Protein 2RC8 (pdb70)

CATH classification: 3.40.190.10 (+1 more: 3.40.190.10)

Sequence (569 aa):
KLHHLLRVVTLIEHPFVFTREVDDEGLCPAGQLCLDPMTNDSSMMLDRLFSSSSLHSSNDTVPIKFKKCCCYGYCIDLLEQLAEDMNFDDFDLYIIVGDGKYGAWKNGHWTGLVGDLLSGTANMAVTSFSINTARSQVIDFTSSPFFSTSLGILVRTRGTELSGIHDPKLHHPSSQGFRFGTVRESSSAEEDYVRQQSFPEMMHEYMRRYNVPATPDGVQYLKNDPEKLDAFIMDKALLDYEVSIDADCKLLTVGKPFAIEGYGIGLPPNSPLTSNNISEELISSQQYKSSHGFMMDVLHDDKWYKLLHHLLRVVTLIEHPFVFTREVDDEGLCPAGQQLCLDPMMTNDSSMMLDRLFSSSLHSSNDTVPIKFKKCCYGYCIDLLEEQLAEDMMNFDDFDLYIVGDGKYGAWKNGHWTGLVGDLLSGTANMAVTSFSINTARSQVIDFTSSPFFSTSLGILVRTRGTELSGIHDPKLHHHPSQGFRFGTVRESSSAEDYVRQSFPEEMMHEEYMRRYNVPATPDGVQQYLLKNDDPEKLDAFIMDKALLDYEVSIDADCKLLTVGKPFAIEGYGIGLPPNNSPLTSNISELISSQYKSSHGFMDVLHDKWYK

Solvent-accessible surface area: 25294 Å² total

Nearest PDB structures (foldseek):
  4kcd-assembly2_B  TM=9.761E-01  e=8.877E-58  Rattus norvegicus
  2rcb-assembly2_B  TM=9.852E-01  e=1.306E-52  unclassified
  2a5t-assembly1_B  TM=8.907E-01  e=1.725E-29  Rattus norvegicus
  8e98-assembly1_D  TM=8.966E-01  e=1.461E-24  Homo sapiens
  8e92-assembly1_B  TM=8.982E-01  e=2.868E-24  Homo sapiens

Foldseek 3Di:
DAEFEEEEADAPQFKHKDAADPVRHAPAFAKAFADLDLDLVVVVVQVVLVPDPNNPHPRVGIIGMHHLQRVLVVVCCVVVVYHYHYYYWNLNALWDCDPNAIHTPLRSQQVVSGFKYTGQHWDDDVSVVWWDWADFLFKFFKWKKAWVVADAAAAPPGVCLVVPDVPAAEEEAPRGVQLVVCCVPPVVSSVVRPVRHDNDDVVQVCLRQDPVRNHRMYIGTVVSVVLVCVPPPPSTMDIHHDTHDMTGGTMIGGHPDPCRVVSNVVSVVCVVVCNSVVSVVVRD/DAEFEEEEADAPQFKDKDAQPPVLDADQFAKAFADQDLDLVVVVVQVVLCPDPHNDRPRVGIITMHHLQRVLVVVCCVVVVYHYHYYYWNQNALWDCDPNAIGTPLRSQQVVSGQKYTTQHWDDDVSVVWWDWADFLFKFFKWKKAWVVADAAAAPPGVCLVDCVNVAQEAEAPRGVQLVVCCVPPVVSSVSRPVRHDNDDVVRCCCHQDPPRNHRMYIGTVVRVVLVCLPPPPRTMDIHHDTHDMTGGTMIGGPPDPCRVVSNVVSVVCVVVCVSVVSCVVRSD

Secondary structure (DSSP, 8-state):
-EEEEEEE--BTTTBEEE---TTS--TTSEEEE------HHHHHHHHHHHHSSS----GGGEEEEESHHHHHHHHHHHHHTEEEEEEE-TT-----EETTEE-HHHHHHHHTS-SEE-SS-B--HHHHTTSEEPSPSEEEEEEEEEETTS----STT-HHHHSPPTT--EE-BTTSHHHHHHHHH-HHHHHHHGGG-BSSHHHHHHHHHSSSP--SEEEEEHHHHHHHHHT-SSS-EEE-S--EEEEEE--EE-TT-THHHHHHHHHHHHHHTTHHHHHHHHH-/-EEEEEEE--BTTTBEEEE--TTS--TTSEEEE------HHHHHHHHHHHTSSS----GGGEEEEESHHHHHHHHHHHHTTEEEEEEE-TT-----EETTEE-HHHHHHHTTS-SEE-SS-B--HHHHTTSEEPSPSEEEEEEEEEETTS----STT-GGGT-GGG---EE-BTTSHHHHHHHHH-HHHHHHHGGG-BSSHHHHHHHHHSSSP--SEEEEEHHHHHHHHHT-TTS-EEE-S--EEEEEE--EE-TT-THHHHHHHHHHHHHHTTHHHHHHHHHH-

Structure (mmCIF, N/CA/C/O backbone):
data_2RC8
#
_entry.id   2RC8
#
_cell.length_a   49.790
_cell.length_b   97.701
_cell.length_c   60.050
_cell.angle_alpha   90.00
_cell.angle_beta   93.60
_cell.angle_gamma   90.00
#
_symmetry.space_group_name_H-M   'P 1 21 1'
#
loop_
_entity.id
_entity.type
_entity.pdbx_description
1 polymer 'Glutamate [NMDA] receptor subunit 3A'
2 non-polymer 'CHLORIDE ION'
3 non-polymer D-SERINE
4 non-polymer GLYCEROL
5 water water
#
loop_
_atom_site.group_PDB
_atom_site.id
_atom_site.type_symbol
_atom_site.label_atom_id
_atom_site.label_alt_id
_atom_site.label_comp_id
_atom_site.label_asym_id
_atom_site.label_entity_id
_atom_site.label_seq_id
_atom_site.pdbx_PDB_ins_code
_atom_site.Cartn_x
_atom_site.Cartn_y
_atom_site.Cartn_z
_atom_site.occupancy
_atom_site.B_iso_or_equiv
_atom_site.auth_seq_id
_atom_site.auth_comp_id
_atom_site.auth_asym_id
_atom_site.auth_atom_id
_atom_site.pdbx_PDB_model_num
ATOM 1 N N . LYS A 1 4 ? -10.303 26.781 2.036 1.00 22.19 4 LYS A N 1
ATOM 2 C CA . LYS A 1 4 ? -9.204 27.684 1.570 1.00 19.63 4 LYS A CA 1
ATOM 3 C C . LYS A 1 4 ? -9.332 29.089 2.144 1.00 16.62 4 LYS A C 1
ATOM 4 O O . LYS A 1 4 ? -10.287 29.817 1.875 1.00 15.57 4 LYS A O 1
ATOM 10 N N . LEU A 1 5 ? -8.338 29.449 2.925 1.00 15.97 5 LEU A N 1
ATOM 11 C CA . LEU A 1 5 ? -8.297 30.778 3.491 1.00 14.08 5 LEU A CA 1
ATOM 12 C C . LEU A 1 5 ? -8.019 31.831 2.427 1.00 13.32 5 LEU A C 1
ATOM 13 O O . LEU A 1 5 ? -7.337 31.562 1.421 1.00 12.69 5 LEU A O 1
ATOM 18 N N A HIS A 1 6 ? -8.490 33.052 2.658 0.50 12.14 6 HIS A N 1
ATOM 19 N N B HIS A 1 6 ? -8.526 33.030 2.661 0.50 12.08 6 HIS A N 1
ATOM 20 C CA A HIS A 1 6 ? -8.321 34.140 1.701 0.50 13.13 6 HIS A C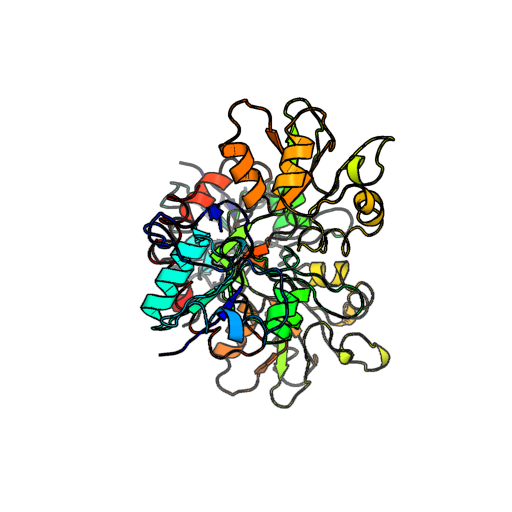A 1
ATOM 21 C CA B HIS A 1 6 ? -8.216 34.132 1.798 0.50 12.89 6 HIS A CA 1
ATOM 22 C C A HIS A 1 6 ? -7.722 35.366 2.386 0.50 12.55 6 HIS A C 1
ATOM 23 C C B HIS A 1 6 ? -7.510 35.169 2.641 0.50 11.34 6 HIS A C 1
ATOM 24 O O A HIS A 1 6 ? -8.464 36.129 3.043 0.50 13.09 6 HIS A O 1
ATOM 25 O O B HIS A 1 6 ? -7.949 35.497 3.755 0.50 11.20 6 HIS A O 1
ATOM 38 N N A LEU A 1 7 ? -6.408 35.551 2.225 0.50 11.73 7 LEU A N 1
ATOM 39 N N B LEU A 1 7 ? -6.430 35.714 2.110 0.50 10.55 7 LEU A N 1
ATOM 40 C CA A LEU A 1 7 ? -5.672 36.634 2.886 0.50 11.57 7 LEU A CA 1
ATOM 41 C CA B LEU A 1 7 ? -5.670 36.664 2.886 0.50 10.88 7 LEU A CA 1
ATOM 42 C C A LEU A 1 7 ? -5.547 37.878 2.003 0.50 10.45 7 LEU A C 1
ATOM 43 C C B LEU A 1 7 ? -5.259 37.875 2.094 0.50 10.53 7 LEU A C 1
ATOM 44 O O A LEU A 1 7 ? -5.487 37.788 0.751 0.50 9.99 7 LEU A O 1
ATOM 45 O O B LEU A 1 7 ? -4.683 37.765 0.990 0.50 10.10 7 LEU A O 1
ATOM 50 N N . ARG A 1 8 ? -5.534 39.038 2.649 1.00 8.60 8 ARG A N 1
ATOM 51 C CA . ARG A 1 8 ? -5.093 40.253 1.967 1.00 9.73 8 ARG A CA 1
ATOM 52 C C . ARG A 1 8 ? -3.710 40.612 2.511 1.00 10.17 8 ARG A C 1
ATOM 53 O O . ARG A 1 8 ? -3.526 40.800 3.712 1.00 10.67 8 ARG A O 1
ATOM 61 N N . VAL A 1 9 ? -2.764 40.675 1.589 1.00 9.75 9 VAL A N 1
ATOM 62 C CA . VAL A 1 9 ? -1.365 40.878 1.932 1.00 10.21 9 VAL A CA 1
ATOM 63 C C . VAL A 1 9 ? -0.912 42.255 1.539 1.00 9.51 9 VAL A C 1
ATOM 64 O O . VAL A 1 9 ? -1.154 42.683 0.367 1.00 10.97 9 VAL A O 1
ATOM 68 N N . VAL A 1 10 ? -0.252 42.953 2.475 1.00 9.19 10 VAL A N 1
ATOM 69 C CA . VAL A 1 10 ? 0.299 44.278 2.166 1.00 9.78 10 VAL A CA 1
ATOM 70 C C . VAL A 1 10 ? 1.803 44.154 1.959 1.00 11.23 10 VAL A C 1
ATOM 71 O O . VAL A 1 10 ? 2.473 43.328 2.611 1.00 11.33 10 VAL A O 1
ATOM 75 N N . THR A 1 11 ? 2.330 44.887 0.991 1.00 9.41 11 THR A N 1
ATOM 76 C CA . THR A 1 11 ? 3.769 44.879 0.714 1.00 11.04 11 THR A CA 1
ATOM 77 C C . THR A 1 11 ? 4.304 46.294 0.518 1.00 10.57 11 THR A C 1
ATOM 78 O O . THR A 1 11 ? 3.567 47.269 0.616 1.00 9.56 11 THR A O 1
ATOM 82 N N . LEU A 1 12 ? 5.615 46.383 0.312 1.00 10.56 12 LEU A N 1
ATOM 83 C CA . LEU A 1 12 ? 6.305 47.653 0.160 1.00 10.06 12 LEU A CA 1
ATOM 84 C C . LEU A 1 12 ? 7.399 47.404 -0.864 1.00 10.14 12 LEU A C 1
ATOM 85 O O . LEU A 1 12 ? 8.074 46.354 -0.752 1.00 11.66 12 LEU A O 1
ATOM 90 N N . ILE A 1 13 ? 7.538 48.280 -1.856 1.00 9.50 13 ILE A N 1
ATOM 91 C CA . ILE A 1 13 ? 8.515 48.036 -2.930 1.00 9.89 13 ILE A CA 1
ATOM 92 C C . ILE A 1 13 ? 9.913 48.327 -2.417 1.00 11.45 13 ILE A C 1
ATOM 93 O O . ILE A 1 13 ? 10.187 49.448 -1.952 1.00 11.73 13 ILE A O 1
ATOM 98 N N . GLU A 1 14 ? 10.765 47.314 -2.436 1.00 9.36 14 GLU A N 1
ATOM 99 C CA . GLU A 1 14 ? 12.133 47.454 -1.882 1.00 9.62 14 GLU A CA 1
ATOM 100 C C . GLU A 1 14 ? 12.987 46.387 -2.553 1.00 9.96 14 GLU A C 1
ATOM 101 O O . GLU A 1 14 ? 12.804 45.195 -2.332 1.00 10.76 14 GLU A O 1
ATOM 107 N N . HIS A 1 15 ? 13.889 46.815 -3.414 1.00 10.40 15 HIS A N 1
ATOM 108 C CA . HIS A 1 15 ? 14.687 45.863 -4.199 1.00 8.34 15 HIS A CA 1
ATOM 109 C C . HIS A 1 15 ? 15.769 45.175 -3.318 1.00 9.37 15 HIS A C 1
ATOM 110 O O . HIS A 1 15 ? 16.406 45.876 -2.483 1.00 11.33 15 HIS A O 1
ATOM 117 N N . PRO A 1 16 ? 16.029 43.861 -3.544 1.00 9.86 16 PRO A N 1
ATOM 118 C CA . PRO A 1 16 ? 15.427 42.985 -4.512 1.00 10.78 16 PRO A CA 1
ATOM 119 C C . PRO A 1 16 ? 14.333 42.097 -3.931 1.00 10.96 16 PRO A C 1
ATOM 120 O O . PRO A 1 16 ? 14.005 41.051 -4.506 1.00 10.13 16 PRO A O 1
ATOM 124 N N . PHE A 1 17 ? 13.744 42.538 -2.822 1.00 10.58 17 PHE A N 1
ATOM 125 C CA . PHE A 1 17 ? 12.696 41.776 -2.151 1.00 10.45 17 PHE A CA 1
ATOM 126 C C . PHE A 1 17 ? 11.353 41.910 -2.839 1.00 9.45 17 PHE A C 1
ATOM 127 O O . PHE A 1 17 ? 10.609 40.910 -2.987 1.00 10.34 17 PHE A O 1
ATOM 135 N N . VAL A 1 18 ? 11.018 43.122 -3.282 1.00 9.21 18 VAL A N 1
ATOM 136 C CA . VAL A 1 18 ? 9.743 43.346 -4.005 1.00 10.29 18 VAL A CA 1
ATOM 137 C C . VAL A 1 18 ? 10.006 44.427 -5.019 1.00 11.11 18 VAL A C 1
ATOM 138 O O . VAL A 1 18 ? 10.536 45.495 -4.667 1.00 10.65 18 VAL A O 1
ATOM 142 N N . PHE A 1 19 ? 9.677 44.140 -6.281 1.00 9.05 19 PHE A N 1
ATOM 143 C CA . PHE A 1 19 ? 9.760 45.100 -7.394 1.00 9.81 19 PHE A CA 1
ATOM 144 C C . PHE A 1 19 ? 8.348 45.212 -7.966 1.00 10.40 19 PHE A C 1
ATOM 145 O O . PHE A 1 19 ? 7.545 44.320 -7.797 1.00 9.86 19 PHE A O 1
ATOM 153 N N . THR A 1 20 ? 8.081 46.288 -8.701 1.00 10.32 20 THR A N 1
ATOM 154 C CA . THR A 1 20 ? 6.845 46.390 -9.494 1.00 11.82 20 THR A CA 1
ATOM 155 C C . THR A 1 20 ? 7.149 46.797 -10.918 1.00 10.76 20 THR A C 1
ATOM 156 O O . THR A 1 20 ? 8.176 47.432 -11.233 1.00 10.50 20 THR A O 1
ATOM 160 N N . ARG A 1 21 ? 6.250 46.394 -11.807 1.00 8.57 21 ARG A N 1
ATOM 161 C CA . ARG A 1 21 ? 6.258 46.817 -13.195 1.00 8.89 21 ARG A CA 1
ATOM 162 C C . ARG A 1 21 ? 4.810 46.936 -13.651 1.00 10.20 21 ARG A C 1
ATOM 163 O O . ARG A 1 21 ? 3.898 46.547 -12.913 1.00 9.23 21 ARG A O 1
ATOM 171 N N . GLU A 1 22 ? 4.606 47.437 -14.834 1.00 11.71 22 GLU A N 1
ATOM 172 C CA . GLU A 1 22 ? 3.243 47.548 -15.355 1.00 10.89 22 GLU A CA 1
ATOM 173 C C . GLU A 1 22 ? 2.724 46.164 -15.718 1.00 12.71 22 GLU A C 1
ATOM 174 O O . GLU A 1 22 ? 3.492 45.262 -16.024 1.00 13.52 22 GLU A O 1
ATOM 180 N N . VAL A 1 23 ? 1.399 46.015 -15.734 1.00 13.64 23 VAL A N 1
ATOM 181 C CA . VAL A 1 23 ? 0.758 44.755 -16.164 1.00 16.90 23 VAL A CA 1
ATOM 182 C C . VAL A 1 23 ? 0.950 44.570 -17.679 1.00 19.46 23 VAL A C 1
ATOM 183 O O . VAL A 1 23 ? 1.195 45.544 -18.382 1.00 17.41 23 VAL A O 1
ATOM 187 N N . ASP A 1 24 ? 0.835 43.342 -18.190 1.00 23.99 24 ASP A N 1
ATOM 188 C CA . ASP A 1 24 ? 1.065 43.087 -19.625 1.00 28.67 24 ASP A CA 1
ATOM 189 C C . ASP A 1 24 ? -0.168 43.382 -20.484 1.00 30.25 24 ASP A C 1
ATOM 190 O O . ASP A 1 24 ? -1.186 43.844 -19.976 1.00 31.20 24 ASP A O 1
ATOM 195 N N . ASP A 1 25 ? -0.071 43.082 -21.780 1.00 33.47 25 ASP A N 1
ATOM 196 C CA . ASP A 1 25 ? -1.156 43.332 -22.751 1.00 35.78 25 ASP A CA 1
ATOM 197 C C . ASP A 1 25 ? -2.532 42.781 -22.387 1.00 37.30 25 ASP A C 1
ATOM 198 O O . ASP A 1 25 ? -3.559 43.385 -22.720 1.00 38.30 25 ASP A O 1
ATOM 203 N N . GLU A 1 26 ? -2.558 41.622 -21.742 1.00 38.02 26 GLU A N 1
ATOM 204 C CA . GLU A 1 26 ? -3.819 41.001 -21.365 1.00 38.87 26 GLU A CA 1
ATOM 205 C C . GLU A 1 26 ? -4.136 41.220 -19.891 1.00 38.67 26 GLU A C 1
ATOM 206 O O . GLU A 1 26 ? -4.976 40.521 -19.321 1.00 39.67 26 GLU A O 1
ATOM 212 N N . GLY A 1 27 ? -3.453 42.187 -19.278 1.00 37.17 27 GLY A N 1
ATOM 213 C CA . GLY A 1 27 ? -3.667 42.511 -17.871 1.00 35.27 27 GLY A CA 1
ATOM 214 C C . GLY A 1 27 ? -3.132 41.458 -16.910 1.00 33.66 27 GLY A C 1
ATOM 215 O O . GLY A 1 27 ? -3.536 41.432 -15.745 1.00 34.64 27 GLY A O 1
ATOM 216 N N . LEU A 1 28 ? -2.221 40.609 -17.398 1.00 31.61 28 LEU A N 1
ATOM 217 C CA . LEU A 1 28 ? -1.626 39.489 -16.632 1.00 28.40 28 LEU A CA 1
ATOM 218 C C . LEU A 1 28 ? -0.136 39.718 -16.246 1.00 24.70 28 LEU A C 1
ATOM 219 O O . LEU A 1 28 ? 0.505 40.664 -16.748 1.00 20.77 28 LEU A O 1
ATOM 224 N N . CYS A 1 29 ? 0.393 38.827 -15.389 1.00 19.88 29 CYS A N 1
ATOM 225 C CA . CYS A 1 29 ? 1.750 38.937 -14.801 1.00 19.14 29 CYS A CA 1
ATOM 226 C C . CYS A 1 29 ? 2.506 37.604 -14.824 1.00 19.92 29 CYS A C 1
ATOM 227 O O . CYS A 1 29 ? 2.748 36.999 -13.779 1.00 20.93 29 CYS A O 1
ATOM 230 N N . PRO A 1 30 ? 2.915 37.161 -16.016 1.00 20.78 30 PRO A N 1
ATOM 231 C CA . PRO A 1 30 ? 3.526 35.853 -16.183 1.00 22.00 30 PRO A CA 1
ATOM 232 C C . PRO A 1 30 ? 4.665 35.547 -15.255 1.00 23.11 30 PRO A C 1
ATOM 233 O O . PRO A 1 30 ? 4.860 34.381 -14.889 1.00 26.35 30 PRO A O 1
ATOM 237 N N . ALA A 1 31 ? 5.431 36.565 -14.882 1.00 22.08 31 ALA A N 1
ATOM 238 C CA . ALA A 1 31 ? 6.600 36.352 -14.059 1.00 22.05 31 ALA A CA 1
ATOM 239 C C . ALA A 1 31 ? 6.454 36.878 -12.631 1.00 22.63 31 ALA A C 1
ATOM 240 O O . ALA A 1 31 ? 7.424 36.938 -11.860 1.00 24.40 31 ALA A O 1
ATOM 242 N N . GLY A 1 32 ? 5.230 37.223 -12.253 1.00 21.03 32 GLY A N 1
ATOM 243 C CA . GLY A 1 32 ? 5.030 37.719 -10.904 1.00 19.68 32 GLY A CA 1
ATOM 244 C C . GLY A 1 32 ? 3.601 37.559 -10.434 1.00 18.43 32 GLY A C 1
ATOM 245 O O . GLY A 1 32 ? 2.941 36.577 -10.761 1.00 18.46 32 GLY A O 1
ATOM 246 N N . GLN A 1 33 ? 3.124 38.560 -9.704 1.00 13.28 33 GLN A N 1
ATOM 247 C CA . GLN A 1 33 ? 1.777 38.534 -9.134 1.00 12.47 33 GLN A CA 1
ATOM 248 C C . GLN A 1 33 ? 1.078 39.850 -9.365 1.00 12.62 33 GLN A C 1
ATOM 249 O O . GLN A 1 33 ? 1.639 40.908 -9.109 1.00 12.36 33 GLN A O 1
ATOM 255 N N . LEU A 1 34 ? -0.164 39.783 -9.832 1.00 12.32 34 LEU A N 1
ATOM 256 C CA . LEU A 1 34 ? -0.977 40.986 -9.995 1.00 12.48 34 LEU A CA 1
ATOM 257 C C . LEU A 1 34 ? -1.181 41.594 -8.634 1.00 11.65 34 LEU A C 1
ATOM 258 O O . LEU A 1 34 ? -1.417 40.885 -7.640 1.00 13.62 34 LEU A O 1
ATOM 263 N N . CYS A 1 35 ? -0.996 42.895 -8.548 1.00 12.41 35 CYS A N 1
ATOM 264 C CA . CYS A 1 35 ? -1.166 43.569 -7.290 1.00 14.73 35 CYS A CA 1
ATOM 265 C C . CYS A 1 35 ? -1.782 44.929 -7.555 1.00 14.72 35 CYS A C 1
ATOM 266 O O . CYS A 1 35 ? -1.854 45.383 -8.706 1.00 17.22 35 CYS A O 1
ATOM 269 N N . LEU A 1 36 ? -2.347 45.527 -6.512 1.00 12.02 36 LEU A N 1
ATOM 270 C CA . LEU A 1 36 ? -2.859 46.891 -6.608 1.00 12.17 36 LEU A CA 1
ATOM 271 C C . LEU A 1 36 ? -1.962 47.900 -5.895 1.00 13.01 36 LEU A C 1
ATOM 272 O O . LEU A 1 36 ? -1.371 47.594 -4.863 1.00 11.98 36 LEU A O 1
ATOM 277 N N . ASP A 1 37 ? -1.948 49.130 -6.418 1.00 12.58 37 ASP A N 1
ATOM 278 C CA . ASP A 1 37 ? -1.169 50.239 -5.840 1.00 13.66 37 ASP A CA 1
ATOM 279 C C . ASP A 1 37 ? -2.177 51.377 -5.747 1.00 14.25 37 ASP A C 1
ATOM 280 O O . ASP A 1 37 ? -2.158 52.309 -6.548 1.00 14.03 37 ASP A O 1
ATOM 285 N N . PRO A 1 38 ? -3.111 51.280 -4.789 1.00 13.30 38 PRO A N 1
ATOM 286 C CA . PRO A 1 38 ? -4.278 52.164 -4.757 1.00 14.91 38 PRO A CA 1
ATOM 287 C C . PRO A 1 38 ? -4.185 53.386 -3.850 1.00 15.97 38 PRO A C 1
ATOM 288 O O . PRO A 1 38 ? -5.102 54.184 -3.846 1.00 15.93 38 PRO A O 1
ATOM 292 N N . MET A 1 39 ? -3.091 53.559 -3.116 1.00 14.60 39 MET A N 1
ATOM 293 C CA . MET A 1 39 ? -2.918 54.734 -2.263 1.00 16.50 39 MET A CA 1
ATOM 294 C C . MET A 1 39 ? -4.080 54.898 -1.294 1.00 14.58 39 MET A C 1
ATOM 295 O O . MET A 1 39 ? -4.780 55.917 -1.272 1.00 13.82 39 MET A O 1
ATOM 300 N N . THR A 1 40 ? -4.302 53.855 -0.506 1.00 12.95 40 THR A N 1
ATOM 301 C CA . THR A 1 40 ? -5.342 53.912 0.502 1.00 12.76 40 THR A CA 1
ATOM 302 C C . THR A 1 40 ? -4.985 53.075 1.717 1.00 12.51 40 THR A C 1
ATOM 303 O O . THR A 1 40 ? -4.275 52.103 1.597 1.00 11.33 40 THR A O 1
ATOM 307 N N . ASN A 1 41 ? -5.427 53.527 2.885 1.00 11.53 41 ASN A N 1
ATOM 308 C CA . ASN A 1 41 ? -5.337 52.700 4.096 1.00 14.49 41 ASN A CA 1
ATOM 309 C C . ASN A 1 41 ? -6.720 52.308 4.574 1.00 13.17 41 ASN A C 1
ATOM 310 O O . ASN A 1 41 ? -6.865 51.807 5.691 1.00 13.47 41 ASN A O 1
ATOM 315 N N . ASP A 1 42 ? -7.711 52.447 3.689 1.00 12.81 42 ASP A N 1
ATOM 316 C CA . ASP A 1 42 ? -9.106 52.159 4.023 1.00 14.66 42 ASP A CA 1
ATOM 317 C C . ASP A 1 42 ? -9.499 50.743 3.593 1.00 14.04 42 ASP A C 1
ATOM 318 O O . ASP A 1 42 ? -9.562 50.408 2.396 1.00 12.90 42 ASP A O 1
ATOM 323 N N . SER A 1 43 ? -9.813 49.915 4.578 1.00 13.23 43 SER A N 1
ATOM 324 C CA . SER A 1 43 ? -10.147 48.544 4.311 1.00 13.18 43 SER A CA 1
ATOM 325 C C . SER A 1 43 ? -11.370 48.376 3.429 1.00 12.19 43 SER A C 1
ATOM 326 O O . SER A 1 43 ? -11.405 47.537 2.536 1.00 12.20 43 SER A O 1
ATOM 329 N N . SER A 1 44 ? -12.376 49.211 3.630 1.00 11.69 44 SER A N 1
ATOM 330 C CA . SER A 1 44 ? -13.517 49.114 2.753 1.00 11.77 44 SER A CA 1
ATOM 331 C C . SER A 1 44 ? -13.194 49.441 1.289 1.00 12.04 44 SER A C 1
ATOM 332 O O . SER A 1 44 ? -13.754 48.835 0.379 1.00 11.44 44 SER A O 1
ATOM 335 N N A MET A 1 45 ? -12.308 50.417 1.061 0.65 10.40 45 MET A N 1
ATOM 336 N N B MET A 1 45 ? -12.310 50.410 1.057 0.35 12.17 45 MET A N 1
ATOM 337 C CA A MET A 1 45 ? -11.922 50.792 -0.290 0.65 10.78 45 MET A CA 1
ATOM 338 C CA B MET A 1 45 ? -11.966 50.739 -0.313 0.35 13.53 45 MET A CA 1
ATOM 339 C C A MET A 1 45 ? -11.196 49.611 -0.929 0.65 9.95 45 MET A C 1
ATOM 340 C C B MET A 1 45 ? -11.229 49.558 -0.926 0.35 11.85 45 MET A C 1
ATOM 341 O O A MET A 1 45 ? -11.410 49.310 -2.105 0.65 10.38 45 MET A O 1
ATOM 342 O O B MET A 1 45 ? -11.475 49.205 -2.079 0.35 12.15 45 MET A O 1
ATOM 351 N N . LEU A 1 46 ? -10.313 48.951 -0.167 1.00 10.58 46 LEU A N 1
ATOM 352 C CA . LEU A 1 46 ? -9.593 47.795 -0.692 1.00 10.67 46 LEU A CA 1
ATOM 353 C C . LEU A 1 46 ? -10.555 46.643 -0.979 1.00 11.22 46 LEU A C 1
ATOM 354 O O . LEU A 1 46 ? -10.397 45.962 -1.986 1.00 11.49 46 LEU A O 1
ATOM 359 N N . ASP A 1 47 ? -11.534 46.425 -0.094 1.00 11.88 47 ASP A N 1
ATOM 360 C CA . ASP A 1 47 ? -12.538 45.370 -0.322 1.00 13.17 47 ASP A CA 1
ATOM 361 C C . ASP A 1 47 ? -13.209 45.633 -1.670 1.00 14.72 47 ASP A C 1
ATOM 362 O O . ASP A 1 47 ? -13.357 44.729 -2.497 1.00 15.67 47 ASP A O 1
ATOM 367 N N . ARG A 1 48 ? -13.622 46.881 -1.884 1.00 13.02 48 ARG A N 1
ATOM 368 C CA . ARG A 1 48 ? -14.341 47.242 -3.090 1.00 13.12 48 ARG A CA 1
ATOM 369 C C . ARG A 1 48 ? -13.455 47.063 -4.329 1.00 14.25 48 ARG A C 1
ATOM 370 O O . ARG A 1 48 ? -13.883 46.509 -5.343 1.00 15.42 48 ARG A O 1
ATOM 378 N N . LEU A 1 49 ? -12.217 47.535 -4.276 1.00 12.51 49 LEU A N 1
ATOM 379 C CA . LEU A 1 49 ? -11.327 47.397 -5.430 1.00 12.65 49 LEU A CA 1
ATOM 380 C C . LEU A 1 49 ? -10.989 45.955 -5.796 1.00 14.44 49 LEU A C 1
ATOM 381 O O . LEU A 1 49 ? -10.949 45.609 -6.989 1.00 14.43 49 LEU A O 1
ATOM 386 N N . PHE A 1 50 ? -10.674 45.131 -4.788 1.00 12.65 50 PHE A N 1
ATOM 387 C CA . PHE A 1 50 ? -10.378 43.723 -5.068 1.00 13.35 50 PHE A CA 1
ATOM 388 C C . PHE A 1 50 ? -11.593 42.984 -5.607 1.00 15.38 50 PHE A C 1
ATOM 389 O O . PHE A 1 50 ? -11.446 42.119 -6.477 1.00 15.60 50 PHE A O 1
ATOM 397 N N A SER A 1 51 ? -12.772 43.362 -5.116 0.50 15.70 51 SER A N 1
ATOM 398 N N B SER A 1 51 ? -12.778 43.279 -5.087 0.50 15.81 51 SER A N 1
ATOM 399 C CA A SER A 1 51 ? -14.040 42.818 -5.606 0.50 15.74 51 SER A CA 1
ATOM 400 C CA B SER A 1 51 ? -13.983 42.658 -5.639 0.50 15.87 51 SER A CA 1
ATOM 401 C C A SER A 1 51 ? -14.228 43.148 -7.076 0.50 16.61 51 SER A C 1
ATOM 402 C C B SER A 1 51 ? -14.049 42.943 -7.131 0.50 16.15 51 SER A C 1
ATOM 403 O O A SER A 1 51 ? -14.721 42.328 -7.846 0.50 16.04 51 SER A O 1
ATOM 404 O O B SER A 1 51 ? -14.098 42.023 -7.958 0.50 15.03 51 SER A O 1
ATOM 409 N N A SER A 1 52 ? -13.841 44.359 -7.459 0.50 17.41 52 SER A N 1
ATOM 410 N N B SER A 1 52 ? -14.022 44.225 -7.478 0.50 16.38 52 SER A N 1
ATOM 411 C CA A SER A 1 52 ? -14.004 44.823 -8.833 0.50 19.13 52 SER A CA 1
ATOM 412 C CA B SER A 1 52 ? -14.092 44.625 -8.877 0.50 17.50 52 SER A CA 1
ATOM 413 C C A SER A 1 52 ? -12.948 44.206 -9.733 0.50 19.85 52 SER A C 1
ATOM 414 C C B SER A 1 52 ? -13.023 43.891 -9.662 0.50 18.72 52 SER A C 1
ATOM 415 O O A SER A 1 52 ? -13.168 44.012 -10.926 0.50 20.62 52 SER A O 1
ATOM 416 O O B SER A 1 52 ? -13.303 43.303 -10.708 0.50 19.42 52 SER A O 1
ATOM 421 N N . LEU A 1 53 ? -11.796 43.901 -9.145 1.00 18.93 53 LEU A N 1
ATOM 422 C CA . LEU A 1 53 ? -10.696 43.275 -9.858 1.00 20.90 53 LEU A CA 1
ATOM 423 C C . LEU A 1 53 ? -11.027 41.828 -10.200 1.00 23.29 53 LEU A C 1
ATOM 424 O O . LEU A 1 53 ? -10.715 41.353 -11.304 1.00 25.85 53 LEU A O 1
ATOM 429 N N . HIS A 1 54 ? -11.692 41.138 -9.281 1.00 24.47 54 HIS A N 1
ATOM 430 C CA . HIS A 1 54 ? -11.983 39.723 -9.481 1.00 27.76 54 HIS A CA 1
ATOM 431 C C . HIS A 1 54 ? -13.196 39.434 -10.345 1.00 29.17 54 HIS A C 1
ATOM 432 O O . HIS A 1 54 ? -13.324 38.328 -10.865 1.00 30.63 54 HIS A O 1
ATOM 439 N N . SER A 1 55 ? -14.083 40.415 -10.480 1.00 30.09 55 SER A N 1
ATOM 440 C CA . SER A 1 55 ? -15.334 40.231 -11.221 1.00 31.19 55 SER A CA 1
ATOM 441 C C . SER A 1 55 ? -15.199 40.260 -12.744 1.00 32.77 55 SER A C 1
ATOM 442 O O . SER A 1 55 ? -14.114 40.434 -13.299 1.00 32.34 55 SER A O 1
ATOM 445 N N . SER A 1 56 ? -16.342 40.104 -13.407 1.00 34.15 56 SER A N 1
ATOM 446 C CA . SER A 1 56 ? -16.423 40.115 -14.868 1.00 36.01 56 SER A CA 1
ATOM 447 C C . SER A 1 56 ? -16.687 41.521 -15.456 1.00 36.70 56 SER A C 1
ATOM 448 O O . SER A 1 56 ? -17.045 41.665 -16.632 1.00 36.53 56 SER A O 1
ATOM 451 N N . ASN A 1 57 ? -16.524 42.546 -14.618 1.00 37.27 57 ASN A N 1
ATOM 452 C CA . ASN A 1 57 ? -16.606 43.948 -15.039 1.00 37.55 57 ASN A CA 1
ATOM 453 C C . ASN A 1 57 ? -15.567 44.743 -14.247 1.00 37.13 57 ASN A C 1
ATOM 454 O O . ASN A 1 57 ? -15.884 45.617 -13.438 1.00 37.09 57 ASN A O 1
ATOM 459 N N . ASP A 1 58 ? -14.310 44.402 -14.480 1.00 36.24 58 ASP A N 1
ATOM 460 C CA . ASP A 1 58 ? -13.207 45.034 -13.786 1.00 35.57 58 ASP A CA 1
ATOM 461 C C . ASP A 1 58 ? -13.140 46.512 -14.159 1.00 34.63 58 ASP A C 1
ATOM 462 O O . ASP A 1 58 ? -12.803 46.867 -15.290 1.00 34.70 58 ASP A O 1
ATOM 467 N N . THR A 1 59 ? -13.492 47.363 -13.200 1.00 32.68 59 THR A N 1
ATOM 468 C CA . THR A 1 59 ? -13.479 48.807 -13.399 1.00 31.87 59 THR A CA 1
ATOM 469 C C . THR A 1 59 ? -12.411 49.488 -12.543 1.00 30.15 59 THR A C 1
ATOM 470 O O . THR A 1 59 ? -12.500 50.675 -12.235 1.00 29.47 59 THR A O 1
ATOM 474 N N . VAL A 1 60 ? -11.389 48.727 -12.164 1.00 28.25 60 VAL A N 1
ATOM 475 C CA . VAL A 1 60 ? -10.306 49.288 -11.389 1.00 27.04 60 VAL A CA 1
ATOM 476 C C . VAL A 1 60 ? -9.483 50.240 -12.245 1.00 26.78 60 VAL A C 1
ATOM 477 O O . VAL A 1 60 ? -9.007 49.865 -13.322 1.00 27.09 60 VAL A O 1
ATOM 481 N N . PRO A 1 61 ? -9.305 51.480 -11.767 1.00 26.17 61 PRO A N 1
ATOM 482 C CA . PRO A 1 61 ? -8.460 52.403 -12.507 1.00 25.50 61 PRO A CA 1
ATOM 483 C C . PRO A 1 61 ? -7.149 51.721 -12.896 1.00 25.66 61 PRO A C 1
ATOM 484 O O . PRO A 1 61 ? -6.448 51.154 -12.045 1.00 23.89 61 PRO A O 1
ATOM 488 N N . ILE A 1 62 ? -6.826 51.785 -14.180 1.00 25.56 62 ILE A N 1
ATOM 489 C CA . ILE A 1 62 ? -5.646 51.143 -14.731 1.00 25.46 62 ILE A CA 1
ATOM 490 C C . ILE A 1 62 ? -4.352 51.520 -14.002 1.00 24.91 62 ILE A C 1
ATOM 491 O O . ILE A 1 62 ? -3.454 50.690 -13.841 1.00 24.75 62 ILE A O 1
ATOM 496 N N . LYS A 1 63 ? -4.276 52.762 -13.534 1.00 23.41 63 LYS A N 1
ATOM 497 C CA . LYS A 1 63 ? -3.096 53.256 -12.859 1.00 21.33 63 LYS A CA 1
ATOM 498 C C . LYS A 1 63 ? -2.828 52.516 -11.552 1.00 19.92 63 LYS A C 1
ATOM 499 O O . LYS A 1 63 ? -1.731 52.604 -11.010 1.00 22.09 63 LYS A O 1
ATOM 505 N N . PHE A 1 64 ? -3.831 51.806 -11.045 1.00 17.33 64 PHE A N 1
ATOM 506 C CA . PHE A 1 64 ? -3.621 51.069 -9.787 1.00 16.07 64 PHE A CA 1
ATOM 507 C C . PHE A 1 64 ? -3.120 49.670 -10.028 1.00 17.07 64 PHE A C 1
ATOM 508 O O . PHE A 1 64 ? -2.683 49.026 -9.092 1.00 15.48 64 PHE A O 1
ATOM 516 N N . LYS A 1 65 ? -3.196 49.164 -11.241 1.00 16.38 65 LYS A N 1
ATOM 517 C CA . LYS A 1 65 ? -2.817 47.766 -11.506 1.00 16.79 65 LYS A CA 1
ATOM 518 C C . LYS A 1 65 ? -1.322 47.639 -11.758 1.00 16.12 65 LYS A C 1
ATOM 519 O O . LYS A 1 65 ? -0.752 48.415 -12.525 1.00 16.12 65 LYS A O 1
ATOM 525 N N . LYS A 1 66 ? -0.678 46.663 -11.125 1.00 14.27 66 LYS A N 1
ATOM 526 C CA . LYS A 1 66 ? 0.760 46.467 -11.293 1.00 13.80 66 LYS A CA 1
ATOM 527 C C . LYS A 1 66 ? 1.081 45.013 -11.209 1.00 12.55 66 LYS A C 1
ATOM 528 O O . LYS A 1 66 ? 0.239 44.198 -10.818 1.00 12.69 66 LYS A O 1
ATOM 534 N N A CYS A 1 67 ? 2.288 44.655 -11.644 0.65 11.17 67 CYS A N 1
ATOM 535 N N B CYS A 1 67 ? 2.306 44.701 -11.602 0.35 14.16 67 CYS A N 1
ATOM 536 C CA A CYS A 1 67 ? 2.790 43.301 -11.396 0.65 11.14 67 CYS A CA 1
ATOM 537 C CA B CYS A 1 67 ? 2.864 43.391 -11.404 0.35 13.94 67 CYS A CA 1
ATOM 538 C C A CYS A 1 67 ? 3.927 43.407 -10.407 0.65 11.75 67 CYS A C 1
ATOM 539 C C B CYS A 1 67 ? 3.822 43.573 -10.240 0.35 13.37 67 CYS A C 1
ATOM 540 O O A CYS A 1 67 ? 4.860 44.171 -10.652 0.65 10.48 67 CYS A O 1
ATOM 541 O O B CYS A 1 67 ? 4.468 44.609 -10.116 0.35 13.08 67 CYS A O 1
ATOM 546 N N . CYS A 1 68 ? 3.847 42.595 -9.353 1.00 11.20 68 CYS A N 1
ATOM 547 C CA . CYS A 1 68 ? 4.821 42.557 -8.267 1.00 12.38 68 CYS A CA 1
ATOM 548 C C . CYS A 1 68 ? 5.674 41.296 -8.453 1.00 11.80 68 CYS A C 1
ATOM 549 O O . CYS A 1 68 ? 5.158 40.227 -8.795 1.00 11.48 68 CYS A O 1
ATOM 552 N N . TYR A 1 69 ? 6.978 41.399 -8.214 1.00 9.74 69 TYR A N 1
ATOM 553 C CA . TYR A 1 69 ? 7.844 40.223 -8.333 1.00 9.22 69 TYR A CA 1
ATOM 554 C C . TYR A 1 69 ? 9.047 40.399 -7.424 1.00 9.98 69 TYR A C 1
ATOM 555 O O . TYR A 1 69 ? 9.238 41.474 -6.879 1.00 10.98 69 TYR A O 1
ATOM 564 N N . GLY A 1 70 ? 9.806 39.331 -7.194 1.00 9.30 70 GLY A N 1
ATOM 565 C CA . GLY A 1 70 ? 11.018 39.450 -6.365 1.00 9.07 70 GLY A CA 1
ATOM 566 C C . GLY A 1 70 ? 11.120 38.374 -5.317 1.00 8.58 70 GLY A C 1
ATOM 567 O O . GLY A 1 70 ? 10.271 37.514 -5.243 1.00 9.88 70 GLY A O 1
ATOM 568 N N . TYR A 1 71 ? 12.166 38.449 -4.513 1.00 9.29 71 TYR A N 1
ATOM 569 C CA . TYR A 1 71 ? 12.433 37.452 -3.483 1.00 8.60 71 TYR A CA 1
ATOM 570 C C . TYR A 1 71 ? 11.211 37.186 -2.607 1.00 9.70 71 TYR A C 1
ATOM 571 O O . TYR A 1 71 ? 10.818 36.032 -2.413 1.00 9.82 71 TYR A O 1
ATOM 580 N N . CYS A 1 72 ? 10.567 38.252 -2.125 1.00 9.95 72 CYS A N 1
ATOM 581 C CA . CYS A 1 72 ? 9.423 38.091 -1.185 1.00 11.32 72 CYS A CA 1
ATOM 582 C C . CYS A 1 72 ? 8.184 37.615 -1.888 1.00 11.35 72 CYS A C 1
ATOM 583 O O . CYS A 1 72 ? 7.349 36.933 -1.279 1.00 11.76 72 CYS A O 1
ATOM 586 N N . ILE A 1 73 ? 8.032 37.942 -3.154 1.00 10.93 73 ILE A N 1
ATOM 587 C CA . ILE A 1 73 ? 6.910 37.406 -3.931 1.00 10.52 73 ILE A CA 1
ATOM 588 C C . ILE A 1 73 ? 7.048 35.926 -4.199 1.00 10.49 73 ILE A C 1
ATOM 589 O O . ILE A 1 73 ? 6.090 35.180 -4.023 1.00 11.82 73 ILE A O 1
ATOM 594 N N . ASP A 1 74 ? 8.266 35.490 -4.527 1.00 10.00 74 ASP A N 1
ATOM 595 C CA . ASP A 1 74 ? 8.488 34.033 -4.681 1.00 10.32 74 ASP A CA 1
ATOM 596 C C . ASP A 1 74 ? 8.223 33.304 -3.342 1.00 10.35 74 ASP A C 1
ATOM 597 O O . ASP A 1 74 ? 7.666 32.222 -3.329 1.00 10.59 74 ASP A O 1
ATOM 602 N N . LEU A 1 75 ? 8.631 33.899 -2.207 1.00 9.87 75 LEU A N 1
ATOM 603 C CA . LEU A 1 75 ? 8.386 33.294 -0.903 1.00 9.38 75 LEU A CA 1
ATOM 604 C C . LEU A 1 75 ? 6.875 33.218 -0.635 1.00 9.31 75 LEU A C 1
ATOM 605 O O . LEU A 1 75 ? 6.358 32.170 -0.235 1.00 10.08 75 LEU A O 1
ATOM 610 N N . LEU A 1 76 ? 6.166 34.323 -0.894 1.00 9.84 76 LEU A N 1
ATOM 611 C CA . LEU A 1 76 ? 4.723 34.344 -0.681 1.00 11.33 76 LEU A CA 1
ATOM 612 C C . LEU A 1 76 ? 4.016 33.293 -1.538 1.00 9.54 76 LEU A C 1
ATOM 613 O O . LEU A 1 76 ? 3.101 32.571 -1.041 1.00 10.24 76 LEU A O 1
ATOM 618 N N . GLU A 1 77 ? 4.393 33.146 -2.816 1.00 10.89 77 GLU A N 1
ATOM 619 C CA . GLU A 1 77 ? 3.717 32.164 -3.655 1.00 11.63 77 GLU A CA 1
ATOM 620 C C . GLU A 1 77 ? 3.946 30.740 -3.130 1.00 9.92 77 GLU A C 1
ATOM 621 O O . GLU A 1 77 ? 3.031 29.908 -3.152 1.00 11.08 77 GLU A O 1
ATOM 627 N N . GLN A 1 78 ? 5.159 30.466 -2.608 1.00 9.27 78 GLN A N 1
ATOM 628 C CA . GLN A 1 78 ? 5.410 29.120 -2.080 1.00 9.52 78 GLN A CA 1
ATOM 629 C C . GLN A 1 78 ? 4.579 28.874 -0.819 1.00 9.26 78 GLN A C 1
ATOM 630 O O . GLN A 1 78 ? 3.995 27.785 -0.629 1.00 10.15 78 GLN A O 1
ATOM 636 N N . LEU A 1 79 ? 4.537 29.887 0.054 1.00 9.21 79 LEU A N 1
ATOM 637 C CA . LEU A 1 79 ? 3.697 29.766 1.257 1.00 9.14 79 LEU A CA 1
ATOM 638 C C . LEU A 1 79 ? 2.237 29.517 0.912 1.00 10.16 79 LEU A C 1
ATOM 639 O O . LEU A 1 79 ? 1.558 28.708 1.569 1.00 10.76 79 LEU A O 1
ATOM 644 N N . ALA A 1 80 ? 1.734 30.238 -0.083 1.00 9.48 80 ALA A N 1
ATOM 645 C CA . ALA A 1 80 ? 0.322 30.106 -0.457 1.00 9.67 80 ALA A CA 1
ATOM 646 C C . ALA A 1 80 ? 0.039 28.700 -0.954 1.00 10.17 80 ALA A C 1
ATOM 647 O O . ALA A 1 80 ? -1.047 28.092 -0.674 1.00 11.50 80 ALA A O 1
ATOM 649 N N . GLU A 1 81 ? 0.991 28.139 -1.703 1.00 9.73 81 GLU A N 1
ATOM 650 C CA . GLU A 1 81 ? 0.826 26.766 -2.168 1.00 12.93 81 GLU A CA 1
ATOM 651 C C . GLU A 1 81 ? 0.848 25.786 -0.999 1.00 11.30 81 GLU A C 1
ATOM 652 O O . GLU A 1 81 ? -0.017 24.916 -0.892 1.00 14.79 81 GLU A O 1
ATOM 658 N N . ASP A 1 82 ? 1.828 25.933 -0.098 1.00 11.32 82 ASP A N 1
ATOM 659 C CA . ASP A 1 82 ? 1.953 24.957 0.981 1.00 11.49 82 ASP A CA 1
ATOM 660 C C . ASP A 1 82 ? 0.891 25.080 2.062 1.00 13.30 82 ASP A C 1
ATOM 661 O O . ASP A 1 82 ? 0.530 24.075 2.694 1.00 16.24 82 ASP A O 1
ATOM 666 N N . MET A 1 83 ? 0.381 26.286 2.278 1.00 13.85 83 MET A N 1
ATOM 667 C CA . MET A 1 83 ? -0.660 26.468 3.286 1.00 15.74 83 MET A CA 1
ATOM 668 C C . MET A 1 83 ? -2.050 26.480 2.676 1.00 15.26 83 MET A C 1
ATOM 669 O O . MET A 1 83 ? -3.036 26.584 3.387 1.00 15.72 83 MET A O 1
ATOM 674 N N . ASN A 1 84 ? -2.107 26.375 1.361 1.00 13.66 84 ASN A N 1
ATOM 675 C CA . ASN A 1 84 ? -3.347 26.347 0.622 1.00 15.23 84 ASN A CA 1
ATOM 676 C C . ASN A 1 84 ? -4.231 27.547 0.910 1.00 13.76 84 ASN A C 1
ATOM 677 O O . ASN A 1 84 ? -5.414 27.406 1.257 1.00 15.35 84 ASN A O 1
ATOM 682 N N . PHE A 1 85 ? -3.660 28.739 0.765 1.00 10.41 85 PHE A N 1
ATOM 683 C CA . PHE A 1 85 ? -4.466 29.956 0.812 1.00 7.77 85 PHE A CA 1
ATOM 684 C C . PHE A 1 85 ? -4.368 30.722 -0.494 1.00 7.40 85 PHE A C 1
ATOM 685 O O . PHE A 1 85 ? -3.395 30.553 -1.266 1.00 8.88 85 PHE A O 1
ATOM 693 N N A ASP A 1 86 ? -5.362 31.545 -0.792 0.50 8.42 86 ASP A N 1
ATOM 694 N N B ASP A 1 86 ? -5.379 31.558 -0.727 0.50 7.36 86 ASP A N 1
ATOM 695 C CA A ASP A 1 86 ? -5.181 32.474 -1.910 0.50 9.04 86 ASP A CA 1
ATOM 696 C CA B ASP A 1 86 ? -5.390 32.520 -1.835 0.50 7.00 86 ASP A CA 1
ATOM 697 C C A ASP A 1 86 ? -5.119 33.866 -1.331 0.50 8.86 86 ASP A C 1
ATOM 698 C C B ASP A 1 86 ? -5.011 33.878 -1.266 0.50 7.18 86 ASP A C 1
ATOM 699 O O A ASP A 1 86 ? -5.491 34.080 -0.170 0.50 8.22 86 ASP A O 1
ATOM 700 O O B ASP A 1 86 ? -5.052 34.098 -0.040 0.50 4.51 86 ASP A O 1
ATOM 709 N N . PHE A 1 87 ? -4.661 34.819 -2.131 1.00 7.89 87 PHE A N 1
ATOM 710 C CA . PHE A 1 87 ? -4.382 36.134 -1.596 1.00 8.29 87 PHE A CA 1
ATOM 711 C C . PHE A 1 87 ? -4.620 37.228 -2.594 1.00 8.93 87 PHE A C 1
ATOM 712 O O . PHE A 1 87 ? -4.569 37.002 -3.807 1.00 9.53 87 PHE A O 1
ATOM 720 N N . ASP A 1 88 ? -4.882 38.412 -2.040 1.00 6.78 88 ASP A N 1
ATOM 721 C CA . ASP A 1 88 ? -4.888 39.671 -2.767 1.00 7.32 88 ASP A CA 1
ATOM 722 C C . ASP A 1 88 ? -3.666 40.422 -2.283 1.00 7.82 88 ASP A C 1
ATOM 723 O O . ASP A 1 88 ? -3.336 40.342 -1.089 1.00 10.95 88 ASP A O 1
ATOM 728 N N . LEU A 1 89 ? -2.987 41.143 -3.165 1.00 5.86 89 LEU A N 1
ATOM 729 C CA . LEU A 1 89 ? -1.746 41.792 -2.788 1.00 5.35 89 LEU A CA 1
ATOM 730 C C . LEU A 1 89 ? -1.851 43.272 -3.098 1.00 5.52 89 LEU A C 1
ATOM 731 O O . LEU A 1 89 ? -2.267 43.634 -4.216 1.00 5.88 89 LEU A O 1
ATOM 736 N N . TYR A 1 90 ? -1.500 44.139 -2.140 1.00 4.97 90 TYR A N 1
ATOM 737 C CA . TYR A 1 90 ? -1.500 45.597 -2.433 1.00 4.99 90 TYR A CA 1
ATOM 738 C C . TYR A 1 90 ? -0.289 46.260 -1.801 1.00 5.52 90 TYR A C 1
ATOM 739 O O . TYR A 1 90 ? 0.316 45.729 -0.851 1.00 5.11 90 TYR A O 1
ATOM 748 N N A ILE A 1 91 ? 0.116 47.391 -2.373 0.50 5.52 91 ILE A N 1
ATOM 749 N N B ILE A 1 91 ? 0.028 47.439 -2.332 0.50 6.04 91 ILE A N 1
ATOM 750 C CA A ILE A 1 91 ? 1.269 48.134 -1.878 0.50 5.33 91 ILE A CA 1
ATOM 751 C CA B ILE A 1 91 ? 1.172 48.242 -1.931 0.50 6.25 91 ILE A CA 1
ATOM 752 C C A ILE A 1 91 ? 0.777 49.174 -0.862 0.50 4.81 91 ILE A C 1
ATOM 753 C C B ILE A 1 91 ? 0.771 49.257 -0.857 0.50 5.66 91 ILE A C 1
ATOM 754 O O A ILE A 1 91 ? -0.227 49.870 -1.106 0.50 5.15 91 ILE A O 1
ATOM 755 O O B ILE A 1 91 ? -0.165 50.043 -1.059 0.50 6.71 91 ILE A O 1
ATOM 764 N N . VAL A 1 92 ? 1.464 49.233 0.275 1.00 4.88 92 VAL A N 1
ATOM 765 C CA . VAL A 1 92 ? 1.124 50.121 1.395 1.00 6.00 92 VAL A CA 1
ATOM 766 C C . VAL A 1 92 ? 0.999 51.571 0.911 1.00 7.99 92 VAL A C 1
ATOM 767 O O . VAL A 1 92 ? 1.862 52.082 0.199 1.00 7.21 92 VAL A O 1
ATOM 771 N N . GLY A 1 93 ? -0.087 52.226 1.307 1.00 7.66 93 GLY A N 1
ATOM 772 C CA . GLY A 1 93 ? -0.381 53.548 0.725 1.00 7.92 93 GLY A CA 1
ATOM 773 C C . GLY A 1 93 ? 0.598 54.664 1.031 1.00 8.81 93 GLY A C 1
ATOM 774 O O . GLY A 1 93 ? 0.831 55.525 0.175 1.00 12.30 93 GLY A O 1
ATOM 775 N N . ASP A 1 94 ? 1.113 54.684 2.257 1.00 7.29 94 ASP A N 1
ATOM 776 C CA . ASP A 1 94 ? 2.043 55.735 2.663 1.00 8.49 94 ASP A CA 1
ATOM 777 C C . ASP A 1 94 ? 3.494 55.399 2.284 1.00 9.23 94 ASP A C 1
ATOM 778 O O . ASP A 1 94 ? 4.392 56.241 2.458 1.00 9.36 94 ASP A O 1
ATOM 783 N N . GLY A 1 95 ? 3.727 54.194 1.740 1.00 6.94 95 GLY A N 1
ATOM 784 C CA . GLY A 1 95 ? 5.090 53.761 1.330 1.00 7.21 95 GLY A CA 1
ATOM 785 C C . GLY A 1 95 ? 6.055 53.534 2.478 1.00 8.03 95 GLY A C 1
ATOM 786 O O . GLY A 1 95 ? 7.264 53.345 2.235 1.00 8.04 95 GLY A O 1
ATOM 787 N N . LYS A 1 96 ? 5.544 53.453 3.698 1.00 6.45 96 LYS A N 1
ATOM 788 C CA . LYS A 1 96 ? 6.421 53.290 4.870 1.00 7.20 96 LYS A CA 1
ATOM 789 C C . LYS A 1 96 ? 6.332 51.955 5.566 1.00 7.05 96 LYS A C 1
ATOM 790 O O . LYS A 1 96 ? 5.287 51.271 5.591 1.00 6.66 96 LYS A O 1
ATOM 796 N N . TYR A 1 97 ? 7.440 51.551 6.186 1.00 5.95 97 TYR A N 1
ATOM 797 C CA . TYR A 1 97 ? 7.432 50.320 6.967 1.00 5.35 97 TYR A CA 1
ATOM 798 C C . TYR A 1 97 ? 6.607 50.460 8.220 1.00 5.74 97 TYR A C 1
ATOM 799 O O . TYR A 1 97 ? 5.774 49.583 8.531 1.00 6.84 97 TYR A O 1
ATOM 808 N N . GLY A 1 98 ? 6.829 51.538 8.964 1.00 6.49 98 GLY A N 1
ATOM 809 C CA . GLY A 1 98 ? 5.947 51.882 10.073 1.00 7.17 98 GLY A CA 1
ATOM 810 C C . GLY A 1 98 ? 6.686 52.362 11.285 1.00 7.02 98 GLY A C 1
ATOM 811 O O . GLY A 1 98 ? 7.709 51.803 11.688 1.00 8.63 98 GLY A O 1
ATOM 812 N N . ALA A 1 99 ? 6.128 53.400 11.880 1.00 6.58 99 ALA A N 1
ATOM 813 C CA . ALA A 1 99 ? 6.673 53.999 13.088 1.00 7.97 99 ALA A CA 1
ATOM 814 C C . ALA A 1 99 ? 5.506 54.507 13.927 1.00 8.21 99 ALA A C 1
ATOM 815 O O . ALA A 1 99 ? 4.390 54.678 13.438 1.00 8.52 99 ALA A O 1
ATOM 817 N N . TRP A 1 100 ? 5.799 54.724 15.198 1.00 9.10 100 TRP A N 1
ATOM 818 C CA . TRP A 1 100 ? 4.843 55.301 16.116 1.00 11.54 100 TRP A CA 1
ATOM 819 C C . TRP A 1 100 ? 4.934 56.828 15.960 1.00 12.80 100 TRP A C 1
ATOM 820 O O . TRP A 1 100 ? 5.937 57.435 16.339 1.00 14.41 100 TRP A O 1
ATOM 831 N N . LYS A 1 101 ? 3.902 57.406 15.363 1.00 14.25 101 LYS A N 1
ATOM 832 C CA . LYS A 1 101 ? 3.870 58.818 15.071 1.00 18.05 101 LYS A CA 1
ATOM 833 C C . LYS A 1 101 ? 2.492 59.348 15.376 1.00 19.01 101 LYS A C 1
ATOM 834 O O . LYS A 1 101 ? 1.503 58.813 14.913 1.00 19.67 101 LYS A O 1
ATOM 840 N N . ASN A 1 102 ? 2.420 60.437 16.146 1.00 21.66 102 ASN A N 1
ATOM 841 C CA . ASN A 1 102 ? 1.120 61.048 16.437 1.00 24.21 102 ASN A CA 1
ATOM 842 C C . ASN A 1 102 ? 0.068 60.080 16.983 1.00 22.51 102 ASN A C 1
ATOM 843 O O . ASN A 1 102 ? -1.062 60.060 16.493 1.00 23.79 102 ASN A O 1
ATOM 848 N N . GLY A 1 103 ? 0.453 59.265 17.967 1.00 21.09 103 GLY A N 1
ATOM 849 C CA . GLY A 1 103 ? -0.458 58.344 18.643 1.00 20.34 103 GLY A CA 1
ATOM 850 C C . GLY A 1 103 ? -0.949 57.112 17.892 1.00 19.66 103 GLY A C 1
ATOM 851 O O . GLY A 1 103 ? -1.878 56.439 18.341 1.00 21.22 103 GLY A O 1
ATOM 852 N N . HIS A 1 104 ? -0.334 56.799 16.746 1.00 17.58 104 HIS A N 1
ATOM 853 C CA . HIS A 1 104 ? -0.722 55.584 16.031 1.00 16.81 104 HIS A CA 1
ATOM 854 C C . HIS A 1 104 ? 0.479 55.044 15.260 1.00 11.81 104 HIS A C 1
ATOM 855 O O . HIS A 1 104 ? 1.483 55.728 15.098 1.00 11.91 104 HIS A O 1
ATOM 862 N N . TRP A 1 105 ? 0.367 53.797 14.809 1.00 10.33 105 TRP A N 1
ATOM 863 C CA . TRP A 1 105 ? 1.394 53.206 13.963 1.00 8.64 105 TRP A CA 1
ATOM 864 C C . TRP A 1 105 ? 1.093 53.489 12.515 1.00 8.88 105 TRP A C 1
ATOM 865 O O . TRP A 1 105 ? -0.056 53.416 12.067 1.00 9.29 105 TRP A O 1
ATOM 876 N N . THR A 1 106 ? 2.129 53.900 11.784 1.00 7.88 106 THR A N 1
ATOM 877 C CA . THR A 1 106 ? 1.959 54.136 10.368 1.00 7.65 106 THR A CA 1
ATOM 878 C C . THR A 1 106 ? 2.336 52.869 9.547 1.00 5.20 106 THR A C 1
ATOM 879 O O . THR A 1 106 ? 2.705 51.811 10.089 1.00 7.02 106 THR A O 1
ATOM 883 N N . GLY A 1 107 ? 2.274 52.988 8.217 1.00 7.06 107 GLY A N 1
ATOM 884 C CA . GLY A 1 107 ? 2.831 51.954 7.362 1.00 6.95 107 GLY A CA 1
ATOM 885 C C . GLY A 1 107 ? 2.255 50.582 7.471 1.00 4.57 107 GLY A C 1
ATOM 886 O O . GLY A 1 107 ? 1.060 50.394 7.723 1.00 6.11 107 GLY A O 1
ATOM 887 N N . LEU A 1 108 ? 3.123 49.586 7.274 1.00 5.59 108 LEU A N 1
ATOM 888 C CA . LEU A 1 108 ? 2.720 48.173 7.310 1.00 6.66 108 LEU A CA 1
ATOM 889 C C . LEU A 1 108 ? 2.169 47.855 8.701 1.00 7.59 108 LEU A C 1
ATOM 890 O O . LEU A 1 108 ? 1.179 47.124 8.816 1.00 7.43 108 LEU A O 1
ATOM 895 N N . VAL A 1 109 ? 2.805 48.367 9.755 1.00 5.47 109 VAL A N 1
ATOM 896 C CA . VAL A 1 109 ? 2.381 48.049 11.117 1.00 5.74 109 VAL A CA 1
ATOM 897 C C . VAL A 1 109 ? 0.960 48.537 11.311 1.00 6.15 109 VAL A C 1
ATOM 898 O O . VAL A 1 109 ? 0.110 47.791 11.833 1.00 6.97 109 VAL A O 1
ATOM 902 N N . GLY A 1 110 ? 0.674 49.777 10.884 1.00 5.88 110 GLY A N 1
ATOM 903 C CA . GLY A 1 110 ? -0.670 50.358 11.024 1.00 5.75 110 GLY A CA 1
ATOM 904 C C . GLY A 1 110 ? -1.701 49.567 10.261 1.00 6.01 110 GLY A C 1
ATOM 905 O O . GLY A 1 110 ? -2.817 49.350 10.769 1.00 7.49 110 GLY A O 1
ATOM 906 N N . ASP A 1 111 ? -1.391 49.083 9.075 1.00 6.30 111 ASP A N 1
ATOM 907 C CA . ASP A 1 111 ? -2.371 48.306 8.332 1.00 6.32 111 ASP A CA 1
ATOM 908 C C . ASP A 1 111 ? -2.670 46.954 8.986 1.00 6.60 111 ASP A C 1
ATOM 909 O O . ASP A 1 111 ? -3.800 46.481 8.928 1.00 8.05 111 ASP A O 1
ATOM 914 N N . LEU A 1 112 ? -1.670 46.343 9.618 1.00 6.56 112 LEU A N 1
ATOM 915 C CA . LEU A 1 112 ? -1.950 45.088 10.331 1.00 6.12 112 LEU A CA 1
ATOM 916 C C . LEU A 1 112 ? -2.813 45.368 11.565 1.00 8.84 112 LEU A C 1
ATOM 917 O O . LEU A 1 112 ? -3.718 44.620 11.875 1.00 10.40 112 LEU A O 1
ATOM 922 N N . LEU A 1 113 ? -2.534 46.453 12.279 1.00 7.37 113 LEU A N 1
ATOM 923 C CA . LEU A 1 113 ? -3.318 46.743 13.513 1.00 6.83 113 LEU A CA 1
ATOM 924 C C . LEU A 1 113 ? -4.723 47.209 13.229 1.00 8.75 113 LEU A C 1
ATOM 925 O O . LEU A 1 113 ? -5.596 47.068 14.112 1.00 9.75 113 LEU A O 1
ATOM 930 N N . SER A 1 114 ? -4.983 47.828 12.083 1.00 7.67 114 SER A N 1
ATOM 931 C CA . SER A 1 114 ? -6.349 48.280 11.773 1.00 7.75 114 SER A CA 1
ATOM 932 C C . SER A 1 114 ? -7.175 47.198 11.104 1.00 9.47 114 SER A C 1
ATOM 933 O O . SER A 1 114 ? -8.367 47.419 10.864 1.00 11.72 114 SER A O 1
ATOM 936 N N . GLY A 1 115 ? -6.541 46.085 10.768 1.00 11.47 115 GLY A N 1
ATOM 937 C CA . GLY A 1 115 ? -7.215 45.026 10.041 1.00 14.09 115 GLY A CA 1
ATOM 938 C C . GLY A 1 115 ? -7.316 45.299 8.561 1.00 14.04 115 GLY A C 1
ATOM 939 O O . GLY A 1 115 ? -8.048 44.636 7.847 1.00 18.96 115 GLY A O 1
ATOM 940 N N . THR A 1 116 ? -6.590 46.285 8.069 1.00 9.12 116 THR A N 1
ATOM 941 C CA . THR A 1 116 ? -6.626 46.593 6.660 1.00 9.55 116 THR A CA 1
ATOM 942 C C . THR A 1 116 ? -5.895 45.526 5.845 1.00 9.44 116 THR A C 1
ATOM 943 O O . THR A 1 116 ? -6.230 45.256 4.688 1.00 10.39 116 THR A O 1
ATOM 947 N N . ALA A 1 117 ? -4.867 44.961 6.453 1.00 7.77 117 ALA A N 1
ATOM 948 C CA . ALA A 1 117 ? -4.164 43.838 5.872 1.00 6.98 117 ALA A CA 1
ATOM 949 C C . ALA A 1 117 ? -4.172 42.662 6.851 1.00 6.93 117 ALA A C 1
ATOM 950 O O . ALA A 1 117 ? -4.098 42.841 8.087 1.00 8.20 117 ALA A O 1
ATOM 952 N N . ASN A 1 118 ? -4.179 41.440 6.310 1.00 5.40 118 ASN A N 1
ATOM 953 C CA . ASN A 1 118 ? -4.049 40.259 7.153 1.00 6.84 118 ASN A CA 1
ATOM 954 C C . ASN A 1 118 ? -2.588 39.847 7.406 1.00 6.32 118 ASN A C 1
ATOM 955 O O . ASN A 1 118 ? -2.304 39.183 8.392 1.00 7.25 118 ASN A O 1
ATOM 960 N N . MET A 1 119 ? -1.674 40.228 6.521 1.00 5.64 119 MET A N 1
ATOM 961 C CA . MET A 1 119 ? -0.293 39.802 6.596 1.00 6.41 119 MET A CA 1
ATOM 962 C C . MET A 1 119 ? 0.532 40.828 5.836 1.00 5.48 119 MET A C 1
ATOM 963 O O . MET A 1 119 ? 0.040 41.438 4.882 1.00 6.65 119 MET A O 1
ATOM 968 N N . ALA A 1 120 ? 1.778 41.019 6.257 1.00 5.37 120 ALA A N 1
ATOM 969 C CA . ALA A 1 120 ? 2.711 41.933 5.571 1.00 5.88 120 ALA A CA 1
ATOM 970 C C . ALA A 1 120 ? 3.939 41.154 5.126 1.00 7.16 120 ALA A C 1
ATOM 971 O O . ALA A 1 120 ? 4.556 40.468 5.965 1.00 6.96 120 ALA A O 1
ATOM 973 N N . VAL A 1 121 ? 4.278 41.260 3.853 1.00 6.93 121 VAL A N 1
ATOM 974 C CA . VAL A 1 121 ? 5.378 40.525 3.271 1.00 7.11 121 VAL A CA 1
ATOM 975 C C . VAL A 1 121 ? 6.271 41.466 2.453 1.00 9.38 121 VAL A C 1
ATOM 976 O O . VAL A 1 121 ? 5.865 41.953 1.396 1.00 10.80 121 VAL A O 1
ATOM 980 N N . THR A 1 122 ? 7.472 41.709 2.961 1.00 7.46 122 THR A N 1
ATOM 981 C CA . THR A 1 122 ? 8.473 42.557 2.331 1.00 7.98 122 THR A CA 1
ATOM 982 C C . THR A 1 122 ? 9.716 42.433 3.221 1.00 7.32 122 THR A C 1
ATOM 983 O O . THR A 1 122 ? 9.814 41.533 4.105 1.00 8.11 122 THR A O 1
ATOM 987 N N . SER A 1 123 ? 10.681 43.300 2.990 1.00 7.35 123 SER A N 1
ATOM 988 C CA . SER A 1 123 ? 11.915 43.310 3.796 1.00 6.56 123 SER A CA 1
ATOM 989 C C . SER A 1 123 ? 11.624 44.028 5.128 1.00 6.47 123 SER A C 1
ATOM 990 O O . SER A 1 123 ? 12.109 45.144 5.362 1.00 6.96 123 SER A O 1
ATOM 993 N N . PHE A 1 124 ? 10.845 43.379 5.995 1.00 7.00 124 PHE A N 1
ATOM 994 C CA . PHE A 1 124 ? 10.255 44.007 7.183 1.00 7.00 124 PHE A CA 1
ATOM 995 C C . PHE A 1 124 ? 11.019 43.597 8.425 1.00 6.79 124 PHE A C 1
ATOM 996 O O . PHE A 1 124 ? 11.027 42.437 8.808 1.00 7.23 124 PHE A O 1
ATOM 1004 N N . SER A 1 125 ? 11.645 44.574 9.063 1.00 5.49 125 SER A N 1
ATOM 1005 C CA . SER A 1 125 ? 12.478 44.259 10.235 1.00 4.94 125 SER A CA 1
ATOM 1006 C C . SER A 1 125 ? 11.716 43.974 11.520 1.00 5.73 125 SER A C 1
ATOM 1007 O O . SER A 1 125 ? 10.782 44.711 11.936 1.00 6.49 125 SER A O 1
ATOM 1010 N N . ILE A 1 126 ? 12.146 42.901 12.173 1.00 7.01 126 ILE A N 1
ATOM 1011 C CA . ILE A 1 126 ? 11.650 42.523 13.472 1.00 7.31 126 ILE A CA 1
ATOM 1012 C C . ILE A 1 126 ? 12.429 43.372 14.478 1.00 9.09 126 ILE A C 1
ATOM 1013 O O . ILE A 1 126 ? 13.663 43.304 14.534 1.00 10.92 126 ILE A O 1
ATOM 1018 N N . ASN A 1 127 ? 11.749 44.236 15.208 1.00 7.76 127 ASN A N 1
ATOM 1019 C CA . ASN A 1 127 ? 12.414 44.987 16.240 1.00 6.51 127 ASN A CA 1
ATOM 1020 C C . ASN A 1 127 ? 11.590 44.904 17.521 1.00 7.21 127 ASN A C 1
ATOM 1021 O O . ASN A 1 127 ? 10.452 44.384 17.516 1.00 7.48 127 ASN A O 1
ATOM 1026 N N . THR A 1 128 ? 12.138 45.421 18.617 1.00 6.29 128 THR A N 1
ATOM 1027 C CA . THR A 1 128 ? 11.451 45.265 19.876 1.00 5.69 128 THR A CA 1
ATOM 1028 C C . THR A 1 128 ? 10.132 46.051 19.928 1.00 7.00 128 THR A C 1
ATOM 1029 O O . THR A 1 128 ? 9.083 45.497 20.330 1.00 6.95 128 THR A O 1
ATOM 1033 N N . ALA A 1 129 ? 10.160 47.292 19.439 1.00 6.36 129 ALA A N 1
ATOM 1034 C CA . ALA A 1 129 ? 8.936 48.077 19.534 1.00 5.92 129 ALA A CA 1
ATOM 1035 C C . ALA A 1 129 ? 7.780 47.460 18.756 1.00 4.76 129 ALA A C 1
ATOM 1036 O O . ALA A 1 129 ? 6.641 47.335 19.240 1.00 6.12 129 ALA A O 1
ATOM 1038 N N . ARG A 1 130 ? 8.050 47.019 17.532 1.00 5.17 130 ARG A N 1
ATOM 1039 C CA . ARG A 1 130 ? 6.980 46.405 16.721 1.00 4.51 130 ARG A CA 1
ATOM 1040 C C . ARG A 1 130 ? 6.526 45.074 17.331 1.00 5.94 130 ARG A C 1
ATOM 1041 O O . ARG A 1 130 ? 5.335 44.731 17.255 1.00 6.42 130 ARG A O 1
ATOM 1049 N N . SER A 1 131 ? 7.474 44.342 17.940 1.00 6.43 131 SER A N 1
ATOM 1050 C CA . SER A 1 131 ? 7.120 43.054 18.521 1.00 6.11 131 SER A CA 1
ATOM 1051 C C . SER A 1 131 ? 6.187 43.187 19.695 1.00 6.36 131 SER A C 1
ATOM 1052 O O . SER A 1 131 ? 5.648 42.186 20.137 1.00 7.23 131 SER A O 1
ATOM 1055 N N . GLN A 1 132 ? 6.012 44.393 20.241 1.00 5.96 132 GLN A N 1
ATOM 1056 C CA . GLN A 1 132 ? 5.072 44.525 21.348 1.00 5.77 132 GLN A CA 1
ATOM 1057 C C . GLN A 1 132 ? 3.648 44.608 20.843 1.00 6.16 132 GLN A C 1
ATOM 1058 O O . GLN A 1 132 ? 2.702 44.454 21.653 1.00 8.21 132 GLN A O 1
ATOM 1064 N N . VAL A 1 133 ? 3.479 44.920 19.537 1.00 6.48 133 VAL A N 1
ATOM 1065 C CA . VAL A 1 133 ? 2.118 45.189 19.034 1.00 6.43 133 VAL A CA 1
ATOM 1066 C C . VAL A 1 133 ? 1.673 44.275 17.873 1.00 6.42 133 VAL A C 1
ATOM 1067 O O . VAL A 1 133 ? 0.477 44.090 17.693 1.00 6.74 133 VAL A O 1
ATOM 1071 N N . ILE A 1 134 ? 2.602 43.706 17.100 1.00 5.65 134 ILE A N 1
ATOM 1072 C CA . ILE A 1 134 ? 2.216 42.742 16.064 1.00 5.23 134 ILE A CA 1
ATOM 1073 C C . ILE A 1 134 ? 3.034 41.466 16.225 1.00 6.19 134 ILE A C 1
ATOM 1074 O O . ILE A 1 134 ? 4.084 41.450 16.915 1.00 8.35 134 ILE A O 1
ATOM 1079 N N . ASP A 1 135 ? 2.576 40.393 15.599 1.00 5.45 135 ASP A N 1
ATOM 1080 C CA . ASP A 1 135 ? 3.338 39.146 15.552 1.00 6.74 135 ASP A CA 1
ATOM 1081 C C . ASP A 1 135 ? 4.309 39.184 14.371 1.00 6.91 135 ASP A C 1
ATOM 1082 O O . ASP A 1 135 ? 4.021 39.765 13.309 1.00 6.59 135 ASP A O 1
ATOM 1087 N N . PHE A 1 136 ? 5.467 38.520 14.547 1.00 7.04 136 PHE A N 1
ATOM 1088 C CA . PHE A 1 136 ? 6.383 38.239 13.457 1.00 5.72 136 PHE A CA 1
ATOM 1089 C C . PHE A 1 136 ? 6.617 36.762 13.459 1.00 5.81 136 PHE A C 1
ATOM 1090 O O . PHE A 1 136 ? 6.741 36.126 14.491 1.00 6.52 136 PHE A O 1
ATOM 1098 N N . THR A 1 137 ? 6.738 36.260 12.228 1.00 5.58 137 THR A N 1
ATOM 1099 C CA . THR A 1 137 ? 7.220 34.899 12.058 1.00 5.87 137 THR A CA 1
ATOM 1100 C C . THR A 1 137 ? 8.704 34.793 12.364 1.00 7.01 137 THR A C 1
ATOM 1101 O O . THR A 1 137 ? 9.385 35.798 12.564 1.00 7.68 137 THR A O 1
ATOM 1105 N N A SER A 1 138 ? 9.188 33.548 12.356 0.50 7.14 138 SER A N 1
ATOM 1106 N N B SER A 1 138 ? 9.209 33.570 12.473 0.50 7.49 138 SER A N 1
ATOM 1107 C CA A SER A 1 138 ? 10.625 33.305 12.356 0.50 7.27 138 SER A CA 1
ATOM 1108 C CA B SER A 1 138 ? 10.653 33.416 12.552 0.50 8.92 138 SER A CA 1
ATOM 1109 C C A SER A 1 138 ? 11.231 34.147 11.220 0.50 7.78 138 SER A C 1
ATOM 1110 C C B SER A 1 138 ? 11.240 34.101 11.290 0.50 8.64 138 SER A C 1
ATOM 1111 O O A SER A 1 138 ? 10.573 34.404 10.193 0.50 7.92 138 SER A O 1
ATOM 1112 O O B SER A 1 138 ? 10.583 34.175 10.225 0.50 9.16 138 SER A O 1
ATOM 1117 N N . PRO A 1 139 ? 12.484 34.575 11.383 1.00 7.97 139 PRO A N 1
ATOM 1118 C CA . PRO A 1 139 ? 13.071 35.363 10.295 1.00 7.62 139 PRO A CA 1
ATOM 1119 C C . PRO A 1 139 ? 13.454 34.553 9.082 1.00 7.15 139 PRO A C 1
ATOM 1120 O O . PRO A 1 139 ? 13.855 33.389 9.183 1.00 8.92 139 PRO A O 1
ATOM 1124 N N . PHE A 1 140 ? 13.274 35.184 7.931 1.00 6.79 140 PHE A N 1
ATOM 1125 C CA . PHE A 1 140 ? 13.711 34.553 6.683 1.00 7.96 140 PHE A CA 1
ATOM 1126 C C . PHE A 1 140 ? 14.991 35.169 6.162 1.00 7.94 140 PHE A C 1
ATOM 1127 O O . PHE A 1 140 ? 15.585 34.659 5.168 1.00 11.26 140 PHE A O 1
ATOM 1135 N N . PHE A 1 141 ? 15.482 36.224 6.816 1.00 7.30 141 PHE A N 1
ATOM 1136 C CA . PHE A 1 141 ? 16.714 36.921 6.351 1.00 7.79 141 PHE A CA 1
ATOM 1137 C C . PHE A 1 141 ? 17.222 37.675 7.563 1.00 7.77 141 PHE A C 1
ATOM 1138 O O . PHE A 1 141 ? 16.464 37.955 8.506 1.00 8.16 141 PHE A O 1
ATOM 1146 N N . SER A 1 142 ? 18.489 38.028 7.561 1.00 7.39 142 SER A N 1
ATOM 1147 C CA . SER A 1 142 ? 19.060 38.829 8.659 1.00 9.21 142 SER A CA 1
ATOM 1148 C C . SER A 1 142 ? 19.996 39.868 8.088 1.00 9.83 142 SER A C 1
ATOM 1149 O O . SER A 1 142 ? 20.667 39.609 7.065 1.00 10.25 142 SER A O 1
ATOM 1152 N N . THR A 1 143 ? 20.001 41.074 8.662 1.00 8.61 143 THR A N 1
ATOM 1153 C CA . THR A 1 143 ? 20.873 42.150 8.182 1.00 8.64 143 THR A CA 1
ATOM 1154 C C . THR A 1 143 ? 21.290 43.111 9.274 1.00 7.36 143 THR A C 1
ATOM 1155 O O . THR A 1 143 ? 20.482 43.424 10.160 1.00 7.10 143 THR A O 1
ATOM 1159 N N . SER A 1 144 ? 22.543 43.591 9.214 1.00 7.16 144 SER A N 1
ATOM 1160 C CA . SER A 1 144 ? 22.957 44.743 9.985 1.00 7.05 144 SER A CA 1
ATOM 1161 C C . SER A 1 144 ? 22.374 46.011 9.382 1.00 7.01 144 SER A C 1
ATOM 1162 O O . SER A 1 144 ? 21.933 46.015 8.220 1.00 7.51 144 SER A O 1
ATOM 1165 N N . LEU A 1 145 ? 22.418 47.087 10.139 1.00 5.50 145 LEU A N 1
ATOM 1166 C CA . LEU A 1 145 ? 22.276 48.381 9.466 1.00 6.84 145 LEU A CA 1
ATOM 1167 C C . LEU A 1 145 ? 23.590 48.680 8.779 1.00 8.02 145 LEU A C 1
ATOM 1168 O O . LEU A 1 145 ? 24.650 48.147 9.153 1.00 7.70 145 LEU A O 1
ATOM 1173 N N . GLY A 1 146 ? 23.554 49.532 7.758 1.00 7.02 146 GLY A N 1
ATOM 1174 C CA . GLY A 1 146 ? 24.744 49.844 6.989 1.00 6.86 146 GLY A CA 1
ATOM 1175 C C . GLY A 1 146 ? 24.823 51.313 6.693 1.00 6.49 146 GLY A C 1
ATOM 1176 O O . GLY A 1 146 ? 23.868 52.035 6.895 1.00 6.24 146 GLY A O 1
ATOM 1177 N N . ILE A 1 147 ? 25.965 51.697 6.140 1.00 6.00 147 ILE A N 1
ATOM 1178 C CA . ILE A 1 147 ? 26.259 53.111 5.817 1.00 5.84 147 ILE A CA 1
ATOM 1179 C C . ILE A 1 147 ? 26.835 53.164 4.427 1.00 6.30 147 ILE A C 1
ATOM 1180 O O . ILE A 1 147 ? 27.920 52.574 4.173 1.00 7.15 147 ILE A O 1
ATOM 1185 N N . LEU A 1 148 ? 26.100 53.759 3.499 1.00 5.25 148 LEU A N 1
ATOM 1186 C CA . LEU A 1 148 ? 26.496 53.899 2.126 1.00 6.32 148 LEU A CA 1
ATOM 1187 C C . LEU A 1 148 ? 27.189 55.255 1.928 1.00 6.38 148 LEU A C 1
ATOM 1188 O O . LEU A 1 148 ? 26.711 56.333 2.351 1.00 6.53 148 LEU A O 1
ATOM 1193 N N . VAL A 1 149 ? 28.361 55.192 1.302 1.00 5.21 149 VAL A N 1
ATOM 1194 C CA . VAL A 1 149 ? 29.142 56.399 0.964 1.00 5.84 149 VAL A CA 1
ATOM 1195 C C . VAL A 1 149 ? 29.696 56.264 -0.440 1.00 5.33 149 VAL A C 1
ATOM 1196 O O . VAL A 1 149 ? 29.625 55.211 -1.067 1.00 7.95 149 VAL A O 1
ATOM 1200 N N . ARG A 1 150 ? 30.259 57.355 -1.001 1.00 4.75 150 ARG A N 1
ATOM 1201 C CA . ARG A 1 150 ? 30.952 57.213 -2.269 1.00 7.47 150 ARG A CA 1
ATOM 1202 C C . ARG A 1 150 ? 32.382 56.735 -2.057 1.00 8.12 150 ARG A C 1
ATOM 1203 O O . ARG A 1 150 ? 33.035 57.073 -1.054 1.00 9.28 150 ARG A O 1
ATOM 1211 N N . THR A 1 151 ? 32.903 56.058 -3.075 1.00 7.93 151 THR A N 1
ATOM 1212 C CA . THR A 1 151 ? 34.331 55.728 -3.075 1.00 10.05 151 THR A CA 1
ATOM 1213 C C . THR A 1 151 ? 35.108 57.053 -3.084 1.00 10.63 151 THR A C 1
ATOM 1214 O O . THR A 1 151 ? 34.724 58.022 -3.763 1.00 9.83 151 THR A O 1
ATOM 1218 N N . ARG A 1 152 ? 36.184 57.112 -2.319 1.00 9.76 152 ARG A N 1
ATOM 1219 C CA . ARG A 1 152 ? 36.983 58.319 -2.194 1.00 9.80 152 ARG A CA 1
ATOM 1220 C C . ARG A 1 152 ? 36.196 59.498 -1.618 1.00 11.57 152 ARG A C 1
ATOM 1221 O O . ARG A 1 152 ? 36.600 60.654 -1.768 1.00 12.96 152 ARG A O 1
ATOM 1229 N N . GLY A 1 153 ? 35.108 59.182 -0.924 1.00 11.61 153 GLY A N 1
ATOM 1230 C CA . GLY A 1 153 ? 34.245 60.184 -0.296 1.00 10.98 153 GLY A CA 1
ATOM 1231 C C . GLY A 1 153 ? 34.366 60.149 1.219 1.00 12.78 153 GLY A C 1
ATOM 1232 O O . GLY A 1 153 ? 35.474 60.147 1.770 1.00 12.02 153 GLY A O 1
ATOM 1233 N N . THR A 1 154 ? 33.216 60.156 1.899 1.00 9.99 154 THR A N 1
ATOM 1234 C CA . THR A 1 154 ? 33.192 60.136 3.357 1.00 10.75 154 THR A CA 1
ATOM 1235 C C . THR A 1 154 ? 33.684 58.791 3.873 1.00 11.44 154 THR A C 1
ATOM 1236 O O . THR A 1 154 ? 33.311 57.755 3.325 1.00 11.82 154 THR A O 1
ATOM 1240 N N . GLU A 1 155 ? 34.581 58.822 4.868 1.00 10.04 155 GLU A N 1
ATOM 1241 C CA . GLU A 1 155 ? 35.058 57.598 5.529 1.00 11.34 155 GLU A CA 1
ATOM 1242 C C . GLU A 1 155 ? 34.497 57.568 6.952 1.00 9.21 155 GLU A C 1
ATOM 1243 O O . GLU A 1 155 ? 34.505 58.604 7.636 1.00 8.50 155 GLU A O 1
ATOM 1249 N N . LEU A 1 156 ? 33.960 56.410 7.373 1.00 7.43 156 LEU A N 1
ATOM 1250 C CA . LEU A 1 156 ? 33.331 56.291 8.698 1.00 8.27 156 LEU A CA 1
ATOM 1251 C C . LEU A 1 156 ? 33.671 54.964 9.306 1.00 9.42 156 LEU A C 1
ATOM 1252 O O . LEU A 1 156 ? 33.679 53.951 8.626 1.00 10.31 156 LEU A O 1
ATOM 1257 N N . SER A 1 157 ? 33.875 54.976 10.614 1.00 7.78 157 SER A N 1
ATOM 1258 C CA . SER A 1 157 ? 34.195 53.740 11.320 1.00 7.73 157 SER A CA 1
ATOM 1259 C C . SER A 1 157 ? 32.975 52.866 11.634 1.00 7.12 157 SER A C 1
ATOM 1260 O O . SER A 1 157 ? 33.105 51.661 11.938 1.00 8.05 157 SER A O 1
ATOM 1263 N N . GLY A 1 158 ? 31.801 53.462 11.542 1.00 6.36 158 GLY A N 1
ATOM 1264 C CA . GLY A 1 158 ? 30.589 52.837 11.996 1.00 7.85 158 GLY A CA 1
ATOM 1265 C C . GLY A 1 158 ? 29.715 53.906 12.643 1.00 7.90 158 GLY A C 1
ATOM 1266 O O . GLY A 1 158 ? 29.950 55.115 12.527 1.00 7.48 158 GLY A O 1
ATOM 1267 N N . ILE A 1 159 ? 28.689 53.456 13.367 1.00 6.37 159 ILE A N 1
ATOM 1268 C CA . ILE A 1 159 ? 27.687 54.392 13.929 1.00 7.40 159 ILE A CA 1
ATOM 1269 C C . ILE A 1 159 ? 28.219 55.238 15.084 1.00 8.11 159 ILE A C 1
ATOM 1270 O O . ILE A 1 159 ? 27.560 56.222 15.474 1.00 7.90 159 ILE A O 1
ATOM 1275 N N . HIS A 1 160 ? 29.397 54.913 15.610 1.00 7.54 160 HIS A N 1
ATOM 1276 C CA . HIS A 1 160 ? 29.981 55.701 16.668 1.00 7.29 160 HIS A CA 1
ATOM 1277 C C . HIS A 1 160 ? 31.019 56.687 16.132 1.00 9.16 160 HIS A C 1
ATOM 1278 O O . HIS A 1 160 ? 31.701 57.341 16.919 1.00 9.04 160 HIS A O 1
ATOM 1285 N N . ASP A 1 161 ? 31.150 56.815 14.815 1.00 9.43 161 ASP A N 1
ATOM 1286 C CA . ASP A 1 161 ? 32.159 57.752 14.309 1.00 9.24 161 ASP A CA 1
ATOM 1287 C C . ASP A 1 161 ? 31.857 59.172 14.782 1.00 10.30 161 ASP A C 1
ATOM 1288 O O . ASP A 1 161 ? 30.733 59.630 14.665 1.00 8.74 161 ASP A O 1
ATOM 1293 N N . PRO A 1 162 ? 32.843 59.876 15.339 1.00 9.54 162 PRO A N 1
ATOM 1294 C CA . PRO A 1 162 ? 32.599 61.256 15.756 1.00 9.71 162 PRO A CA 1
ATOM 1295 C C . PRO A 1 162 ? 32.044 62.150 14.663 1.00 9.80 162 PRO A C 1
ATOM 1296 O O . PRO A 1 162 ? 31.363 63.145 14.985 1.00 12.74 162 PRO A O 1
ATOM 1300 N N . LYS A 1 163 ? 32.335 61.859 13.389 1.00 8.68 163 LYS A N 1
ATOM 1301 C CA . LYS A 1 163 ? 31.824 62.721 12.304 1.00 10.53 163 LYS A CA 1
ATOM 1302 C C . LYS A 1 163 ? 30.309 62.723 12.294 1.00 10.00 163 LYS A C 1
ATOM 1303 O O . LYS A 1 163 ? 29.698 63.655 11.827 1.00 10.83 163 LYS A O 1
ATOM 1309 N N . LEU A 1 164 ? 29.691 61.655 12.773 1.00 8.62 164 LEU A N 1
ATOM 1310 C CA . LEU A 1 164 ? 28.238 61.580 12.830 1.00 9.75 164 LEU A CA 1
ATOM 1311 C C . LEU A 1 164 ? 27.691 62.255 14.088 1.00 11.67 164 LEU A C 1
ATOM 1312 O O . LEU A 1 164 ? 26.582 62.747 14.087 1.00 15.15 164 LEU A O 1
ATOM 1317 N N . HIS A 1 165 ? 28.459 62.251 15.165 1.00 9.78 165 HIS A N 1
ATOM 1318 C CA . HIS A 1 165 ? 27.979 62.772 16.428 1.00 12.80 165 HIS A CA 1
ATOM 1319 C C . HIS A 1 165 ? 28.303 64.256 16.636 1.00 13.56 165 HIS A C 1
ATOM 1320 O O . HIS A 1 165 ? 27.648 64.922 17.437 1.00 16.47 165 HIS A O 1
ATOM 1327 N N . HIS A 1 166 ? 29.306 64.755 15.919 1.00 14.24 166 HIS A N 1
ATOM 1328 C CA . HIS A 1 166 ? 29.685 66.177 15.968 1.00 15.34 166 HIS A CA 1
ATOM 1329 C C . HIS A 1 166 ? 29.948 66.585 14.536 1.00 14.68 166 HIS A C 1
ATOM 1330 O O . HIS A 1 166 ? 31.099 66.768 14.131 1.00 14.93 166 HIS A O 1
ATOM 1337 N N . PRO A 1 167 ? 28.864 66.695 13.750 1.00 13.07 167 PRO A N 1
ATOM 1338 C CA . PRO A 1 167 ? 28.976 66.891 12.315 1.00 13.20 167 PRO A CA 1
ATOM 1339 C C . PRO A 1 167 ? 29.554 68.213 11.908 1.00 13.04 167 PRO A C 1
ATOM 1340 O O . PRO A 1 167 ? 29.250 69.248 12.511 1.00 14.25 167 PRO A O 1
ATOM 1344 N N A SER A 1 168 ? 30.405 68.194 10.893 0.50 12.79 168 SER A N 1
ATOM 1345 N N B SER A 1 168 ? 30.395 68.184 10.885 0.50 12.85 168 SER A N 1
ATOM 1346 C CA A SER A 1 168 ? 30.934 69.440 10.365 0.50 12.86 168 SER A CA 1
ATOM 1347 C CA B SER A 1 168 ? 30.924 69.411 10.319 0.50 12.94 168 SER A CA 1
ATOM 1348 C C A SER A 1 168 ? 29.860 70.145 9.554 0.50 13.35 168 SER A C 1
ATOM 1349 C C B SER A 1 168 ? 29.797 70.162 9.621 0.50 13.44 168 SER A C 1
ATOM 1350 O O A SER A 1 168 ? 28.919 69.515 9.080 0.50 13.27 168 SER A O 1
ATOM 1351 O O B SER A 1 168 ? 28.753 69.585 9.301 0.50 13.45 168 SER A O 1
ATOM 1356 N N . GLN A 1 169 ? 29.991 71.462 9.406 1.00 13.25 169 GLN A N 1
ATOM 1357 C CA . GLN A 1 169 ? 28.998 72.240 8.680 1.00 15.62 169 GLN A CA 1
ATOM 1358 C C . GLN A 1 169 ? 28.870 71.655 7.267 1.00 14.88 169 GLN A C 1
ATOM 1359 O O . GLN A 1 169 ? 29.872 71.425 6.567 1.00 14.91 169 GLN A O 1
ATOM 1365 N N . GLY A 1 170 ? 27.642 71.370 6.860 1.00 15.44 170 GLY A N 1
ATOM 1366 C CA . GLY A 1 170 ? 27.433 70.858 5.511 1.00 14.92 170 GLY A CA 1
ATOM 1367 C C . GLY A 1 170 ? 27.582 69.357 5.379 1.00 15.46 170 GLY A C 1
ATOM 1368 O O . GLY A 1 170 ? 27.569 68.847 4.261 1.00 16.12 170 GLY A O 1
ATOM 1369 N N . PHE A 1 171 ? 27.768 68.661 6.500 1.00 13.76 171 PHE A N 1
ATOM 1370 C CA . PHE A 1 171 ? 27.852 67.190 6.457 1.00 12.23 171 PHE A CA 1
ATOM 1371 C C . PHE A 1 171 ? 26.429 66.612 6.448 1.00 12.18 171 PHE A C 1
ATOM 1372 O O . PHE A 1 171 ? 25.669 66.741 7.418 1.00 13.98 171 PHE A O 1
ATOM 1380 N N . ARG A 1 172 ? 26.073 65.973 5.342 1.00 8.23 172 ARG A N 1
ATOM 1381 C CA . ARG A 1 172 ? 24.667 65.610 5.117 1.00 8.61 172 ARG A CA 1
ATOM 1382 C C . ARG A 1 172 ? 24.517 64.118 5.167 1.00 7.16 172 ARG A C 1
ATOM 1383 O O . ARG A 1 172 ? 25.134 63.424 4.354 1.00 7.28 172 ARG A O 1
ATOM 1391 N N . PHE A 1 173 ? 23.752 63.611 6.142 1.00 5.63 173 PHE A N 1
ATOM 1392 C CA . PHE A 1 173 ? 23.489 62.168 6.213 1.00 4.74 173 PHE A CA 1
ATOM 1393 C C . PHE A 1 173 ? 22.086 61.955 6.737 1.00 5.73 173 PHE A C 1
ATOM 1394 O O . PHE A 1 173 ? 21.578 62.730 7.543 1.00 6.91 173 PHE A O 1
ATOM 1402 N N . GLY A 1 174 ? 21.472 60.876 6.275 1.00 5.72 174 GLY A N 1
ATOM 1403 C CA . GLY A 1 174 ? 20.063 60.626 6.606 1.00 8.20 174 GLY A CA 1
ATOM 1404 C C . GLY A 1 174 ? 19.742 59.168 6.412 1.00 6.68 174 GLY A C 1
ATOM 1405 O O . GLY A 1 174 ? 20.611 58.358 6.006 1.00 5.79 174 GLY A O 1
ATOM 1406 N N . THR A 1 175 ? 18.507 58.839 6.779 1.00 5.95 175 THR A N 1
ATOM 1407 C CA . THR A 1 175 ? 17.977 57.482 6.652 1.00 6.32 175 THR A CA 1
ATOM 1408 C C . THR A 1 175 ? 16.599 57.599 6.010 1.00 6.30 175 THR A C 1
ATOM 1409 O O . THR A 1 175 ? 16.196 58.672 5.532 1.00 6.42 175 THR A O 1
ATOM 1413 N N . VAL A 1 176 ? 15.905 56.458 5.975 1.00 6.36 176 VAL A N 1
ATOM 1414 C CA . VAL A 1 176 ? 14.533 56.408 5.426 1.00 6.00 176 VAL A CA 1
ATOM 1415 C C . VAL A 1 176 ? 13.544 56.709 6.559 1.00 6.61 176 VAL A C 1
ATOM 1416 O O . VAL A 1 176 ? 13.588 56.140 7.658 1.00 7.37 176 VAL A O 1
ATOM 1420 N N . ARG A 1 177 ? 12.647 57.663 6.270 1.00 6.44 177 ARG A N 1
ATOM 1421 C CA . ARG A 1 177 ? 11.639 58.021 7.238 1.00 6.63 177 ARG A CA 1
ATOM 1422 C C . ARG A 1 177 ? 10.766 56.840 7.617 1.00 6.76 177 ARG A C 1
ATOM 1423 O O . ARG A 1 177 ? 10.341 56.066 6.760 1.00 6.68 177 ARG A O 1
ATOM 1431 N N . GLU A 1 178 ? 10.491 56.727 8.915 1.00 7.24 178 GLU A N 1
ATOM 1432 C CA . GLU A 1 178 ? 9.524 55.721 9.446 1.00 7.97 178 GLU A CA 1
ATOM 1433 C C . GLU A 1 178 ? 9.974 54.319 9.193 1.00 7.71 178 GLU A C 1
ATOM 1434 O O . GLU A 1 178 ? 9.181 53.356 9.073 1.00 9.33 178 GLU A O 1
ATOM 1440 N N . SER A 1 179 ? 11.295 54.155 9.144 1.00 8.18 179 SER A N 1
ATOM 1441 C CA . SER A 1 179 ? 11.892 52.834 9.044 1.00 7.50 179 SER A CA 1
ATOM 1442 C C . SER A 1 179 ? 12.443 52.363 10.405 1.00 8.27 179 SER A C 1
ATOM 1443 O O . SER A 1 179 ? 12.576 53.122 11.352 1.00 8.03 179 SER A O 1
ATOM 1446 N N A SER A 1 180 ? 12.750 51.068 10.464 0.70 6.93 180 SER A N 1
ATOM 1447 N N B SER A 1 180 ? 12.800 51.087 10.472 0.30 8.22 180 SER A N 1
ATOM 1448 C CA A SER A 1 180 ? 13.398 50.507 11.642 0.70 5.96 180 SER A CA 1
ATOM 1449 C CA B SER A 1 180 ? 13.399 50.547 11.686 0.30 8.20 180 SER A CA 1
ATOM 1450 C C A SER A 1 180 ? 14.739 51.217 11.864 0.70 7.21 180 SER A C 1
ATOM 1451 C C B SER A 1 180 ? 14.819 51.111 11.860 0.30 7.93 180 SER A C 1
ATOM 1452 O O A SER A 1 180 ? 15.115 51.478 13.016 0.70 6.98 180 SER A O 1
ATOM 1453 O O B SER A 1 180 ? 15.362 51.103 12.956 0.30 7.27 180 SER A O 1
ATOM 1458 N N . ALA A 1 181 ? 15.437 51.568 10.772 1.00 7.17 181 ALA A N 1
ATOM 1459 C CA . ALA A 1 181 ? 16.723 52.259 10.876 1.00 6.55 181 ALA A CA 1
ATOM 1460 C C . ALA A 1 181 ? 16.528 53.586 11.589 1.00 7.91 181 ALA A C 1
ATOM 1461 O O . ALA A 1 181 ? 17.313 53.957 12.480 1.00 8.02 181 ALA A O 1
ATOM 1463 N N A GLU A 1 182 ? 15.490 54.326 11.221 0.50 6.72 182 GLU A N 1
ATOM 1464 N N B GLU A 1 182 ? 15.497 54.340 11.201 0.50 7.60 182 GLU A N 1
ATOM 1465 C CA A GLU A 1 182 ? 15.248 55.606 11.878 0.50 6.20 182 GLU A CA 1
ATOM 1466 C CA B GLU A 1 182 ? 15.232 55.609 11.888 0.50 8.34 182 GLU A CA 1
ATOM 1467 C C A GLU A 1 182 ? 14.893 55.421 13.347 0.50 7.67 182 GLU A C 1
ATOM 1468 C C B GLU A 1 182 ? 14.977 55.358 13.354 0.50 8.46 182 GLU A C 1
ATOM 1469 O O A GLU A 1 182 ? 15.302 56.229 14.184 0.50 7.83 182 GLU A O 1
ATOM 1470 O O B GLU A 1 182 ? 15.544 56.046 14.188 0.50 7.17 182 GLU A O 1
ATOM 1481 N N . ASP A 1 183 ? 14.161 54.358 13.670 1.00 8.03 183 ASP A N 1
ATOM 1482 C CA . ASP A 1 183 ? 13.811 54.104 15.080 1.00 8.65 183 ASP A CA 1
ATOM 1483 C C . ASP A 1 183 ? 15.038 53.733 15.916 1.00 8.08 183 ASP A C 1
ATOM 1484 O O . ASP A 1 183 ? 15.147 54.161 17.088 1.00 10.77 183 ASP A O 1
ATOM 1489 N N . TYR A 1 184 ? 15.976 52.995 15.332 1.00 6.93 184 TYR A N 1
ATOM 1490 C CA . TYR A 1 184 ? 17.185 52.641 16.104 1.00 6.46 184 TYR A CA 1
ATOM 1491 C C . TYR A 1 184 ? 17.944 53.925 16.460 1.00 7.73 184 TYR A C 1
ATOM 1492 O O . TYR A 1 184 ? 18.380 54.110 17.610 1.00 8.16 184 TYR A O 1
ATOM 1501 N N . VAL A 1 185 ? 18.129 54.837 15.478 1.00 7.39 185 VAL A N 1
ATOM 1502 C CA . VAL A 1 185 ? 18.832 56.113 15.747 1.00 7.53 185 VAL A CA 1
ATOM 1503 C C . VAL A 1 185 ? 18.052 56.942 16.776 1.00 7.59 185 VAL A C 1
ATOM 1504 O O . VAL A 1 185 ? 18.629 57.511 17.701 1.00 9.84 185 VAL A O 1
ATOM 1508 N N . ARG A 1 186 ? 16.729 56.963 16.645 1.00 8.99 186 ARG A N 1
ATOM 1509 C CA . ARG A 1 186 ? 15.883 57.775 17.531 1.00 11.78 186 ARG A CA 1
ATOM 1510 C C . ARG A 1 186 ? 16.091 57.330 18.972 1.00 12.73 186 ARG A C 1
ATOM 1511 O O . ARG A 1 186 ? 16.215 58.172 19.875 1.00 13.58 186 ARG A O 1
ATOM 1519 N N A GLN A 1 187 ? 16.119 56.014 19.185 0.50 10.98 187 GLN A N 1
ATOM 1520 N N B GLN A 1 187 ? 16.089 56.018 19.185 0.50 11.58 187 GLN A N 1
ATOM 1521 C CA A GLN A 1 187 ? 16.210 55.459 20.537 0.50 12.05 187 GLN A CA 1
ATOM 1522 C CA B GLN A 1 187 ? 16.229 55.484 20.526 0.50 13.57 187 GLN A CA 1
ATOM 1523 C C A GLN A 1 187 ? 17.615 55.355 21.133 0.50 10.94 187 GLN A C 1
ATOM 1524 C C B GLN A 1 187 ? 17.641 55.663 21.078 0.50 11.95 187 GLN A C 1
ATOM 1525 O O A GLN A 1 187 ? 17.783 55.343 22.366 0.50 10.26 187 GLN A O 1
ATOM 1526 O O B GLN A 1 187 ? 17.846 56.173 22.197 0.50 11.67 187 GLN A O 1
ATOM 1537 N N . SER A 1 188 ? 18.625 55.284 20.272 1.00 10.34 188 SER A N 1
ATOM 1538 C CA . SER A 1 188 ? 20.010 55.218 20.748 1.00 10.85 188 SER A CA 1
ATOM 1539 C C . SER A 1 188 ? 20.775 56.513 20.713 1.00 10.92 188 SER A C 1
ATOM 1540 O O . SER A 1 188 ? 21.621 56.746 21.577 1.00 10.64 188 SER A O 1
ATOM 1543 N N . PHE A 1 189 ? 20.464 57.382 19.747 1.00 9.32 189 PHE A N 1
ATOM 1544 C CA . PHE A 1 189 ? 21.241 58.613 19.552 1.00 9.54 189 PHE A CA 1
ATOM 1545 C C . PHE A 1 189 ? 20.308 59.760 19.259 1.00 9.00 189 PHE A C 1
ATOM 1546 O O . PHE A 1 189 ? 20.265 60.275 18.141 1.00 9.21 189 PHE A O 1
ATOM 1554 N N . PRO A 1 190 ? 19.545 60.198 20.262 1.00 9.39 190 PRO A N 1
ATOM 1555 C CA . PRO A 1 190 ? 18.511 61.185 20.006 1.00 9.74 190 PRO A CA 1
ATOM 1556 C C . PRO A 1 190 ? 18.992 62.471 19.354 1.00 10.36 190 PRO A C 1
ATOM 1557 O O . PRO A 1 190 ? 18.293 63.045 18.507 1.00 10.44 190 PRO A O 1
ATOM 1561 N N . GLU A 1 191 ? 20.181 62.936 19.721 1.00 10.65 191 GLU A N 1
ATOM 1562 C CA . GLU A 1 191 ? 20.711 64.156 19.106 1.00 11.40 191 GLU A CA 1
ATOM 1563 C C . GLU A 1 191 ? 21.054 63.936 17.625 1.00 11.04 191 GLU A C 1
ATOM 1564 O O . GLU A 1 191 ? 20.833 64.828 16.773 1.00 11.09 191 GLU A O 1
ATOM 1570 N N A MET A 1 192 ? 21.559 62.742 17.317 0.50 9.01 192 MET A N 1
ATOM 1571 N N B MET A 1 192 ? 21.541 62.749 17.300 0.50 10.91 192 MET A N 1
ATOM 1572 C CA A MET A 1 192 ? 21.848 62.384 15.932 0.50 7.73 192 MET A CA 1
ATOM 1573 C CA B MET A 1 192 ? 21.844 62.456 15.910 0.50 11.85 192 MET A CA 1
ATOM 1574 C C A MET A 1 192 ? 20.538 62.374 15.156 0.50 8.69 192 MET A C 1
ATOM 1575 C C B MET A 1 192 ? 20.541 62.300 15.107 0.50 10.81 192 MET A C 1
ATOM 1576 O O A MET A 1 192 ? 20.469 62.911 14.034 0.50 9.12 192 MET A O 1
ATOM 1577 O O B MET A 1 192 ? 20.468 62.667 13.926 0.50 10.41 192 MET A O 1
ATOM 1586 N N . HIS A 1 193 ? 19.507 61.752 15.737 1.00 9.42 193 HIS A N 1
ATOM 1587 C CA . HIS A 1 193 ? 18.195 61.662 15.106 1.00 9.51 193 HIS A CA 1
ATOM 1588 C C . HIS A 1 193 ? 17.702 63.067 14.761 1.00 10.82 193 HIS A C 1
ATOM 1589 O O . HIS A 1 193 ? 17.220 63.336 13.644 1.00 11.30 193 HIS A O 1
ATOM 1596 N N . GLU A 1 194 ? 17.823 64.000 15.701 1.00 10.43 194 GLU A N 1
ATOM 1597 C CA . GLU A 1 194 ? 17.381 65.358 15.411 1.00 12.28 194 GLU A CA 1
ATOM 1598 C C . GLU A 1 194 ? 18.140 65.979 14.242 1.00 11.79 194 GLU A C 1
ATOM 1599 O O . GLU A 1 194 ? 17.535 66.630 13.385 1.00 10.71 194 GLU A O 1
ATOM 1605 N N . TYR A 1 195 ? 19.461 65.803 14.199 1.00 10.88 195 TYR A N 1
ATOM 1606 C CA . TYR A 1 195 ? 20.278 66.348 13.135 1.00 10.16 195 TYR A CA 1
ATOM 1607 C C . TYR A 1 195 ? 19.898 65.787 11.757 1.00 11.24 195 TYR A C 1
ATOM 1608 O O . TYR A 1 195 ? 19.903 66.511 10.757 1.00 10.31 195 TYR A O 1
ATOM 1617 N N . MET A 1 196 ? 19.572 64.502 11.725 1.00 9.10 196 MET A N 1
ATOM 1618 C CA . MET A 1 196 ? 19.228 63.822 10.469 1.00 8.83 196 MET A CA 1
ATOM 1619 C C . MET A 1 196 ? 17.856 64.222 9.920 1.00 9.41 196 MET A C 1
ATOM 1620 O O . MET A 1 196 ? 17.589 64.004 8.737 1.00 9.27 196 MET A O 1
ATOM 1625 N N . ARG A 1 197 ? 16.950 64.751 10.752 1.00 9.91 197 ARG A N 1
ATOM 1626 C CA . ARG A 1 197 ? 15.597 64.972 10.249 1.00 13.57 197 ARG A CA 1
ATOM 1627 C C . ARG A 1 197 ? 15.526 65.695 8.900 1.00 10.78 197 ARG A C 1
ATOM 1628 O O . ARG A 1 197 ? 14.766 65.287 8.012 1.00 11.79 197 ARG A O 1
ATOM 1636 N N . ARG A 1 198 ? 16.288 66.769 8.728 1.00 10.68 198 ARG A N 1
ATOM 1637 C CA . ARG A 1 198 ? 16.243 67.496 7.445 1.00 10.85 198 ARG A CA 1
ATOM 1638 C C . ARG A 1 198 ? 16.810 66.767 6.228 1.00 11.33 198 ARG A C 1
ATOM 1639 O O . ARG A 1 198 ? 16.661 67.238 5.087 1.00 11.79 198 ARG A O 1
ATOM 1647 N N . TYR A 1 199 ? 17.507 65.649 6.475 1.00 8.41 199 TYR A N 1
ATOM 1648 C CA . TYR A 1 199 ? 18.147 64.868 5.407 1.00 7.26 199 TYR A CA 1
ATOM 1649 C C . TYR A 1 199 ? 17.481 63.527 5.132 1.00 7.40 199 TYR A C 1
ATOM 1650 O O . TYR A 1 199 ? 17.856 62.832 4.203 1.00 8.92 199 TYR A O 1
ATOM 1659 N N . ASN A 1 200 ? 16.552 63.109 5.979 1.00 7.24 200 ASN A N 1
ATOM 1660 C CA . ASN A 1 200 ? 15.904 61.828 5.750 1.00 7.32 200 ASN A CA 1
ATOM 1661 C C . ASN A 1 200 ? 15.051 61.856 4.487 1.00 8.18 200 ASN A C 1
ATOM 1662 O O . ASN A 1 200 ? 14.645 62.950 4.012 1.00 9.43 200 ASN A O 1
ATOM 1667 N N . VAL A 1 201 ? 14.831 60.661 3.936 1.00 7.35 201 VAL A N 1
ATOM 1668 C CA . VAL A 1 201 ? 14.142 60.525 2.654 1.00 7.82 201 VAL A CA 1
ATOM 1669 C C . VAL A 1 201 ? 12.952 59.609 2.774 1.00 7.34 201 VAL A C 1
ATOM 1670 O O . VAL A 1 201 ? 12.861 58.816 3.703 1.00 8.03 201 VAL A O 1
ATOM 1674 N N . PRO A 1 202 ? 12.021 59.728 1.830 1.00 7.22 202 PRO A N 1
ATOM 1675 C CA . PRO A 1 202 ? 10.838 58.851 1.914 1.00 7.15 202 PRO A CA 1
ATOM 1676 C C . PRO A 1 202 ? 11.077 57.371 1.654 1.00 8.30 202 PRO A C 1
ATOM 1677 O O . PRO A 1 202 ? 10.298 56.543 2.153 1.00 9.19 202 PRO A O 1
ATOM 1681 N N . ALA A 1 203 ? 12.088 57.023 0.884 1.00 9.07 203 ALA A N 1
ATOM 1682 C CA . ALA A 1 203 ? 12.297 55.654 0.464 1.00 8.59 203 ALA A CA 1
ATOM 1683 C C . ALA A 1 203 ? 13.726 55.388 0.083 1.00 9.06 203 ALA A C 1
ATOM 1684 O O . ALA A 1 203 ? 14.446 56.329 -0.327 1.00 9.21 203 ALA A O 1
ATOM 1686 N N . THR A 1 204 ? 14.122 54.118 0.138 1.00 8.54 204 THR A N 1
ATOM 1687 C CA . THR A 1 204 ? 15.516 53.764 -0.117 1.00 9.06 204 THR A CA 1
ATOM 1688 C C . THR A 1 204 ? 16.083 54.317 -1.452 1.00 9.75 204 THR A C 1
ATOM 1689 O O . THR A 1 204 ? 17.172 54.896 -1.466 1.00 10.10 204 THR A O 1
ATOM 1693 N N . PRO A 1 205 ? 15.357 54.183 -2.570 1.00 10.30 205 PRO A N 1
ATOM 1694 C CA . PRO A 1 205 ? 15.936 54.668 -3.833 1.00 10.72 205 PRO A CA 1
ATOM 1695 C C . PRO A 1 205 ? 16.297 56.139 -3.773 1.00 9.02 205 PRO A C 1
ATOM 1696 O O . PRO A 1 205 ? 17.239 56.559 -4.436 1.00 9.66 205 PRO A O 1
ATOM 1700 N N . ASP A 1 206 ? 15.541 56.920 -3.027 1.00 9.86 206 ASP A N 1
ATOM 1701 C CA . ASP A 1 206 ? 15.870 58.340 -2.946 1.00 9.65 206 ASP A CA 1
ATOM 1702 C C . ASP A 1 206 ? 17.207 58.565 -2.270 1.00 9.23 206 ASP A C 1
ATOM 1703 O O . ASP A 1 206 ? 17.993 59.397 -2.724 1.00 8.53 206 ASP A O 1
ATOM 1708 N N . GLY A 1 207 ? 17.472 57.845 -1.177 1.00 7.08 207 GLY A N 1
ATOM 1709 C CA . GLY A 1 207 ? 18.753 58.021 -0.495 1.00 9.11 207 GLY A CA 1
ATOM 1710 C C . GLY A 1 207 ? 19.857 57.531 -1.397 1.00 8.94 207 GLY A C 1
ATOM 1711 O O . GLY A 1 207 ? 20.923 58.162 -1.480 1.00 9.30 207 GLY A O 1
ATOM 1712 N N . VAL A 1 208 ? 19.612 56.434 -2.111 1.00 7.97 208 VAL A N 1
ATOM 1713 C CA . VAL A 1 208 ? 20.675 55.926 -2.967 1.00 8.76 208 VAL A CA 1
ATOM 1714 C C . VAL A 1 208 ? 20.979 56.940 -4.068 1.00 8.41 208 VAL A C 1
ATOM 1715 O O . VAL A 1 208 ? 22.158 57.221 -4.336 1.00 9.71 208 VAL A O 1
ATOM 1719 N N . GLN A 1 209 ? 19.941 57.490 -4.695 1.00 8.10 209 GLN A N 1
ATOM 1720 C CA . GLN A 1 209 ? 20.142 58.493 -5.750 1.00 8.41 209 GLN A CA 1
ATOM 1721 C C . GLN A 1 209 ? 20.840 59.747 -5.224 1.00 7.43 209 GLN A C 1
ATOM 1722 O O . GLN A 1 209 ? 21.723 60.301 -5.902 1.00 7.30 209 GLN A O 1
ATOM 1728 N N . TYR A 1 210 ? 20.450 60.179 -4.019 1.00 7.86 210 TYR A N 1
ATOM 1729 C CA . TYR A 1 210 ? 21.041 61.388 -3.449 1.00 9.04 210 TYR A CA 1
ATOM 1730 C C . TYR A 1 210 ? 22.513 61.236 -3.170 1.00 9.65 210 TYR A C 1
ATOM 1731 O O . TYR A 1 210 ? 23.271 62.213 -3.191 1.00 8.89 210 TYR A O 1
ATOM 1740 N N . LEU A 1 211 ? 22.944 60.015 -2.896 1.00 8.54 211 LEU A N 1
ATOM 1741 C CA . LEU A 1 211 ? 24.330 59.796 -2.592 1.00 9.70 211 LEU A CA 1
ATOM 1742 C C . LEU A 1 211 ? 25.108 59.492 -3.880 1.00 8.80 211 LEU A C 1
ATOM 1743 O O . LEU A 1 211 ? 26.186 60.117 -4.150 1.00 11.21 211 LEU A O 1
ATOM 1748 N N . LYS A 1 212 ? 24.535 58.637 -4.734 1.00 9.48 212 LYS A N 1
ATOM 1749 C CA . LYS A 1 212 ? 25.201 58.116 -5.949 1.00 11.67 212 LYS A CA 1
ATOM 1750 C C . LYS A 1 212 ? 25.314 59.086 -7.126 1.00 12.48 212 LYS A C 1
ATOM 1751 O O . LYS A 1 212 ? 26.341 59.178 -7.802 1.00 12.84 212 LYS A O 1
ATOM 1757 N N . ASN A 1 213 ? 24.227 59.785 -7.400 1.00 10.00 213 ASN A N 1
ATOM 1758 C CA . ASN A 1 213 ? 24.172 60.648 -8.588 1.00 10.88 213 ASN A CA 1
ATOM 1759 C C . ASN A 1 213 ? 24.596 62.058 -8.309 1.00 9.34 213 ASN A C 1
ATOM 1760 O O . ASN A 1 213 ? 24.621 62.508 -7.178 1.00 10.99 213 ASN A O 1
ATOM 1765 N N . ASP A 1 214 ? 24.941 62.780 -9.375 1.00 8.61 214 ASP A N 1
ATOM 1766 C CA . ASP A 1 214 ? 25.269 64.184 -9.278 1.00 8.57 214 ASP A CA 1
ATOM 1767 C C . ASP A 1 214 ? 24.026 64.934 -9.707 1.00 10.25 214 ASP A C 1
ATOM 1768 O O . ASP A 1 214 ? 23.328 64.507 -10.627 1.00 12.41 214 ASP A O 1
ATOM 1773 N N . PRO A 1 215 ? 23.716 66.048 -9.034 1.00 9.36 215 PRO A N 1
ATOM 1774 C CA . PRO A 1 215 ? 24.411 66.685 -7.921 1.00 8.43 215 PRO A CA 1
ATOM 1775 C C . PRO A 1 215 ? 24.255 65.864 -6.638 1.00 8.67 215 PRO A C 1
ATOM 1776 O O . PRO A 1 215 ? 23.150 65.413 -6.300 1.00 9.53 215 PRO A O 1
ATOM 1780 N N . GLU A 1 216 ? 25.349 65.676 -5.910 1.00 8.36 216 GLU A N 1
ATOM 1781 C CA . GLU A 1 216 ? 25.323 64.876 -4.688 1.00 9.18 216 GLU A CA 1
ATOM 1782 C C . GLU A 1 216 ? 24.589 65.612 -3.586 1.00 9.92 216 GLU A C 1
ATOM 1783 O O . GLU A 1 216 ? 24.937 66.746 -3.274 1.00 8.94 216 GLU A O 1
ATOM 1789 N N . LYS A 1 217 ? 23.545 65.000 -3.038 1.00 6.10 217 LYS A N 1
ATOM 1790 C CA . LYS A 1 217 ? 22.723 65.626 -2.000 1.00 7.34 217 LYS A CA 1
ATOM 1791 C C . LYS A 1 217 ? 22.942 65.045 -0.603 1.00 7.42 217 LYS A C 1
ATOM 1792 O O . LYS A 1 217 ? 22.507 65.636 0.368 1.00 8.21 217 LYS A O 1
ATOM 1798 N N . LEU A 1 218 ? 23.581 63.871 -0.496 1.00 5.85 218 LEU A N 1
ATOM 1799 C CA . LEU A 1 218 ? 23.924 63.252 0.802 1.00 5.66 218 LEU A CA 1
ATOM 1800 C C . LEU A 1 218 ? 25.368 62.835 0.748 1.00 6.21 218 LEU A C 1
ATOM 1801 O O . LEU A 1 218 ? 25.828 62.393 -0.312 1.00 7.53 218 LEU A O 1
ATOM 1806 N N . ASP A 1 219 ? 26.073 62.934 1.878 1.00 6.02 219 ASP A N 1
ATOM 1807 C CA . ASP A 1 219 ? 27.460 62.456 2.017 1.00 6.36 219 ASP A CA 1
ATOM 1808 C C . ASP A 1 219 ? 27.473 61.014 2.523 1.00 6.14 219 ASP A C 1
ATOM 1809 O O . ASP A 1 219 ? 28.430 60.261 2.292 1.00 6.03 219 ASP A O 1
ATOM 1814 N N . ALA A 1 220 ? 26.414 60.617 3.231 1.00 5.35 220 ALA A N 1
ATOM 1815 C CA . ALA A 1 220 ? 26.261 59.228 3.675 1.00 5.73 220 ALA A CA 1
ATOM 1816 C C . ALA A 1 220 ? 24.794 58.918 3.843 1.00 5.46 220 ALA A C 1
ATOM 1817 O O . ALA A 1 220 ? 24.004 59.788 4.135 1.00 6.07 220 ALA A O 1
ATOM 1819 N N . PHE A 1 221 ? 24.444 57.640 3.703 1.00 5.30 221 PHE A N 1
ATOM 1820 C CA . PHE A 1 221 ? 23.030 57.219 3.784 1.00 4.03 221 PHE A CA 1
ATOM 1821 C C . PHE A 1 221 ? 22.994 55.958 4.618 1.00 5.20 221 PHE A C 1
ATOM 1822 O O . PHE A 1 221 ? 23.697 54.971 4.323 1.00 6.16 221 PHE A O 1
ATOM 1830 N N . ILE A 1 222 ? 22.220 55.998 5.683 1.00 5.54 222 ILE A N 1
ATOM 1831 C CA . ILE A 1 222 ? 22.123 54.883 6.630 1.00 8.35 222 ILE A CA 1
ATOM 1832 C C . ILE A 1 222 ? 20.855 54.094 6.354 1.00 7.37 222 ILE A C 1
ATOM 1833 O O . ILE A 1 222 ? 19.755 54.676 6.353 1.00 7.40 222 ILE A O 1
ATOM 1838 N N . MET A 1 223 ? 20.970 52.781 6.149 1.00 7.23 223 MET A N 1
ATOM 1839 C CA . MET A 1 223 ? 19.789 51.953 5.871 1.00 7.27 223 MET A CA 1
ATOM 1840 C C . MET A 1 223 ? 20.205 50.503 6.004 1.00 7.68 223 MET A C 1
ATOM 1841 O O . MET A 1 223 ? 21.411 50.202 6.094 1.00 6.82 223 MET A O 1
ATOM 1846 N N . ASP A 1 224 ? 19.253 49.589 5.988 1.00 6.72 224 ASP A N 1
ATOM 1847 C CA . ASP A 1 224 ? 19.566 48.160 6.102 1.00 6.66 224 ASP A CA 1
ATOM 1848 C C . ASP A 1 224 ? 20.725 47.787 5.162 1.00 6.47 224 ASP A C 1
ATOM 1849 O O . ASP A 1 224 ? 20.675 48.038 3.955 1.00 6.25 224 ASP A O 1
ATOM 1854 N N . LYS A 1 225 ? 21.717 47.075 5.689 1.00 6.38 225 LYS A N 1
ATOM 1855 C CA . LYS A 1 225 ? 22.858 46.732 4.860 1.00 6.12 225 LYS A CA 1
ATOM 1856 C C . LYS A 1 225 ? 22.504 45.835 3.714 1.00 7.27 225 LYS A C 1
ATOM 1857 O O . LYS A 1 225 ? 23.114 45.976 2.643 1.00 7.86 225 LYS A O 1
ATOM 1863 N N . ALA A 1 226 ? 21.531 44.942 3.876 1.00 8.27 226 ALA A N 1
ATOM 1864 C CA . ALA A 1 226 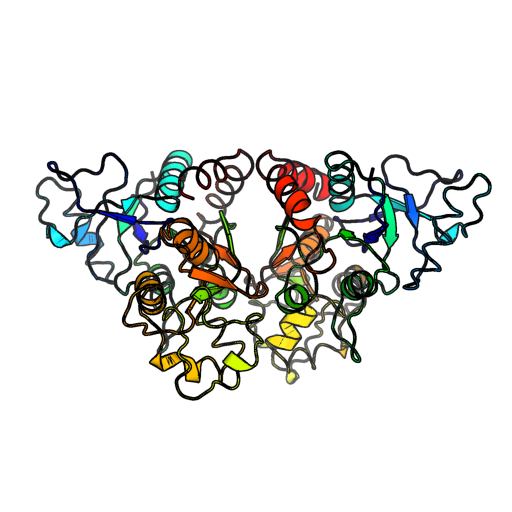? 21.165 44.035 2.790 1.00 9.21 226 ALA A CA 1
ATOM 1865 C C . ALA A 1 226 ? 20.680 44.799 1.588 1.00 10.23 226 ALA A C 1
ATOM 1866 O O . ALA A 1 226 ? 21.007 44.430 0.466 1.00 11.50 226 ALA A O 1
ATOM 1868 N N . LEU A 1 227 ? 20.030 45.949 1.831 1.00 8.33 227 LEU A N 1
ATOM 1869 C CA . LEU A 1 227 ? 19.492 46.735 0.740 1.00 8.56 227 LEU A CA 1
ATOM 1870 C C . LEU A 1 227 ? 20.630 47.543 0.101 1.00 7.72 227 LEU A C 1
ATOM 1871 O O . LEU A 1 227 ? 20.749 47.651 -1.121 1.00 8.12 227 LEU A O 1
ATOM 1876 N N . LEU A 1 228 ? 21.510 48.068 0.944 1.00 7.10 228 LEU A N 1
ATOM 1877 C CA . LEU A 1 228 ? 22.619 48.864 0.419 1.00 8.46 228 LEU A CA 1
ATOM 1878 C C . LEU A 1 228 ? 23.584 47.976 -0.335 1.00 9.44 228 LEU A C 1
ATOM 1879 O O . LEU A 1 228 ? 24.103 48.377 -1.398 1.00 9.57 228 LEU A O 1
ATOM 1884 N N . ASP A 1 229 ? 23.790 46.751 0.131 1.00 9.80 229 ASP A N 1
ATOM 1885 C CA . ASP A 1 229 ? 24.721 45.845 -0.567 1.00 9.73 229 ASP A CA 1
ATOM 1886 C C . ASP A 1 229 ? 24.191 45.479 -1.947 1.00 8.33 229 ASP A C 1
ATOM 1887 O O . ASP A 1 229 ? 24.974 45.331 -2.904 1.00 8.37 229 ASP A O 1
ATOM 1892 N N . TYR A 1 230 ? 22.863 45.353 -2.088 1.00 8.17 230 TYR A N 1
ATOM 1893 C CA . TYR A 1 230 ? 22.318 45.038 -3.392 1.00 7.55 230 TYR A CA 1
ATOM 1894 C C . TYR A 1 230 ? 22.644 46.201 -4.348 1.00 7.35 230 TYR A C 1
ATOM 1895 O O . TYR A 1 230 ? 23.080 45.997 -5.492 1.00 8.04 230 TYR A O 1
ATOM 1904 N N . GLU A 1 231 ? 22.430 47.433 -3.882 1.00 7.20 231 GLU A N 1
ATOM 1905 C CA . GLU A 1 231 ? 22.755 48.600 -4.723 1.00 7.67 231 GLU A CA 1
ATOM 1906 C C . GLU A 1 231 ? 24.237 48.690 -5.077 1.00 7.49 231 GLU A C 1
ATOM 1907 O O . GLU A 1 231 ? 24.598 49.070 -6.228 1.00 9.51 231 GLU A O 1
ATOM 1913 N N . VAL A 1 232 ? 25.100 48.372 -4.115 1.00 7.19 232 VAL A N 1
ATOM 1914 C CA . VAL A 1 232 ? 26.534 48.356 -4.422 1.00 9.28 232 VAL A CA 1
ATOM 1915 C C . VAL A 1 232 ? 26.836 47.318 -5.504 1.00 9.58 232 VAL A C 1
ATOM 1916 O O . VAL A 1 232 ? 27.632 47.594 -6.414 1.00 11.15 232 VAL A O 1
ATOM 1920 N N . SER A 1 233 ? 26.185 46.160 -5.452 1.00 11.00 233 SER A N 1
ATOM 1921 C CA . SER A 1 233 ? 26.458 45.044 -6.381 1.00 12.57 233 SER A CA 1
ATOM 1922 C C . SER A 1 233 ? 26.024 45.344 -7.799 1.00 13.57 233 SER A C 1
ATOM 1923 O O . SER A 1 233 ? 26.559 44.744 -8.743 1.00 15.26 233 SER A O 1
ATOM 1926 N N . ILE A 1 234 ? 25.084 46.261 -7.983 1.00 13.20 234 ILE A N 1
ATOM 1927 C CA . ILE A 1 234 ? 24.668 46.631 -9.322 1.00 15.13 234 ILE A CA 1
ATOM 1928 C C . ILE A 1 234 ? 25.276 47.988 -9.741 1.00 17.44 234 ILE A C 1
ATOM 1929 O O . ILE A 1 234 ? 24.876 48.559 -10.745 1.00 19.96 234 ILE A O 1
ATOM 1934 N N . ASP A 1 235 ? 26.200 48.524 -8.948 1.00 18.95 235 ASP A N 1
ATOM 1935 C CA . ASP A 1 235 ? 26.843 49.795 -9.275 1.00 23.33 235 ASP A CA 1
ATOM 1936 C C . ASP A 1 235 ? 27.805 49.470 -10.401 1.00 26.16 235 ASP A C 1
ATOM 1937 O O . ASP A 1 235 ? 28.685 48.633 -10.249 1.00 26.85 235 ASP A O 1
ATOM 1942 N N . ALA A 1 236 ? 27.601 50.106 -11.551 1.00 29.18 236 ALA A N 1
ATOM 1943 C CA . ALA A 1 236 ? 28.402 49.808 -12.736 1.00 31.99 236 ALA A CA 1
ATOM 1944 C C . ALA A 1 236 ? 29.744 50.548 -12.778 1.00 33.31 236 ALA A C 1
ATOM 1945 O O . ALA A 1 236 ? 30.620 50.223 -13.584 1.00 34.07 236 ALA A O 1
ATOM 1947 N N . ASP A 1 237 ? 29.918 51.516 -11.888 1.00 34.38 237 ASP A N 1
ATOM 1948 C CA . ASP A 1 237 ? 31.080 52.393 -11.956 1.00 34.99 237 ASP A CA 1
ATOM 1949 C C . ASP A 1 237 ? 32.026 52.470 -10.739 1.00 34.19 237 ASP A C 1
ATOM 1950 O O . ASP A 1 237 ? 32.736 53.468 -10.619 1.00 34.38 237 ASP A O 1
ATOM 1955 N N . CYS A 1 238 ? 32.077 51.454 -9.863 1.00 32.98 238 CYS A N 1
ATOM 1956 C CA . CYS A 1 238 ? 32.904 51.569 -8.636 1.00 30.78 238 CYS A CA 1
ATOM 1957 C C . CYS A 1 238 ? 32.692 52.946 -7.996 1.00 27.68 238 CYS A C 1
ATOM 1958 O O . CYS A 1 238 ? 33.646 53.694 -7.763 1.00 28.22 238 CYS A O 1
ATOM 1961 N N . LYS A 1 239 ? 31.441 53.290 -7.735 1.00 22.89 239 LYS A N 1
ATOM 1962 C CA . LYS A 1 239 ? 31.112 54.602 -7.210 1.00 19.73 239 LYS A CA 1
ATOM 1963 C C . LYS A 1 239 ? 30.705 54.554 -5.753 1.00 15.77 239 LYS A C 1
ATOM 1964 O O . LYS A 1 239 ? 30.712 55.571 -5.077 1.00 14.76 239 LYS A O 1
ATOM 1970 N N . LEU A 1 240 ? 30.283 53.383 -5.287 1.00 12.04 240 LEU A N 1
ATOM 1971 C CA . LEU A 1 240 ? 29.653 53.267 -3.965 1.00 10.67 240 LEU A CA 1
ATOM 1972 C C . LEU A 1 240 ? 30.313 52.201 -3.124 1.00 9.19 240 LEU A C 1
ATOM 1973 O O . LEU A 1 240 ? 30.807 51.215 -3.623 1.00 9.81 240 LEU A O 1
ATOM 1978 N N . LEU A 1 241 ? 30.237 52.381 -1.824 1.00 7.81 241 LEU A N 1
ATOM 1979 C CA . LEU A 1 241 ? 30.606 51.299 -0.949 1.00 7.99 241 LEU A CA 1
ATOM 1980 C C . LEU A 1 241 ? 29.900 51.401 0.383 1.00 5.96 241 LEU A C 1
ATOM 1981 O O . LEU A 1 241 ? 29.299 52.459 0.711 1.00 5.57 241 LEU A O 1
ATOM 1986 N N . THR A 1 242 ? 29.885 50.313 1.144 1.00 5.42 242 THR A N 1
ATOM 1987 C CA . THR A 1 242 ? 29.347 50.341 2.493 1.00 6.51 242 THR A CA 1
ATOM 1988 C C . THR A 1 242 ? 30.545 50.353 3.415 1.00 8.58 242 THR A C 1
ATOM 1989 O O . THR A 1 242 ? 31.604 49.754 3.090 1.00 11.37 242 THR A O 1
ATOM 1993 N N . VAL A 1 243 ? 30.440 51.070 4.526 1.00 5.80 243 VAL A N 1
ATOM 1994 C CA . VAL A 1 243 ? 31.575 51.231 5.411 1.00 5.98 243 VAL A CA 1
ATOM 1995 C C . VAL A 1 243 ? 31.213 51.021 6.863 1.00 5.97 243 VAL A C 1
ATOM 1996 O O . VAL A 1 243 ? 30.041 51.069 7.239 1.00 6.76 243 VAL A O 1
ATOM 2000 N N . GLY A 1 244 ? 32.238 50.769 7.665 1.00 6.17 244 GLY A N 1
ATOM 2001 C CA . GLY A 1 244 ? 32.072 50.671 9.103 1.00 5.13 244 GLY A CA 1
ATOM 2002 C C . GLY A 1 244 ? 31.693 49.333 9.692 1.00 6.39 244 GLY A C 1
ATOM 2003 O O . GLY A 1 244 ? 31.316 48.399 8.978 1.00 5.83 244 GLY A O 1
ATOM 2004 N N . LYS A 1 245 ? 31.736 49.283 11.017 1.00 5.07 245 LYS A N 1
ATOM 2005 C CA . LYS A 1 245 ? 31.428 48.026 11.729 1.00 4.73 245 LYS A CA 1
ATOM 2006 C C . LYS A 1 245 ? 29.889 47.781 11.708 1.00 4.56 245 LYS A C 1
ATOM 2007 O O . LYS A 1 245 ? 29.076 48.716 11.575 1.00 5.36 245 LYS A O 1
ATOM 2013 N N . PRO A 1 246 ? 29.454 46.524 11.886 1.00 3.26 246 PRO A N 1
ATOM 2014 C CA . PRO A 1 246 ? 28.020 46.211 11.924 1.00 3.69 246 PRO A CA 1
ATOM 2015 C C . PRO A 1 246 ? 27.381 46.856 13.147 1.00 4.66 246 PRO A C 1
ATOM 2016 O O . PRO A 1 246 ? 28.044 47.126 14.142 1.00 5.62 246 PRO A O 1
ATOM 2020 N N . PHE A 1 247 ? 26.100 47.154 13.028 1.00 4.10 247 PHE A N 1
ATOM 2021 C CA . PHE A 1 247 ? 25.322 47.616 14.161 1.00 4.82 247 PHE A CA 1
ATOM 2022 C C . PHE A 1 247 ? 23.858 47.300 13.921 1.00 4.49 247 PHE A C 1
ATOM 2023 O O . PHE A 1 247 ? 23.385 47.228 12.790 1.00 4.96 247 PHE A O 1
ATOM 2031 N N . ALA A 1 248 ? 23.103 47.179 15.017 1.00 5.83 248 ALA A N 1
ATOM 2032 C CA . ALA A 1 248 ? 21.648 47.026 14.986 1.00 5.66 248 ALA A CA 1
ATOM 2033 C C . ALA A 1 248 ? 21.174 45.915 14.056 1.00 4.74 248 ALA A C 1
ATOM 2034 O O . ALA A 1 248 ? 20.331 46.124 13.209 1.00 7.00 248 ALA A O 1
ATOM 2036 N N . ILE A 1 249 ? 21.710 44.710 14.237 1.00 4.61 249 ILE A N 1
ATOM 2037 C CA . ILE A 1 249 ? 21.331 43.576 13.402 1.00 4.65 249 ILE A CA 1
ATOM 2038 C C . ILE A 1 249 ? 19.908 43.133 13.749 1.00 5.03 249 ILE A C 1
ATOM 2039 O O . ILE A 1 249 ? 19.571 43.013 14.949 1.00 6.46 249 ILE A O 1
ATOM 2044 N N . GLU A 1 250 ? 19.100 42.919 12.703 1.00 4.80 250 GLU A N 1
ATOM 2045 C CA . GLU A 1 250 ? 17.697 42.531 12.850 1.00 4.84 250 GLU A CA 1
ATOM 2046 C C . GLU A 1 250 ? 17.386 41.512 11.808 1.00 5.14 250 GLU A C 1
ATOM 2047 O O . GLU A 1 250 ? 17.940 41.527 10.704 1.00 5.91 250 GLU A O 1
ATOM 2053 N N . GLY A 1 251 ? 16.437 40.644 12.121 1.00 3.92 251 GLY A N 1
ATOM 2054 C CA . GLY A 1 251 ? 15.870 39.746 11.107 1.00 3.73 251 GLY A CA 1
ATOM 2055 C C . GLY A 1 251 ? 14.747 40.399 10.324 1.00 3.44 251 GLY A C 1
ATOM 2056 O O . GLY A 1 251 ? 14.127 41.395 10.764 1.00 5.04 251 GLY A O 1
ATOM 2057 N N . TYR A 1 252 ? 14.501 39.870 9.124 1.00 3.35 252 TYR A N 1
ATOM 2058 C CA . TYR A 1 252 ? 13.282 40.199 8.391 1.00 4.44 252 TYR A CA 1
ATOM 2059 C C . TYR A 1 252 ? 12.281 39.068 8.619 1.00 4.23 252 TYR A C 1
ATOM 2060 O O . TYR A 1 252 ? 12.637 37.874 8.542 1.00 5.25 252 TYR A O 1
ATOM 2069 N N . GLY A 1 253 ? 11.021 39.420 8.894 1.00 5.28 253 GLY A N 1
ATOM 2070 C CA . GLY A 1 253 ? 9.981 38.380 9.118 1.00 4.74 253 GLY A CA 1
ATOM 2071 C C . GLY A 1 253 ? 8.697 38.838 8.483 1.00 4.73 253 GLY A C 1
ATOM 2072 O O . GLY A 1 253 ? 8.567 39.997 8.037 1.00 6.33 253 GLY A O 1
ATOM 2073 N N . ILE A 1 254 ? 7.759 37.907 8.382 1.00 3.86 254 ILE A N 1
ATOM 2074 C CA . ILE A 1 254 ? 6.425 38.223 7.906 1.00 3.12 254 ILE A CA 1
ATOM 2075 C C . ILE A 1 254 ? 5.651 38.734 9.101 1.00 3.78 254 ILE A C 1
ATOM 2076 O O . ILE A 1 254 ? 5.732 38.210 10.231 1.00 4.14 254 ILE A O 1
ATOM 2081 N N . GLY A 1 255 ? 4.877 39.806 8.894 1.00 3.55 255 GLY A N 1
ATOM 2082 C CA . GLY A 1 255 ? 4.109 40.465 9.965 1.00 4.40 255 GLY A CA 1
ATOM 2083 C C . GLY A 1 255 ? 2.667 40.038 9.932 1.00 3.82 255 GLY A C 1
ATOM 2084 O O . GLY A 1 255 ? 2.065 39.847 8.869 1.00 4.18 255 GLY A O 1
ATOM 2085 N N . LEU A 1 256 ? 2.105 39.788 11.109 1.00 3.16 256 LEU A N 1
ATOM 2086 C CA . LEU A 1 256 ? 0.697 39.372 11.251 1.00 3.15 256 LEU A CA 1
ATOM 2087 C C . LEU A 1 256 ? 0.109 40.081 12.454 1.00 3.92 256 LEU A C 1
ATOM 2088 O O . LEU A 1 256 ? 0.831 40.623 13.270 1.00 4.42 256 LEU A O 1
ATOM 2093 N N . PRO A 1 257 ? -1.210 40.107 12.618 1.00 4.99 257 PRO A N 1
ATOM 2094 C CA . PRO A 1 257 ? -1.788 40.721 13.802 1.00 5.81 257 PRO A CA 1
ATOM 2095 C C . PRO A 1 257 ? -1.320 39.956 15.045 1.00 4.63 257 PRO A C 1
ATOM 2096 O O . PRO A 1 257 ? -0.930 38.785 14.968 1.00 5.64 257 PRO A O 1
ATOM 2100 N N . PRO A 1 258 ? -1.350 40.600 16.208 1.00 5.93 258 PRO A N 1
ATOM 2101 C CA . PRO A 1 258 ? -0.859 39.945 17.413 1.00 6.38 258 PRO A CA 1
ATOM 2102 C C . PRO A 1 258 ? -1.676 38.681 17.708 1.00 5.95 258 PRO A C 1
ATOM 2103 O O . PRO A 1 258 ? -2.902 38.689 17.526 1.00 7.25 258 PRO A O 1
ATOM 2107 N N . ASN A 1 259 ? -0.995 37.614 18.143 1.00 6.52 259 ASN A N 1
ATOM 2108 C CA . ASN A 1 259 ? -1.648 36.373 18.498 1.00 6.30 259 ASN A CA 1
ATOM 2109 C C . ASN A 1 259 ? -2.368 35.697 17.345 1.00 6.94 259 ASN A C 1
ATOM 2110 O O . ASN A 1 259 ? -3.254 34.855 17.550 1.00 8.48 259 ASN A O 1
ATOM 2115 N N . SER A 1 260 ? -1.908 35.931 16.126 1.00 5.84 260 SER A N 1
ATOM 2116 C CA . SER A 1 260 ? -2.506 35.237 14.961 1.00 5.58 260 SER A CA 1
ATOM 2117 C C . SER A 1 260 ? -2.240 33.747 15.009 1.00 6.69 260 SER A C 1
ATOM 2118 O O . SER A 1 260 ? -1.107 33.324 15.215 1.00 7.98 260 SER A O 1
ATOM 2121 N N . PRO A 1 261 ? -3.257 32.907 14.772 1.00 5.47 261 PRO A N 1
ATOM 2122 C CA . PRO A 1 261 ? -3.002 31.475 14.638 1.00 6.67 261 PRO A CA 1
ATOM 2123 C C . PRO A 1 261 ? -2.181 31.098 13.430 1.00 7.58 261 PRO A C 1
ATOM 2124 O O . PRO A 1 261 ? -1.618 29.977 13.390 1.00 10.78 261 PRO A O 1
ATOM 2128 N N . LEU A 1 262 ? -2.012 31.988 12.458 1.00 5.83 262 LEU A N 1
ATOM 2129 C CA . LEU A 1 262 ? -1.206 31.649 11.287 1.00 6.93 262 LEU A CA 1
ATOM 2130 C C . LEU A 1 262 ? 0.297 31.751 11.531 1.00 5.21 262 LEU A C 1
ATOM 2131 O O . LEU A 1 262 ? 1.089 31.148 10.781 1.00 7.60 262 LEU A O 1
ATOM 2136 N N . THR A 1 263 ? 0.719 32.500 12.548 1.00 4.99 263 THR A N 1
ATOM 2137 C CA . THR A 1 263 ? 2.132 32.784 12.747 1.00 4.79 263 THR A CA 1
ATOM 2138 C C . THR A 1 263 ? 2.952 31.509 12.866 1.00 4.71 263 THR A C 1
ATOM 2139 O O . THR A 1 263 ? 3.964 31.367 12.180 1.00 5.40 263 THR A O 1
ATOM 2143 N N . SER A 1 264 ? 2.494 30.556 13.666 1.00 5.18 264 SER A N 1
ATOM 2144 C CA . SER A 1 264 ? 3.318 29.374 13.891 1.00 5.17 264 SER A CA 1
ATOM 2145 C C . SER A 1 264 ? 3.388 28.512 12.638 1.00 5.31 264 SER A C 1
ATOM 2146 O O . SER A 1 264 ? 4.434 27.906 12.359 1.00 4.92 264 SER A O 1
ATOM 2149 N N A ASN A 1 265 ? 2.319 28.464 11.837 0.50 4.44 265 ASN A N 1
ATOM 2150 N N B ASN A 1 265 ? 2.306 28.487 11.868 0.50 4.90 265 ASN A N 1
ATOM 2151 C CA A ASN A 1 265 ? 2.388 27.636 10.607 0.50 4.95 265 ASN A CA 1
ATOM 2152 C CA B ASN A 1 265 ? 2.318 27.703 10.638 0.50 6.14 265 ASN A CA 1
ATOM 2153 C C A ASN A 1 265 ? 3.282 28.235 9.535 0.50 5.38 265 ASN A C 1
ATOM 2154 C C B ASN A 1 265 ? 3.336 28.245 9.669 0.50 6.04 265 ASN A C 1
ATOM 2155 O O A ASN A 1 265 ? 3.945 27.516 8.762 0.50 3.89 265 ASN A O 1
ATOM 2156 O O B ASN A 1 265 ? 4.184 27.491 9.151 0.50 6.27 265 ASN A O 1
ATOM 2165 N N . ILE A 1 266 ? 3.260 29.551 9.432 1.00 5.31 266 ILE A N 1
ATOM 2166 C CA . ILE A 1 266 ? 4.186 30.198 8.492 1.00 3.89 266 ILE A CA 1
ATOM 2167 C C . ILE A 1 266 ? 5.598 30.055 8.994 1.00 4.85 266 ILE A C 1
ATOM 2168 O O . ILE A 1 266 ? 6.491 29.777 8.220 1.00 6.48 266 ILE A O 1
ATOM 2173 N N . SER A 1 267 ? 5.852 30.202 10.288 1.00 4.56 267 SER A N 1
ATOM 2174 C CA . SER A 1 267 ? 7.187 30.044 10.819 1.00 4.81 267 SER A CA 1
ATOM 2175 C C . SER A 1 267 ? 7.712 28.652 10.567 1.00 5.54 267 SER A C 1
ATOM 2176 O O . SER A 1 267 ? 8.876 28.495 10.253 1.00 6.16 267 SER A O 1
ATOM 2179 N N A GLU A 1 268 ? 6.859 27.640 10.712 0.50 3.88 268 GLU A N 1
ATOM 2180 N N B GLU A 1 268 ? 6.850 27.644 10.705 0.50 5.75 268 GLU A N 1
ATOM 2181 C CA A GLU A 1 268 ? 7.307 26.264 10.470 0.50 3.38 268 GLU A CA 1
ATOM 2182 C CA B GLU A 1 268 ? 7.268 26.254 10.465 0.50 7.59 268 GLU A CA 1
ATOM 2183 C C A GLU A 1 268 ? 7.739 26.099 9.022 0.50 3.76 268 GLU A C 1
ATOM 2184 C C B GLU A 1 268 ? 7.697 26.047 9.018 0.50 5.91 268 GLU A C 1
ATOM 2185 O O A GLU A 1 268 ? 8.763 25.501 8.753 0.50 4.56 268 GLU A O 1
ATOM 2186 O O B GLU A 1 268 ? 8.680 25.364 8.744 0.50 6.85 268 GLU A O 1
ATOM 2197 N N . LEU A 1 269 ? 6.969 26.673 8.097 1.00 4.39 269 LEU A N 1
ATOM 2198 C CA . LEU A 1 269 ? 7.340 26.557 6.681 1.00 5.74 269 LEU A CA 1
ATOM 2199 C C . LEU A 1 269 ? 8.619 27.343 6.415 1.00 5.64 269 LEU A C 1
ATOM 2200 O O . LEU A 1 269 ? 9.460 26.846 5.700 1.00 5.07 269 LEU A O 1
ATOM 2205 N N . ILE A 1 270 ? 8.773 28.545 6.959 1.00 5.45 270 ILE A N 1
ATOM 2206 C CA . ILE A 1 270 ? 10.024 29.295 6.755 1.00 5.98 270 ILE A CA 1
ATOM 2207 C C . ILE A 1 270 ? 11.208 28.457 7.261 1.00 7.34 270 ILE A C 1
ATOM 2208 O O . ILE A 1 270 ? 12.266 28.382 6.606 1.00 7.82 270 ILE A O 1
ATOM 2213 N N A SER A 1 271 ? 11.057 27.725 8.354 0.50 6.81 271 SER A N 1
ATOM 2214 N N B SER A 1 271 ? 11.047 27.885 8.443 0.50 7.49 271 SER A N 1
ATOM 2215 C CA A SER A 1 271 ? 12.164 26.905 8.851 0.50 8.20 271 SER A CA 1
ATOM 2216 C CA B SER A 1 271 ? 12.091 27.089 9.029 0.50 8.49 271 SER A CA 1
ATOM 2217 C C A SER A 1 271 ? 12.442 25.690 7.951 0.50 7.32 271 SER A C 1
ATOM 2218 C C B SER A 1 271 ? 12.440 25.987 8.064 0.50 6.66 271 SER A C 1
ATOM 2219 O O A SER A 1 271 ? 13.596 25.258 7.747 0.50 7.39 271 SER A O 1
ATOM 2220 O O B SER A 1 271 ? 13.613 25.791 7.739 0.50 7.86 271 SER A O 1
ATOM 2225 N N A GLN A 1 272 ? 11.388 25.133 7.368 0.50 6.70 272 GLN A N 1
ATOM 2226 N N B GLN A 1 272 ? 11.401 25.303 7.569 0.50 7.15 272 GLN A N 1
ATOM 2227 C CA A GLN A 1 272 ? 11.589 24.049 6.435 0.50 7.35 272 GLN A CA 1
ATOM 2228 C CA B GLN A 1 272 ? 11.535 24.227 6.586 0.50 8.00 272 GLN A CA 1
ATOM 2229 C C A GLN A 1 272 ? 12.241 24.578 5.149 0.50 6.67 272 GLN A C 1
ATOM 2230 C C B GLN A 1 272 ? 12.306 24.685 5.335 0.50 6.71 272 GLN A C 1
ATOM 2231 O O A GLN A 1 272 ? 13.103 23.908 4.525 0.50 5.92 272 GLN A O 1
ATOM 2232 O O B GLN A 1 272 ? 13.280 24.048 4.904 0.50 8.15 272 GLN A O 1
ATOM 2243 N N . TYR A 1 273 ? 11.847 25.772 4.731 1.00 6.30 273 TYR A N 1
ATOM 2244 C CA . TYR A 1 273 ? 12.448 26.320 3.525 1.00 6.67 273 TYR A CA 1
ATOM 2245 C C . TYR A 1 273 ? 13.909 26.621 3.749 1.00 7.02 273 TYR A C 1
ATOM 2246 O O . TYR A 1 273 ? 14.740 26.320 2.865 1.00 8.20 273 TYR A O 1
ATOM 2255 N N . LYS A 1 274 ? 14.264 27.150 4.910 1.00 6.76 274 LYS A N 1
ATOM 2256 C CA . LYS A 1 274 ? 15.679 27.431 5.198 1.00 9.38 274 LYS A CA 1
ATOM 2257 C C . LYS A 1 274 ? 16.445 26.126 5.204 1.00 10.86 274 LYS A C 1
ATOM 2258 O O . LYS A 1 274 ? 17.474 25.981 4.489 1.00 12.14 274 LYS A O 1
ATOM 2264 N N A SER A 1 275 ? 15.962 25.150 5.959 0.50 9.24 275 SER A N 1
ATOM 2265 N N B SER A 1 275 ? 15.946 25.143 5.940 0.50 10.14 275 SER A N 1
ATOM 2266 C CA A SER A 1 275 ? 16.710 23.910 6.147 0.50 9.26 275 SER A CA 1
ATOM 2267 C CA B SER A 1 275 ? 16.681 23.895 6.135 0.50 10.97 275 SER A CA 1
ATOM 2268 C C A SER A 1 275 ? 16.779 22.993 4.930 0.50 9.48 275 SER A C 1
ATOM 2269 C C B SER A 1 275 ? 16.730 22.954 4.946 0.50 10.54 275 SER A C 1
ATOM 2270 O O A SER A 1 275 ? 17.518 22.006 4.946 0.50 11.81 275 SER A O 1
ATOM 2271 O O B SER A 1 275 ? 17.399 21.916 4.995 0.50 12.55 275 SER A O 1
ATOM 2276 N N . HIS A 1 276 ? 16.011 23.304 3.880 1.00 10.28 276 HIS A N 1
ATOM 2277 C CA . HIS A 1 276 ? 15.979 22.520 2.635 1.00 10.37 276 HIS A CA 1
ATOM 2278 C C . HIS A 1 276 ? 16.490 23.322 1.418 1.00 10.79 276 HIS A C 1
ATOM 2279 O O . HIS A 1 276 ? 16.289 22.934 0.247 1.00 14.42 276 HIS A O 1
ATOM 2286 N N . GLY A 1 277 ? 17.127 24.457 1.704 1.00 7.38 277 GLY A N 1
ATOM 2287 C CA . GLY A 1 277 ? 17.820 25.189 0.670 1.00 8.75 277 GLY A CA 1
ATOM 2288 C C . GLY A 1 277 ? 17.032 26.178 -0.125 1.00 8.77 277 GLY A C 1
ATOM 2289 O O . GLY A 1 277 ? 17.590 26.841 -1.007 1.00 8.71 277 GLY A O 1
ATOM 2290 N N . PHE A 1 278 ? 15.750 26.335 0.185 1.00 8.36 278 PHE A N 1
ATOM 2291 C CA . PHE A 1 278 ? 14.948 27.240 -0.626 1.00 9.21 278 PHE A CA 1
ATOM 2292 C C . PHE A 1 278 ? 15.378 28.689 -0.468 1.00 9.01 278 PHE A C 1
ATOM 2293 O O . PHE A 1 278 ? 15.394 29.478 -1.423 1.00 8.31 278 PHE A O 1
ATOM 2301 N N A MET A 1 279 ? 15.747 29.092 0.746 0.50 9.76 279 MET A N 1
ATOM 2302 N N B MET A 1 279 ? 15.738 29.044 0.744 0.50 9.89 279 MET A N 1
ATOM 2303 C CA A MET A 1 279 ? 16.227 30.471 0.921 0.50 10.42 279 MET A CA 1
ATOM 2304 C CA B MET A 1 279 ? 16.128 30.400 0.958 0.50 10.76 279 MET A CA 1
ATOM 2305 C C A MET A 1 279 ? 17.488 30.700 0.137 0.50 10.28 279 MET A C 1
ATOM 2306 C C B MET A 1 279 ? 17.465 30.692 0.234 0.50 10.33 279 MET A C 1
ATOM 2307 O O A MET A 1 279 ? 17.722 31.794 -0.383 0.50 12.40 279 MET A O 1
ATOM 2308 O O B MET A 1 279 ? 17.685 31.820 -0.210 0.50 12.86 279 MET A O 1
ATOM 2317 N N . ASP A 1 280 ? 18.322 29.667 0.058 1.00 9.57 280 ASP A N 1
ATOM 2318 C CA . ASP A 1 280 ? 19.554 29.796 -0.722 1.00 10.50 280 ASP A CA 1
ATOM 2319 C C . ASP A 1 280 ? 19.245 29.971 -2.201 1.00 8.88 280 ASP A C 1
ATOM 2320 O O . ASP A 1 280 ? 19.907 30.753 -2.883 1.00 11.33 280 ASP A O 1
ATOM 2325 N N . VAL A 1 281 ? 18.253 29.242 -2.692 1.00 7.95 281 VAL A N 1
ATOM 2326 C CA . VAL A 1 281 ? 17.808 29.407 -4.089 1.00 7.31 281 VAL A CA 1
ATOM 2327 C C . VAL A 1 281 ? 17.331 30.827 -4.308 1.00 6.64 281 VAL A C 1
ATOM 2328 O O . VAL A 1 281 ? 17.723 31.457 -5.287 1.00 7.11 281 VAL A O 1
ATOM 2332 N N . LEU A 1 282 ? 16.534 31.349 -3.383 1.00 6.93 282 LEU A N 1
ATOM 2333 C CA . LEU A 1 282 ? 16.027 32.726 -3.570 1.00 7.06 282 LEU A CA 1
ATOM 2334 C C . LEU A 1 282 ? 17.149 33.738 -3.502 1.00 8.53 282 LEU A C 1
ATOM 2335 O O . LEU A 1 282 ? 17.125 34.721 -4.233 1.00 7.89 282 LEU A O 1
ATOM 2340 N N . HIS A 1 283 ? 18.116 33.525 -2.604 1.00 9.51 283 HIS A N 1
ATOM 2341 C CA . HIS A 1 283 ? 19.238 34.451 -2.534 1.00 11.35 283 HIS A CA 1
ATOM 2342 C C . HIS A 1 283 ? 20.002 34.429 -3.839 1.00 11.10 283 HIS A C 1
ATOM 2343 O O . HIS A 1 283 ? 20.376 35.483 -4.366 1.00 11.22 283 HIS A O 1
ATOM 2350 N N A ASP A 1 284 ? 20.232 33.230 -4.375 0.50 10.32 284 ASP A N 1
ATOM 2351 N N B ASP A 1 284 ? 20.259 33.241 -4.373 0.50 10.85 284 ASP A N 1
ATOM 2352 C CA A ASP A 1 284 ? 20.964 33.076 -5.646 0.50 10.36 284 ASP A CA 1
ATOM 2353 C CA B ASP A 1 284 ? 20.978 33.161 -5.649 0.50 11.16 284 ASP A CA 1
ATOM 2354 C C A ASP A 1 284 ? 20.230 33.675 -6.830 0.50 9.52 284 ASP A C 1
ATOM 2355 C C B ASP A 1 284 ? 20.218 33.834 -6.767 0.50 10.26 284 ASP A C 1
ATOM 2356 O O A ASP A 1 284 ? 20.845 34.149 -7.799 0.50 10.06 284 ASP A O 1
ATOM 2357 O O B ASP A 1 284 ? 20.798 34.530 -7.612 0.50 10.78 284 ASP A O 1
ATOM 2366 N N . LYS A 1 285 ? 18.908 33.645 -6.771 1.00 7.70 285 LYS A N 1
ATOM 2367 C CA . LYS A 1 285 ? 18.093 34.160 -7.848 1.00 6.79 285 LYS A CA 1
ATOM 2368 C C . LYS A 1 285 ? 18.085 35.692 -7.870 1.00 7.01 285 LYS A C 1
ATOM 2369 O O . LYS A 1 285 ? 18.185 36.299 -8.929 1.00 9.15 285 LYS A O 1
ATOM 2375 N N . TRP A 1 286 ? 17.988 36.294 -6.690 1.00 8.10 286 TRP A N 1
ATOM 2376 C CA . TRP A 1 286 ? 17.734 37.748 -6.606 1.00 9.94 286 TRP A CA 1
ATOM 2377 C C . TRP A 1 286 ? 18.935 38.615 -6.260 1.00 14.24 286 TRP A C 1
ATOM 2378 O O . TRP A 1 286 ? 18.919 39.808 -6.558 1.00 16.42 286 TRP A O 1
ATOM 2389 N N . TYR A 1 287 ? 19.967 38.033 -5.638 1.00 14.87 287 TYR A N 1
ATOM 2390 C CA . TYR A 1 287 ? 21.247 38.735 -5.392 1.00 17.29 287 TYR A CA 1
ATOM 2391 C C . TYR A 1 287 ? 22.325 38.291 -6.381 1.00 21.62 287 TYR A C 1
ATOM 2392 O O . TYR A 1 287 ? 22.680 37.099 -6.449 1.00 22.77 287 TYR A O 1
ATOM 2401 N N . LYS B 1 4 ? 47.533 22.466 8.527 1.00 22.02 4 LYS B N 1
ATOM 2402 C CA . LYS B 1 4 ? 46.632 22.302 9.734 1.00 19.22 4 LYS B CA 1
ATOM 2403 C C . LYS B 1 4 ? 46.749 23.346 10.863 1.00 14.79 4 LYS B C 1
ATOM 2404 O O . LYS B 1 4 ? 47.713 23.414 11.641 1.00 13.58 4 LYS B O 1
ATOM 2410 N N A LEU B 1 5 ? 45.712 24.155 10.941 0.50 13.45 5 LEU B N 1
ATOM 2411 N N B LEU B 1 5 ? 45.714 24.157 10.959 0.50 12.64 5 LEU B N 1
ATOM 2412 C CA A LEU B 1 5 ? 45.662 25.221 11.915 0.50 12.05 5 LEU B CA 1
ATOM 2413 C CA B LEU B 1 5 ? 45.693 25.217 11.951 0.50 10.20 5 LEU B CA 1
ATOM 2414 C C A LEU B 1 5 ? 45.427 24.599 13.283 0.50 10.98 5 LEU B C 1
ATOM 2415 C C B LEU B 1 5 ? 45.413 24.706 13.348 0.50 9.42 5 LEU B C 1
ATOM 2416 O O A LEU B 1 5 ? 44.854 23.499 13.383 0.50 9.43 5 LEU B O 1
ATOM 2417 O O B LEU B 1 5 ? 44.676 23.728 13.540 0.50 7.65 5 LEU B O 1
ATOM 2426 N N A HIS B 1 6 ? 45.838 25.314 14.326 0.50 9.39 6 HIS B N 1
ATOM 2427 N N B HIS B 1 6 ? 45.971 25.390 14.332 0.50 8.11 6 HIS B N 1
ATOM 2428 C CA A HIS B 1 6 ? 45.691 24.868 15.719 0.50 10.94 6 HIS B CA 1
ATOM 2429 C CA B HIS B 1 6 ? 45.657 25.094 15.719 0.50 9.19 6 HIS B CA 1
ATOM 2430 C C A HIS B 1 6 ? 45.110 26.016 16.536 0.50 10.05 6 HIS B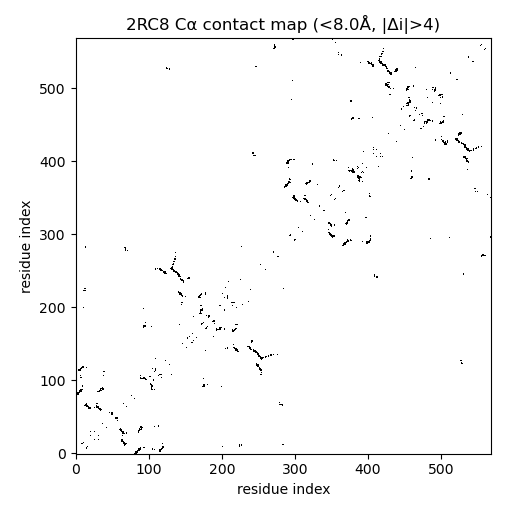 C 1
ATOM 2431 C C B HIS B 1 6 ? 44.921 26.273 16.316 0.50 7.89 6 HIS B C 1
ATOM 2432 O O A HIS B 1 6 ? 45.839 26.980 16.863 0.50 12.49 6 HIS B O 1
ATOM 2433 O O B HIS B 1 6 ? 45.361 27.450 16.170 0.50 7.30 6 HIS B O 1
ATOM 2446 N N A LEU B 1 7 ? 43.810 25.932 16.841 0.50 8.84 7 LEU B N 1
ATOM 2447 N N B LEU B 1 7 ? 43.802 25.981 16.969 0.50 6.32 7 LEU B N 1
ATOM 2448 C CA A LEU B 1 7 ? 43.123 26.995 17.570 0.50 9.19 7 LEU B CA 1
ATOM 2449 C CA B LEU B 1 7 ? 43.051 27.045 17.589 0.50 7.21 7 LEU B CA 1
ATOM 2450 C C A LEU B 1 7 ? 42.980 26.667 19.065 0.50 8.60 7 LEU B C 1
ATOM 2451 C C B LEU B 1 7 ? 42.682 26.755 19.027 0.50 7.79 7 LEU B C 1
ATOM 2452 O O A LEU B 1 7 ? 42.931 25.493 19.454 0.50 8.06 7 LEU B O 1
ATOM 2453 O O B LEU B 1 7 ? 42.136 25.692 19.341 0.50 5.89 7 LEU B O 1
ATOM 2458 N N . ARG B 1 8 ? 42.975 27.713 19.895 1.00 6.61 8 ARG B N 1
ATOM 2459 C CA . ARG B 1 8 ? 42.521 27.587 21.288 1.00 8.11 8 ARG B CA 1
ATOM 2460 C C . ARG B 1 8 ? 41.142 28.227 21.367 1.00 9.07 8 ARG B C 1
ATOM 2461 O O . ARG B 1 8 ? 40.942 29.408 21.051 1.00 9.12 8 ARG B O 1
ATOM 2469 N N . VAL B 1 9 ? 40.182 27.404 21.750 1.00 6.40 9 VAL B N 1
ATOM 2470 C CA . VAL B 1 9 ? 38.799 27.801 21.806 1.00 7.16 9 VAL B CA 1
ATOM 2471 C C . VAL B 1 9 ? 38.328 27.968 23.236 1.00 6.79 9 VAL B C 1
ATOM 2472 O O . VAL B 1 9 ? 38.575 27.077 24.077 1.00 7.39 9 VAL B O 1
ATOM 2476 N N . VAL B 1 10 ? 37.654 29.099 23.520 1.00 6.79 10 VAL B N 1
ATOM 2477 C CA . VAL B 1 10 ? 37.087 29.351 24.847 1.00 7.94 10 VAL B CA 1
ATOM 2478 C C . VAL B 1 10 ? 35.590 29.110 24.799 1.00 7.88 10 VAL B C 1
ATOM 2479 O O . VAL B 1 10 ? 34.924 29.407 23.770 1.00 8.65 10 VAL B O 1
ATOM 2483 N N . THR B 1 11 ? 35.066 28.489 25.860 1.00 6.46 11 THR B N 1
ATOM 2484 C CA . THR B 1 11 ? 33.638 28.236 25.963 1.00 8.20 11 THR B CA 1
ATOM 2485 C C . THR B 1 11 ? 33.122 28.636 27.327 1.00 7.84 11 THR B C 1
ATOM 2486 O O . THR B 1 11 ? 33.856 29.091 28.185 1.00 8.70 11 THR B O 1
ATOM 2490 N N . LEU B 1 12 ? 31.823 28.443 27.497 1.00 7.75 12 LEU B N 1
ATOM 2491 C CA . LEU B 1 12 ? 31.129 28.822 28.726 1.00 7.92 12 LEU B CA 1
ATOM 2492 C C . LEU B 1 12 ? 30.011 27.767 28.890 1.00 7.72 12 LEU B C 1
ATOM 2493 O O . LEU B 1 12 ? 29.303 27.473 27.928 1.00 8.15 12 LEU B O 1
ATOM 2498 N N . ILE B 1 13 ? 29.870 27.218 30.088 1.00 6.96 13 ILE B N 1
ATOM 2499 C CA . ILE B 1 13 ? 28.907 26.165 30.291 1.00 7.85 13 ILE B CA 1
ATOM 2500 C C . ILE B 1 13 ? 27.499 26.737 30.415 1.00 8.85 13 ILE B C 1
ATOM 2501 O O . ILE B 1 13 ? 27.207 27.599 31.276 1.00 10.71 13 ILE B O 1
ATOM 2506 N N . GLU B 1 14 ? 26.628 26.329 29.486 1.00 7.36 14 GLU B N 1
ATOM 2507 C CA . GLU B 1 14 ? 25.270 26.897 29.425 1.00 7.18 14 GLU B CA 1
ATOM 2508 C C . GLU B 1 14 ? 24.406 25.876 28.717 1.00 8.25 14 GLU B C 1
ATOM 2509 O O . GLU B 1 14 ? 24.609 25.601 27.546 1.00 7.82 14 GLU B O 1
ATOM 2515 N N . HIS B 1 15 ? 23.485 25.274 29.437 1.00 8.07 15 HIS B N 1
ATOM 2516 C CA . HIS B 1 15 ? 22.688 24.180 28.881 1.00 7.25 15 HIS B CA 1
ATOM 2517 C C . HIS B 1 15 ? 21.612 24.699 27.928 1.00 8.08 15 HIS B C 1
ATOM 2518 O O . HIS B 1 15 ? 20.974 25.716 28.236 1.00 8.62 15 HIS B O 1
ATOM 2525 N N . PRO B 1 16 ? 21.359 23.990 26.807 1.00 7.40 16 PRO B N 1
ATOM 2526 C CA . PRO B 1 16 ? 21.931 22.717 26.342 1.00 6.69 16 PRO B CA 1
ATOM 2527 C C . PRO B 1 16 ? 23.016 22.887 25.316 1.00 6.33 16 PRO B C 1
ATOM 2528 O O . PRO B 1 16 ? 23.315 21.953 24.554 1.00 8.16 16 PRO B O 1
ATOM 2532 N N . PHE B 1 17 ? 23.614 24.097 25.288 1.00 6.86 17 PHE B N 1
ATOM 2533 C CA . PHE B 1 17 ? 24.681 24.411 24.327 1.00 7.11 17 PHE B CA 1
ATOM 2534 C C . PHE B 1 17 ? 26.020 23.820 24.701 1.00 8.61 17 PHE B C 1
ATOM 2535 O O . PHE B 1 17 ? 26.723 23.268 23.817 1.00 7.75 17 PHE B O 1
ATOM 2543 N N . VAL B 1 18 ? 26.376 23.911 25.977 1.00 7.61 18 VAL B N 1
ATOM 2544 C CA . VAL B 1 18 ? 27.591 23.279 26.493 1.00 7.96 18 VAL B CA 1
ATOM 2545 C C . VAL B 1 18 ? 27.339 22.801 27.903 1.00 7.91 18 VAL B C 1
ATOM 2546 O O . VAL B 1 18 ? 26.825 23.536 28.757 1.00 7.64 18 VAL B O 1
ATOM 2550 N N . PHE B 1 19 ? 27.603 21.507 28.088 1.00 7.65 19 PHE B N 1
ATOM 2551 C CA . PHE B 1 19 ? 27.549 20.824 29.396 1.00 7.91 19 PHE B CA 1
ATOM 2552 C C . PHE B 1 19 ? 28.964 20.334 29.728 1.00 8.87 19 PHE B C 1
ATOM 2553 O O . PHE B 1 19 ? 29.790 20.217 28.844 1.00 8.89 19 PHE B O 1
ATOM 2561 N N . THR B 1 20 ? 29.240 20.049 31.006 1.00 10.11 20 THR B N 1
ATOM 2562 C CA . THR B 1 20 ? 30.453 19.292 31.388 1.00 10.13 20 THR B CA 1
ATOM 2563 C C . THR B 1 20 ? 30.087 18.079 32.209 1.00 10.59 20 THR B C 1
ATOM 2564 O O . THR B 1 20 ? 29.064 18.029 32.898 1.00 10.74 20 THR B O 1
ATOM 2568 N N . ARG B 1 21 ? 30.928 17.074 32.069 1.00 9.97 21 ARG B N 1
ATOM 2569 C CA . ARG B 1 21 ? 30.886 15.920 32.997 1.00 11.53 21 ARG B CA 1
ATOM 2570 C C . ARG B 1 21 ? 32.324 15.658 33.397 1.00 11.56 21 ARG B C 1
ATOM 2571 O O . ARG B 1 21 ? 33.254 16.171 32.774 1.00 9.87 21 ARG B O 1
ATOM 2579 N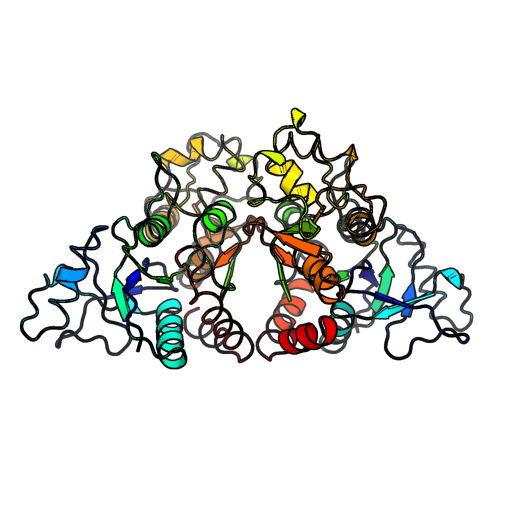 N . GLU B 1 22 ? 32.527 14.842 34.426 1.00 13.04 22 GLU B N 1
ATOM 2580 C CA . GLU B 1 22 ? 33.876 14.569 34.885 1.00 13.60 22 GLU B CA 1
ATOM 2581 C C . GLU B 1 22 ? 34.581 13.679 33.889 1.00 13.40 22 GLU B C 1
ATOM 2582 O O . GLU B 1 22 ? 33.951 12.967 33.092 1.00 12.32 22 GLU B O 1
ATOM 2588 N N . VAL B 1 23 ? 35.905 13.761 33.884 1.00 15.89 23 VAL B N 1
ATOM 2589 C CA . VAL B 1 23 ? 36.659 12.813 33.095 1.00 17.48 23 VAL B CA 1
ATOM 2590 C C . VAL B 1 23 ? 36.545 11.463 33.807 1.00 19.31 23 VAL B C 1
ATOM 2591 O O . VAL B 1 23 ? 36.352 11.427 35.017 1.00 20.52 23 VAL B O 1
ATOM 2595 N N . ASP B 1 24 ? 36.646 10.371 33.061 1.00 18.56 24 ASP B N 1
ATOM 2596 C CA . ASP B 1 24 ? 36.615 9.047 33.683 1.00 20.98 24 ASP B CA 1
ATOM 2597 C C . ASP B 1 24 ? 37.878 8.783 34.547 1.00 22.44 24 ASP B C 1
ATOM 2598 O O . ASP B 1 24 ? 38.790 9.616 34.625 1.00 20.69 24 ASP B O 1
ATOM 2603 N N . ASP B 1 25 ? 37.932 7.627 35.202 1.00 24.78 25 ASP B N 1
ATOM 2604 C CA . ASP B 1 25 ? 39.063 7.335 36.084 1.00 27.63 25 ASP B CA 1
ATOM 2605 C C . ASP B 1 25 ? 40.377 7.018 35.356 1.00 29.62 25 ASP B C 1
ATOM 2606 O O . ASP B 1 25 ? 41.349 6.584 35.976 1.00 29.99 25 ASP B O 1
ATOM 2611 N N . GLU B 1 26 ? 40.402 7.272 34.047 1.00 31.88 26 GLU B N 1
ATOM 2612 C CA . GLU B 1 26 ? 41.597 7.081 33.223 1.00 33.85 26 GLU B CA 1
ATOM 2613 C C . GLU B 1 26 ? 42.006 8.406 32.578 1.00 34.31 26 GLU B C 1
ATOM 2614 O O . GLU B 1 26 ? 43.102 8.539 32.024 1.00 35.02 26 GLU B O 1
ATOM 2620 N N . GLY B 1 27 ? 41.113 9.386 32.656 1.00 33.58 27 GLY B N 1
ATOM 2621 C CA . GLY B 1 27 ? 41.346 10.708 32.073 1.00 33.21 27 GLY B CA 1
ATOM 2622 C C . GLY B 1 27 ? 40.780 10.851 30.667 1.00 32.76 27 GLY B C 1
ATOM 2623 O O . GLY B 1 27 ? 41.185 11.742 29.917 1.00 33.18 27 GLY B O 1
ATOM 2624 N N . LEU B 1 28 ? 39.820 9.998 30.314 1.00 31.94 28 LEU B N 1
ATOM 2625 C CA . LEU B 1 28 ? 39.248 10.004 28.962 1.00 30.66 28 LEU B CA 1
ATOM 2626 C C . LEU B 1 28 ? 37.810 10.560 28.864 1.00 29.34 28 LEU B C 1
ATOM 2627 O O . LEU B 1 28 ? 37.095 10.602 29.870 1.00 28.51 28 LEU B O 1
ATOM 2632 N N . CYS B 1 29 ? 37.416 10.956 27.645 1.00 26.98 29 CYS B N 1
ATOM 2633 C CA . CYS B 1 29 ? 36.081 11.520 27.341 1.00 25.80 29 CYS B CA 1
ATOM 2634 C C . CYS B 1 29 ? 35.264 10.816 26.252 1.00 26.92 29 CYS B C 1
ATOM 2635 O O . CYS B 1 29 ? 35.090 11.354 25.154 1.00 26.70 29 CYS B O 1
ATOM 2638 N N . PRO B 1 30 ? 34.714 9.625 26.546 1.00 27.33 30 PRO B N 1
ATOM 2639 C CA . PRO B 1 30 ? 33.870 9.118 25.469 1.00 27.38 30 PRO B CA 1
ATOM 2640 C C . PRO B 1 30 ? 32.624 10.018 25.296 1.00 27.45 30 PRO B C 1
ATOM 2641 O O . PRO B 1 30 ? 32.066 10.519 26.282 1.00 28.09 30 PRO B O 1
ATOM 2645 N N . ALA B 1 31 ? 32.222 10.252 24.051 1.00 26.55 31 ALA B N 1
ATOM 2646 C CA . ALA B 1 31 ? 31.055 11.083 23.760 1.00 24.00 31 ALA B CA 1
ATOM 2647 C C . ALA B 1 31 ? 31.200 12.540 24.214 1.00 22.86 31 ALA B C 1
ATOM 2648 O O . ALA B 1 31 ? 30.212 13.223 24.471 1.00 24.17 31 ALA B O 1
ATOM 2650 N N . GLY B 1 32 ? 32.429 13.012 24.339 1.00 19.57 32 GLY B N 1
ATOM 2651 C CA . GLY B 1 32 ? 32.641 14.424 24.664 1.00 16.76 32 GLY B CA 1
ATOM 2652 C C . GLY B 1 32 ? 34.031 14.858 24.263 1.00 15.64 32 GLY B C 1
ATOM 2653 O O . GLY B 1 32 ? 34.849 14.072 23.771 1.00 16.69 32 GLY B O 1
ATOM 2654 N N A GLN B 1 33 ? 34.314 16.133 24.475 0.50 12.58 33 GLN B N 1
ATOM 2655 N N B GLN B 1 33 ? 34.323 16.111 24.523 0.50 12.76 33 GLN B N 1
ATOM 2656 C CA A GLN B 1 33 ? 35.620 16.699 24.139 0.50 10.84 33 GLN B CA 1
ATOM 2657 C CA B GLN B 1 33 ? 35.606 16.656 24.156 0.50 11.37 33 GLN B CA 1
ATOM 2658 C C A GLN B 1 33 ? 36.359 17.055 25.406 0.50 10.68 33 GLN B C 1
ATOM 2659 C C B GLN B 1 33 ? 36.348 17.037 25.413 0.50 11.04 33 GLN B C 1
ATOM 2660 O O A GLN B 1 33 ? 35.835 17.760 26.254 0.50 10.03 33 GLN B O 1
ATOM 2661 O O B GLN B 1 33 ? 35.810 17.733 26.265 0.50 10.49 33 GLN B O 1
ATOM 2672 N N . LEU B 1 34 ? 37.585 16.580 25.541 1.00 11.70 34 LEU B N 1
ATOM 2673 C CA . LEU B 1 34 ? 38.359 16.910 26.710 1.00 11.13 34 LEU B CA 1
ATOM 2674 C C . LEU B 1 34 ? 38.572 18.417 26.695 1.00 12.15 34 LEU B C 1
ATOM 2675 O O . LEU B 1 34 ? 38.840 19.037 25.645 1.00 11.95 34 LEU B O 1
ATOM 2680 N N . CYS B 1 35 ? 38.399 19.009 27.860 1.00 11.36 35 CYS B N 1
ATOM 2681 C CA . CYS B 1 35 ? 38.541 20.446 27.992 1.00 12.88 35 CYS B CA 1
ATOM 2682 C C . CYS B 1 35 ? 39.168 20.739 29.337 1.00 12.61 35 CYS B C 1
ATOM 2683 O O . CYS B 1 35 ? 39.255 19.832 30.224 1.00 15.19 35 CYS B O 1
ATOM 2686 N N . LEU B 1 36 ? 39.719 21.946 29.474 1.00 9.59 36 LEU B N 1
ATOM 2687 C CA . LEU B 1 36 ? 40.236 22.354 30.760 1.00 10.64 36 LEU B CA 1
ATOM 2688 C C . LEU B 1 36 ? 39.356 23.409 31.399 1.00 8.73 36 LEU B C 1
ATOM 2689 O O . LEU B 1 36 ? 38.799 24.283 30.720 1.00 8.69 36 LEU B O 1
ATOM 2694 N N . ASP B 1 37 ? 39.288 23.371 32.729 1.00 10.05 37 ASP B N 1
ATOM 2695 C CA . ASP B 1 37 ? 38.536 24.370 33.526 1.00 11.15 37 ASP B CA 1
ATOM 2696 C C . ASP B 1 37 ? 39.551 24.940 34.519 1.00 10.90 37 ASP B C 1
ATOM 2697 O O . ASP B 1 37 ? 39.502 24.663 35.711 1.00 10.94 37 ASP B O 1
ATOM 2702 N N . PRO B 1 38 ? 40.526 25.706 34.011 1.00 10.49 38 PRO B N 1
ATOM 2703 C CA . PRO B 1 38 ? 41.663 26.108 34.841 1.00 11.12 38 PRO B CA 1
ATOM 2704 C C . PRO B 1 38 ? 41.581 27.433 35.598 1.00 10.87 38 PRO B C 1
ATOM 2705 O O . PRO B 1 38 ? 42.529 27.789 36.292 1.00 11.35 38 PRO B O 1
ATOM 2709 N N A MET B 1 39 ? 40.469 28.154 35.460 0.50 10.02 39 MET B N 1
ATOM 2710 N N B MET B 1 39 ? 40.498 28.181 35.457 0.50 9.61 39 MET B N 1
ATOM 2711 C CA A MET B 1 39 ? 40.244 29.444 36.130 0.50 11.79 39 MET B CA 1
ATOM 2712 C CA B MET B 1 39 ? 40.375 29.407 36.220 0.50 10.45 39 MET B CA 1
ATOM 2713 C C A MET B 1 39 ? 41.419 30.403 35.940 0.50 10.22 39 MET B C 1
ATOM 2714 C C B MET B 1 39 ? 41.570 30.306 35.940 0.50 9.61 39 MET B C 1
ATOM 2715 O O A MET B 1 39 ? 42.027 30.858 36.900 0.50 10.31 39 MET B O 1
ATOM 2716 O O B MET B 1 39 ? 42.360 30.599 36.841 0.50 10.21 39 MET B O 1
ATOM 2725 N N . THR B 1 40 ? 41.716 30.714 34.679 1.00 8.76 40 THR B N 1
ATOM 2726 C CA . THR B 1 40 ? 42.755 31.659 34.357 1.00 9.13 40 THR B CA 1
ATOM 2727 C C . THR B 1 40 ? 42.383 32.420 33.100 1.00 9.23 40 THR B C 1
ATOM 2728 O O . THR B 1 40 ? 41.678 31.899 32.221 1.00 9.29 40 THR B O 1
ATOM 2732 N N . ASN B 1 41 ? 42.814 33.670 33.048 1.00 10.18 41 ASN B N 1
ATOM 2733 C CA . ASN B 1 41 ? 42.745 34.422 31.801 1.00 11.33 41 ASN B CA 1
ATOM 2734 C C . ASN B 1 41 ? 44.143 34.719 31.271 1.00 11.98 41 ASN B C 1
ATOM 2735 O O . ASN B 1 41 ? 44.298 35.594 30.417 1.00 12.36 41 ASN B O 1
ATOM 2740 N N . ASP B 1 42 ? 45.151 34.009 31.782 1.00 9.85 42 ASP B N 1
ATOM 2741 C CA . ASP B 1 42 ? 46.534 34.193 31.358 1.00 9.96 42 ASP B CA 1
ATOM 2742 C C . ASP B 1 42 ? 46.892 33.257 30.213 1.00 10.41 42 ASP B C 1
ATOM 2743 O O . ASP B 1 42 ? 46.933 32.048 30.384 1.00 8.61 42 ASP B O 1
ATOM 2748 N N . SER B 1 43 ? 47.215 33.837 29.072 1.00 9.20 43 SER B N 1
ATOM 2749 C CA . SER B 1 43 ? 47.526 33.040 27.906 1.00 9.66 43 SER B CA 1
ATOM 2750 C C . SER B 1 43 ? 48.737 32.148 28.127 1.00 9.23 43 SER B C 1
ATOM 2751 O O . SER B 1 43 ? 48.758 31.009 27.674 1.00 10.31 43 SER B O 1
ATOM 2754 N N . SER B 1 44 ? 49.749 32.652 28.823 1.00 8.98 44 SER B N 1
ATOM 2755 C CA . SER B 1 44 ? 50.901 31.814 29.072 1.00 9.10 44 SER B CA 1
ATOM 2756 C C . SER B 1 44 ? 50.601 30.576 29.919 1.00 7.62 44 SER B C 1
ATOM 2757 O O . SER B 1 44 ? 51.157 29.518 29.694 1.00 7.85 44 SER B O 1
ATOM 2760 N N A MET B 1 45 ? 49.720 30.724 30.915 0.50 5.94 45 MET B N 1
ATOM 2761 N N B MET B 1 45 ? 49.721 30.712 30.902 0.50 8.38 45 MET B N 1
ATOM 2762 C CA A MET B 1 45 ? 49.295 29.602 31.755 0.50 6.44 45 MET B CA 1
ATOM 2763 C CA B MET B 1 45 ? 49.383 29.564 31.713 0.50 11.09 45 MET B CA 1
ATOM 2764 C 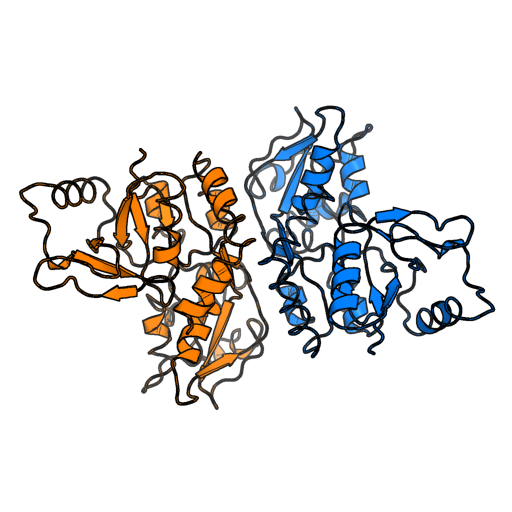C A MET B 1 45 ? 48.624 28.543 30.905 0.50 6.20 45 MET B C 1
ATOM 2765 C C B MET B 1 45 ? 48.617 28.528 30.902 0.50 8.84 45 MET B C 1
ATOM 2766 O O A MET B 1 45 ? 48.895 27.350 31.052 0.50 7.74 45 MET B O 1
ATOM 2767 O O B MET B 1 45 ? 48.828 27.326 31.073 0.50 9.95 45 MET B O 1
ATOM 2776 N N . LEU B 1 46 ? 47.716 28.984 30.031 1.00 7.53 46 LEU B N 1
ATOM 2777 C CA . LEU B 1 46 ? 46.988 28.047 29.165 1.00 7.03 46 LEU B CA 1
ATOM 2778 C C . LEU B 1 46 ? 47.965 27.392 28.220 1.00 8.77 46 LEU B C 1
ATOM 2779 O O . LEU B 1 46 ? 47.856 26.214 27.948 1.00 8.92 46 LEU B O 1
ATOM 2784 N N . ASP B 1 47 ? 48.921 28.166 27.697 1.00 9.14 47 ASP B N 1
ATOM 2785 C CA . ASP B 1 47 ? 49.934 27.553 26.821 1.00 10.69 47 ASP B CA 1
ATOM 2786 C C . ASP B 1 47 ? 50.605 26.405 27.563 1.00 9.37 47 ASP B C 1
ATOM 2787 O O . ASP B 1 47 ? 50.813 25.320 27.011 1.00 11.81 47 ASP B O 1
ATOM 2792 N N . ARG B 1 48 ? 51.013 26.662 28.803 1.00 9.64 48 ARG B N 1
ATOM 2793 C CA . ARG B 1 48 ? 51.739 25.671 29.576 1.00 9.79 48 ARG B CA 1
ATOM 2794 C C . ARG B 1 48 ? 50.881 24.452 29.898 1.00 10.01 48 ARG B C 1
ATOM 2795 O O . ARG B 1 48 ? 51.321 23.315 29.788 1.00 10.16 48 ARG B O 1
ATOM 2803 N N . LEU B 1 49 ? 49.645 24.672 30.331 1.00 9.78 49 LEU B N 1
ATOM 2804 C CA . LEU B 1 49 ? 48.777 23.554 30.668 1.00 11.21 49 LEU B CA 1
ATOM 2805 C C . LEU B 1 49 ? 48.452 22.695 29.454 1.00 10.89 49 LEU B C 1
ATOM 2806 O O . LEU B 1 49 ? 48.476 21.466 29.548 1.00 11.66 49 LEU B O 1
ATOM 2811 N N . PHE B 1 50 ? 48.178 23.315 28.307 1.00 9.66 50 PHE B N 1
ATOM 2812 C CA . PHE B 1 50 ? 47.872 22.504 27.137 1.00 9.28 50 PHE B CA 1
ATOM 2813 C C . PHE B 1 50 ? 49.113 21.743 26.648 1.00 10.63 50 PHE B C 1
ATOM 2814 O O . PHE B 1 50 ? 48.993 20.597 26.223 1.00 12.85 50 PHE B O 1
ATOM 2822 N N A SER B 1 51 ? 50.275 22.396 26.732 0.50 9.84 51 SER B N 1
ATOM 2823 N N B SER B 1 51 ? 50.284 22.371 26.734 0.50 11.65 51 SER B N 1
ATOM 2824 C CA A SER B 1 51 ? 51.548 21.765 26.367 0.50 9.41 51 SER B CA 1
ATOM 2825 C CA B SER B 1 51 ? 51.528 21.711 26.310 0.50 12.58 51 SER B CA 1
ATOM 2826 C C A SER B 1 51 ? 51.613 20.470 27.142 0.50 10.35 51 SER B C 1
ATOM 2827 C C B SER B 1 51 ? 51.868 20.532 27.208 0.50 12.80 51 SER B C 1
ATOM 2828 O O A SER B 1 51 ? 51.791 19.382 26.564 0.50 10.04 51 SER B O 1
ATOM 2829 O O B SER B 1 51 ? 52.527 19.586 26.784 0.50 13.34 51 SER B O 1
ATOM 2834 N N . SER B 1 52 ? 51.432 20.582 28.458 1.00 12.13 52 SER B N 1
ATOM 2835 C CA . SER B 1 52 ? 51.617 19.440 29.350 1.00 13.05 52 SER B CA 1
ATOM 2836 C C . SER B 1 52 ? 50.564 18.368 29.072 1.00 14.78 52 SER B C 1
ATOM 2837 O O . SER B 1 52 ? 50.869 17.173 29.058 1.00 15.34 52 SER B O 1
ATOM 2840 N N . LEU B 1 53 ? 49.341 18.807 28.805 1.00 15.50 53 LEU B N 1
ATOM 2841 C CA . LEU B 1 53 ? 48.251 17.899 28.524 1.00 17.33 53 LEU B CA 1
ATOM 2842 C C . LEU B 1 53 ? 48.595 17.009 27.326 1.00 19.17 53 LEU B C 1
ATOM 2843 O O . LEU B 1 53 ? 48.278 15.815 27.320 1.00 20.43 53 LEU B O 1
ATOM 2848 N N . HIS B 1 54 ? 49.243 17.591 26.324 1.00 20.83 54 HIS B N 1
ATOM 2849 C CA . HIS B 1 54 ? 49.625 16.865 25.111 1.00 22.94 54 HIS B CA 1
ATOM 2850 C C . HIS B 1 54 ? 51.026 16.290 25.138 1.00 23.67 54 HIS B C 1
ATOM 2851 O O . HIS B 1 54 ? 51.615 16.097 24.069 1.00 24.97 54 HIS B O 1
ATOM 2858 N N . SER B 1 55 ? 51.598 16.079 26.319 1.00 23.94 55 SER B N 1
ATOM 2859 C CA . SER B 1 55 ? 52.962 15.553 26.375 1.00 23.85 55 SER B CA 1
ATOM 2860 C C . SER B 1 55 ? 52.952 14.104 26.828 1.00 24.90 55 SER B C 1
ATOM 2861 O O . SER B 1 55 ? 51.910 13.555 27.170 1.00 25.94 55 SER B O 1
ATOM 2864 N N . SER B 1 56 ? 54.119 13.481 26.828 1.00 26.44 56 SER B N 1
ATOM 2865 C CA . SER B 1 56 ? 54.227 12.107 27.274 1.00 27.36 56 SER B CA 1
ATOM 2866 C C . SER B 1 56 ? 54.350 12.080 28.792 1.00 27.83 56 SER B C 1
ATOM 2867 O O . SER B 1 56 ? 54.623 11.037 29.390 1.00 28.55 56 SER B O 1
ATOM 2870 N N . ASN B 1 57 ? 54.168 13.240 29.411 1.00 27.61 57 ASN B N 1
ATOM 2871 C CA . ASN B 1 57 ? 54.272 13.371 30.856 1.00 27.33 57 ASN B CA 1
ATOM 2872 C C . ASN B 1 57 ? 53.262 14.411 31.319 1.00 26.36 57 ASN B C 1
ATOM 2873 O O . ASN B 1 57 ? 53.631 15.485 31.798 1.00 26.50 57 ASN B O 1
ATOM 2878 N N . ASP B 1 58 ? 51.983 14.085 31.143 1.00 25.04 58 ASP B N 1
ATOM 2879 C CA . ASP B 1 58 ? 50.872 14.974 31.492 1.00 23.37 58 ASP B CA 1
ATOM 2880 C C . ASP B 1 58 ? 50.801 15.207 33.003 1.00 22.10 58 ASP B C 1
ATOM 2881 O O . ASP B 1 58 ? 50.584 14.266 33.756 1.00 22.23 58 ASP B O 1
ATOM 2886 N N . THR B 1 59 ? 50.978 16.451 33.448 1.00 19.90 59 THR B N 1
ATOM 2887 C CA . THR B 1 59 ? 50.931 16.753 34.885 1.00 18.37 59 THR B CA 1
ATOM 2888 C C . THR B 1 59 ? 49.921 17.830 35.231 1.00 18.45 59 THR B C 1
ATOM 2889 O O . THR B 1 59 ? 49.992 18.460 36.284 1.00 17.96 59 THR B O 1
ATOM 2893 N N . VAL B 1 60 ? 48.959 18.030 34.348 1.00 17.30 60 VAL B N 1
ATOM 2894 C CA . VAL B 1 60 ? 47.930 19.032 34.592 1.00 17.12 60 VAL B CA 1
ATOM 2895 C C . VAL B 1 60 ? 47.112 18.608 35.809 1.00 17.23 60 VAL B C 1
ATOM 2896 O O . VAL B 1 60 ? 46.704 17.448 35.899 1.00 16.61 60 VAL B O 1
ATOM 2900 N N . PRO B 1 61 ? 46.872 19.536 36.756 1.00 17.09 61 PRO B N 1
ATOM 2901 C CA . PRO B 1 61 ? 46.030 19.183 37.898 1.00 17.03 61 PRO B CA 1
ATOM 2902 C C . PRO B 1 61 ? 44.729 18.551 37.433 1.00 16.64 61 PRO B C 1
ATOM 2903 O O . PRO B 1 61 ? 43.989 19.120 36.617 1.00 16.33 61 PRO B O 1
ATOM 2907 N N . ILE B 1 62 ? 44.433 17.376 37.962 1.00 16.84 62 ILE B N 1
ATOM 2908 C CA . ILE B 1 62 ? 43.300 16.599 37.477 1.00 16.85 62 ILE B CA 1
ATOM 2909 C C . ILE B 1 62 ? 41.950 17.249 37.653 1.00 16.99 62 ILE B C 1
ATOM 2910 O O . ILE B 1 62 ? 41.033 16.975 36.875 1.00 15.93 62 ILE B O 1
ATOM 2915 N N . LYS B 1 63 ? 41.826 18.112 38.658 1.00 16.41 63 LYS B N 1
ATOM 2916 C CA . LYS B 1 63 ? 40.583 18.815 38.901 1.00 17.55 63 LYS B CA 1
ATOM 2917 C C . LYS B 1 63 ? 40.256 19.771 37.750 1.00 15.67 63 LYS B C 1
ATOM 2918 O O . LYS B 1 63 ? 39.143 20.285 37.677 1.00 15.27 63 LYS B O 1
ATOM 2924 N N . PHE B 1 64 ? 41.231 20.021 36.882 1.00 13.13 64 PHE B N 1
ATOM 2925 C CA . PHE B 1 64 ? 40.968 20.915 35.731 1.00 11.65 64 PHE B CA 1
ATOM 2926 C C . PHE B 1 64 ? 40.382 20.175 34.550 1.00 13.00 64 PHE B C 1
ATOM 2927 O O . PHE B 1 64 ? 39.830 20.802 33.628 1.00 12.99 64 PHE B O 1
ATOM 2935 N N . LYS B 1 65 ? 40.537 18.870 34.500 1.00 14.31 65 LYS B N 1
ATOM 2936 C CA . LYS B 1 65 ? 40.093 18.137 33.327 1.00 15.17 65 LYS B CA 1
ATOM 2937 C C . LYS B 1 65 ? 38.611 17.817 33.389 1.00 15.04 65 LYS B C 1
ATOM 2938 O O . LYS B 1 65 ? 38.118 17.239 34.370 1.00 14.44 65 LYS B O 1
ATOM 2944 N N . LYS B 1 66 ? 37.906 18.196 32.333 1.00 13.38 66 LYS B N 1
ATOM 2945 C CA . LYS B 1 66 ? 36.470 17.971 32.195 1.00 13.73 66 LYS B CA 1
ATOM 2946 C C . LYS B 1 66 ? 36.186 17.444 30.794 1.00 10.92 66 LYS B C 1
ATOM 2947 O O . LYS B 1 66 ? 37.064 17.464 29.942 1.00 10.60 66 LYS B O 1
ATOM 2953 N N . CYS B 1 67 ? 34.998 16.889 30.577 1.00 10.35 67 CYS B N 1
ATOM 2954 C CA . CYS B 1 67 ? 34.535 16.512 29.240 1.00 10.97 67 CYS B CA 1
ATOM 2955 C C . CYS B 1 67 ? 33.410 17.453 28.896 1.00 9.20 67 CYS B C 1
ATOM 2956 O O . CYS B 1 67 ? 32.432 17.566 29.661 1.00 12.87 67 CYS B O 1
ATOM 2959 N N . CYS B 1 68 ? 33.514 18.127 27.767 1.00 8.78 68 CYS B N 1
ATOM 2960 C CA . CYS B 1 68 ? 32.484 19.072 27.376 1.00 9.80 68 CYS B CA 1
ATOM 2961 C C . CYS B 1 68 ? 31.633 18.411 26.305 1.00 9.02 68 CYS B C 1
ATOM 2962 O O . CYS B 1 68 ? 32.162 17.689 25.449 1.00 10.39 68 CYS B O 1
ATOM 2965 N N . TYR B 1 69 ? 30.332 18.687 26.297 1.00 7.56 69 TYR B N 1
ATOM 2966 C CA . TYR B 1 69 ? 29.473 18.103 25.267 1.00 8.09 69 TYR B CA 1
ATOM 2967 C C . TYR B 1 69 ? 28.280 19.033 25.088 1.00 7.35 69 TYR B C 1
ATOM 2968 O O . TYR B 1 69 ? 28.029 19.905 25.932 1.00 9.57 69 TYR B O 1
ATOM 2977 N N . GLY B 1 70 ? 27.545 18.868 23.993 1.00 7.17 70 GLY B N 1
ATOM 2978 C CA . GLY B 1 70 ? 26.359 19.691 23.763 1.00 8.45 70 GLY B CA 1
ATOM 2979 C C . GLY B 1 70 ? 26.262 20.240 22.351 1.00 6.61 70 GLY B C 1
ATOM 2980 O O . GLY B 1 70 ? 27.091 19.943 21.514 1.00 7.53 70 GLY B O 1
ATOM 2981 N N . TYR B 1 71 ? 25.221 21.001 22.096 1.00 7.36 71 TYR B N 1
ATOM 2982 C CA . TYR B 1 71 ? 24.953 21.556 20.780 1.00 7.50 71 TYR B CA 1
ATOM 2983 C C . TYR B 1 71 ? 26.168 22.249 20.220 1.00 6.99 71 TYR B C 1
ATOM 2984 O O . TYR B 1 71 ? 26.563 21.967 19.093 1.00 8.14 71 TYR B O 1
ATOM 2993 N N . CYS B 1 72 ? 26.812 23.125 21.011 1.00 7.60 72 CYS B N 1
ATOM 2994 C CA . CYS B 1 72 ? 27.948 23.880 20.464 1.00 8.23 72 CYS B CA 1
ATOM 2995 C C . CYS B 1 72 ? 29.200 23.037 20.301 1.00 9.18 72 CYS B C 1
ATOM 2996 O O . CYS B 1 72 ? 30.074 23.354 19.473 1.00 9.67 72 CYS B O 1
ATOM 2999 N N . ILE B 1 73 ? 29.294 21.946 21.053 1.00 8.00 73 ILE B N 1
ATOM 3000 C CA . ILE B 1 73 ? 30.446 21.050 20.898 1.00 8.75 73 ILE B CA 1
ATOM 3001 C C . ILE B 1 73 ? 30.301 20.228 19.614 1.00 9.56 73 ILE B C 1
ATOM 3002 O O . ILE B 1 73 ? 31.283 20.053 18.884 1.00 9.03 73 ILE B O 1
ATOM 3007 N N . ASP B 1 74 ? 29.095 19.767 19.313 1.00 7.96 74 ASP B N 1
ATOM 3008 C CA . ASP B 1 74 ? 28.822 19.075 18.064 1.00 8.29 74 ASP B CA 1
ATOM 3009 C C . ASP B 1 74 ? 29.133 20.032 16.898 1.00 7.69 74 ASP B C 1
ATOM 3010 O O . ASP B 1 74 ? 29.715 19.630 15.882 1.00 8.90 74 ASP B O 1
ATOM 3015 N N . LEU B 1 75 ? 28.761 21.297 17.020 1.00 7.72 75 LEU B N 1
ATOM 3016 C CA . LEU B 1 75 ? 29.013 22.238 15.941 1.00 8.17 75 LEU B CA 1
ATOM 3017 C C . LEU B 1 75 ? 30.517 22.472 15.787 1.00 8.01 75 LEU B C 1
ATOM 3018 O O . LEU B 1 75 ? 31.051 22.459 14.664 1.00 7.90 75 LEU B O 1
ATOM 3023 N N . LEU B 1 76 ? 31.204 22.687 16.911 1.00 8.19 76 LEU B N 1
ATOM 3024 C CA . LEU B 1 76 ? 32.669 22.879 16.869 1.00 8.07 76 LEU B CA 1
ATOM 3025 C C . LEU B 1 76 ? 33.401 21.682 16.247 1.00 7.63 76 LEU B C 1
ATOM 3026 O O . LEU B 1 76 ? 34.317 21.883 15.452 1.00 7.74 76 LEU B O 1
ATOM 3031 N N A GLU B 1 77 ? 33.037 20.464 16.628 0.50 7.58 77 GLU B N 1
ATOM 3032 N N B GLU B 1 77 ? 33.025 20.459 16.609 0.50 7.47 77 GLU B N 1
ATOM 3033 C CA A GLU B 1 77 ? 33.686 19.297 16.048 0.50 8.74 77 GLU B CA 1
ATOM 3034 C CA B GLU B 1 77 ? 33.702 19.287 16.052 0.50 7.97 77 GLU B CA 1
ATOM 3035 C C A GLU B 1 77 ? 33.530 19.305 14.534 0.50 8.27 77 GLU B C 1
ATOM 3036 C C B GLU B 1 77 ? 33.493 19.173 14.547 0.50 8.31 77 GLU B C 1
ATOM 3037 O O A GLU B 1 77 ? 34.487 19.049 13.793 0.50 7.38 77 GLU B O 1
ATOM 3038 O O B GLU B 1 77 ? 34.376 18.659 13.836 0.50 6.97 77 GLU B O 1
ATOM 3049 N N . GLN B 1 78 ? 32.326 19.598 14.066 1.00 7.25 78 GLN B N 1
ATOM 3050 C CA . GLN B 1 78 ? 32.087 19.546 12.639 1.00 6.90 78 GLN B CA 1
ATOM 3051 C C . GLN B 1 78 ? 32.864 20.642 11.932 1.00 7.85 78 GLN B C 1
ATOM 3052 O O . GLN B 1 78 ? 33.434 20.385 10.871 1.00 8.11 78 GLN B O 1
ATOM 3058 N N . LEU B 1 79 ? 32.941 21.829 12.514 1.00 8.00 79 LEU B N 1
ATOM 3059 C CA . LEU B 1 79 ? 33.718 22.913 11.893 1.00 7.70 79 LEU B CA 1
ATOM 3060 C C . LEU B 1 79 ? 35.184 22.532 11.833 1.00 8.12 79 LEU B C 1
ATOM 3061 O O . LEU B 1 79 ? 35.888 22.796 10.866 1.00 8.75 79 LEU B O 1
ATOM 3066 N N . ALA B 1 80 ? 35.674 21.864 12.872 1.00 6.92 80 ALA B N 1
ATOM 3067 C CA . ALA B 1 80 ? 37.063 21.498 12.922 1.00 7.03 80 ALA B CA 1
ATOM 3068 C C . ALA B 1 80 ? 37.404 20.515 11.816 1.00 8.02 80 ALA B C 1
ATOM 3069 O O . ALA B 1 80 ? 38.490 20.562 11.198 1.00 9.05 80 ALA B O 1
ATOM 3071 N N . GLU B 1 81 ? 36.465 19.614 11.555 1.00 7.55 81 GLU B N 1
ATOM 3072 C CA . GLU B 1 81 ? 36.669 18.624 10.480 1.00 11.26 81 GLU B CA 1
ATOM 3073 C C . GLU B 1 81 ? 36.642 19.322 9.121 1.00 9.55 81 GLU B C 1
ATOM 3074 O O . GLU B 1 81 ? 37.522 19.121 8.281 1.00 13.20 81 GLU B O 1
ATOM 3080 N N . ASP B 1 82 ? 35.652 20.194 8.907 1.00 9.28 82 ASP B N 1
ATOM 3081 C CA . ASP B 1 82 ? 35.505 20.858 7.607 1.00 10.61 82 ASP B CA 1
ATOM 3082 C C . ASP B 1 82 ? 36.546 21.923 7.300 1.00 12.51 82 ASP B C 1
ATOM 3083 O O . ASP B 1 82 ? 36.894 22.117 6.132 1.00 14.18 82 ASP B O 1
ATOM 3088 N N A MET B 1 83 ? 37.076 22.568 8.330 0.50 11.39 83 MET B N 1
ATOM 3089 N N B MET B 1 83 ? 37.023 22.614 8.339 0.50 12.37 83 MET B N 1
ATOM 3090 C CA A MET B 1 83 ? 38.117 23.585 8.144 0.50 11.69 83 MET B CA 1
ATOM 3091 C CA B MET B 1 83 ? 38.070 23.657 8.231 0.50 13.21 83 MET B CA 1
ATOM 3092 C C A MET B 1 83 ? 39.493 23.081 8.492 0.50 12.43 83 MET B C 1
ATOM 3093 C C B MET B 1 83 ? 39.484 23.037 8.316 0.50 13.43 83 MET B C 1
ATOM 3094 O O A MET B 1 83 ? 40.458 23.861 8.524 0.50 12.23 83 MET B O 1
ATOM 3095 O O B MET B 1 83 ? 40.478 23.677 7.951 0.50 12.84 83 MET B O 1
ATOM 3104 N N . ASN B 1 84 ? 39.562 21.786 8.761 1.00 12.59 84 ASN B N 1
ATOM 3105 C CA . ASN B 1 84 ? 40.830 21.137 8.994 1.00 12.59 84 ASN B CA 1
ATOM 3106 C C . ASN B 1 84 ? 41.674 21.860 10.066 1.00 12.16 84 ASN B C 1
ATOM 3107 O O . ASN B 1 84 ? 42.862 22.171 9.827 1.00 14.29 84 ASN B O 1
ATOM 3112 N N . PHE B 1 85 ? 41.101 22.064 11.236 1.00 8.56 85 PHE B N 1
ATOM 3113 C CA . PHE B 1 85 ? 41.914 22.579 12.339 1.00 8.16 85 PHE B CA 1
ATOM 3114 C C . PHE B 1 85 ? 41.812 21.633 13.523 1.00 9.02 85 PHE B C 1
ATOM 3115 O O . PHE B 1 85 ? 40.845 20.830 13.624 1.00 10.03 85 PHE B O 1
ATOM 3123 N N A ASP B 1 86 ? 42.856 21.671 14.351 0.50 8.15 86 ASP B N 1
ATOM 3124 N N B ASP B 1 86 ? 42.815 21.628 14.374 0.50 8.30 86 ASP B N 1
ATOM 3125 C CA A ASP B 1 86 ? 42.895 21.020 15.665 0.50 9.43 86 ASP B CA 1
ATOM 3126 C CA B ASP B 1 86 ? 42.600 20.949 15.635 0.50 9.75 86 ASP B CA 1
ATOM 3127 C C A ASP B 1 86 ? 42.491 22.102 16.671 0.50 9.01 86 ASP B C 1
ATOM 3128 C C B ASP B 1 86 ? 42.555 22.040 16.682 0.50 9.27 86 ASP B C 1
ATOM 3129 O O A ASP B 1 86 ? 42.577 23.311 16.385 0.50 8.26 86 ASP B O 1
ATOM 3130 O O B ASP B 1 86 ? 42.959 23.193 16.425 0.50 9.62 86 ASP B O 1
ATOM 3139 N N . PHE B 1 87 ? 42.036 21.702 17.850 1.00 9.88 87 PHE B N 1
ATOM 3140 C CA . PHE B 1 87 ? 41.785 22.726 18.860 1.00 8.64 87 PHE B CA 1
ATOM 3141 C C . PHE B 1 87 ? 42.037 22.266 20.286 1.00 9.95 87 PHE B C 1
ATOM 3142 O O . PHE B 1 87 ? 41.982 21.047 20.573 1.00 10.14 87 PHE B O 1
ATOM 3150 N N . ASP B 1 88 ? 42.308 23.241 21.144 1.00 9.27 88 ASP B N 1
ATOM 3151 C CA . ASP B 1 88 ? 42.356 23.052 22.600 1.00 8.68 88 ASP B CA 1
ATOM 3152 C C . ASP B 1 88 ? 41.129 23.781 23.083 1.00 10.11 88 ASP B C 1
ATOM 3153 O O . ASP B 1 88 ? 40.802 24.853 22.564 1.00 12.84 88 ASP B O 1
ATOM 3158 N N . LEU B 1 89 ? 40.433 23.234 24.057 1.00 7.26 89 LEU B N 1
ATOM 3159 C CA . LEU B 1 89 ? 39.187 23.847 24.513 1.00 7.50 89 LEU B CA 1
ATOM 3160 C C . LEU B 1 89 ? 39.287 24.138 26.012 1.00 5.85 89 LEU B C 1
ATOM 3161 O O . LEU B 1 89 ? 39.704 23.243 26.776 1.00 7.04 89 LEU B O 1
ATOM 3166 N N . TYR B 1 90 ? 38.926 25.364 26.448 1.00 7.17 90 TYR B N 1
ATOM 3167 C CA . TYR B 1 90 ? 38.942 25.646 27.898 1.00 6.95 90 TYR B CA 1
ATOM 3168 C C . TYR B 1 90 ? 37.719 26.481 28.222 1.00 5.96 90 TYR B C 1
ATOM 3169 O O . TYR B 1 90 ? 37.117 27.102 27.346 1.00 6.99 90 TYR B O 1
ATOM 3178 N N . ILE B 1 91 ? 37.377 26.484 29.496 1.00 6.74 91 ILE B N 1
ATOM 3179 C CA . ILE B 1 91 ? 36.212 27.176 30.022 1.00 6.98 91 ILE B CA 1
ATOM 3180 C C . ILE B 1 91 ? 36.658 28.528 30.568 1.00 6.61 91 ILE B C 1
ATOM 3181 O O . ILE B 1 91 ? 37.609 28.631 31.348 1.00 7.51 91 ILE B O 1
ATOM 3186 N N . VAL B 1 92 ? 35.963 29.587 30.127 1.00 6.23 92 VAL B N 1
ATOM 3187 C CA . VAL B 1 92 ? 36.300 30.944 30.504 1.00 8.05 92 VAL B CA 1
ATOM 3188 C C . VAL B 1 92 ? 36.412 31.076 32.033 1.00 7.86 92 VAL B C 1
ATOM 3189 O O . VAL B 1 92 ? 35.546 30.636 32.790 1.00 7.93 92 VAL B O 1
ATOM 3193 N N . GLY B 1 93 ? 37.498 31.694 32.486 1.00 8.20 93 GLY B N 1
ATOM 3194 C CA . GLY B 1 93 ? 37.802 31.728 33.920 1.00 8.67 93 GLY B CA 1
ATOM 3195 C C . GLY B 1 93 ? 36.781 32.413 34.810 1.00 9.71 93 GLY B C 1
ATOM 3196 O O . GLY B 1 93 ? 36.474 31.935 35.921 1.00 10.31 93 GLY B O 1
ATOM 3197 N N . ASP B 1 94 ? 36.246 33.537 34.334 1.00 7.46 94 ASP B N 1
ATOM 3198 C CA . ASP B 1 94 ? 35.308 34.321 35.134 1.00 8.73 94 ASP B CA 1
ATOM 3199 C C . ASP B 1 94 ? 33.851 33.866 34.969 1.00 7.91 94 ASP B C 1
ATOM 3200 O O . ASP B 1 94 ? 32.984 34.395 35.669 1.00 8.78 94 ASP B O 1
ATOM 3205 N N . GLY B 1 95 ? 33.600 32.884 34.110 1.00 7.30 95 GLY B N 1
ATOM 3206 C CA . GLY B 1 95 ? 32.249 32.373 33.909 1.00 7.45 95 GLY B CA 1
ATOM 3207 C C . GLY B 1 95 ? 31.311 33.317 33.169 1.00 7.09 95 GLY B C 1
ATOM 3208 O O . GLY B 1 95 ? 30.115 33.009 33.096 1.00 8.74 95 GLY B O 1
ATOM 3209 N N . LYS B 1 96 ? 31.826 34.402 32.599 1.00 6.75 96 LYS B N 1
ATOM 3210 C CA . LYS B 1 96 ? 30.965 35.437 31.988 1.00 6.72 96 LYS B CA 1
ATOM 3211 C C . LYS B 1 96 ? 31.064 35.526 30.507 1.00 7.38 96 LYS B C 1
ATOM 3212 O O . LYS B 1 96 ? 32.119 35.275 29.894 1.00 7.11 96 LYS B O 1
ATOM 3218 N N . TYR B 1 97 ? 29.966 35.937 29.878 1.00 6.15 97 TYR B N 1
ATOM 3219 C CA . TYR B 1 97 ? 29.980 36.162 28.435 1.00 6.24 97 TYR B CA 1
ATOM 3220 C C . TYR B 1 97 ? 30.821 37.353 28.082 1.00 7.24 97 TYR B C 1
ATOM 3221 O O . TYR B 1 97 ? 31.626 37.320 27.153 1.00 8.67 97 TYR B O 1
ATOM 3230 N N . GLY B 1 98 ? 30.576 38.459 28.776 1.00 8.13 98 GLY B N 1
ATOM 3231 C CA . GLY B 1 98 ? 31.465 39.610 28.656 1.00 10.22 98 GLY B CA 1
ATOM 3232 C C . GLY B 1 98 ? 30.746 40.938 28.624 1.00 8.23 98 GLY B C 1
ATOM 3233 O O . GLY B 1 98 ? 29.711 41.084 27.962 1.00 9.16 98 GLY B O 1
ATOM 3234 N N . ALA B 1 99 ? 31.303 41.880 29.369 1.00 8.55 99 ALA B N 1
ATOM 3235 C CA . ALA B 1 99 ? 30.766 43.247 29.459 1.00 9.00 99 ALA B CA 1
ATOM 3236 C C . ALA B 1 99 ? 31.937 44.209 29.571 1.00 8.19 99 ALA B C 1
ATOM 3237 O O . ALA B 1 99 ? 33.062 43.816 29.876 1.00 8.85 99 ALA B O 1
ATOM 3239 N N . TRP B 1 100 ? 31.666 45.487 29.345 1.00 9.62 100 TRP B N 1
ATOM 3240 C CA . TRP B 1 100 ? 32.679 46.512 29.549 1.00 9.93 100 TRP B CA 1
ATOM 3241 C C . TRP B 1 100 ? 32.557 46.933 31.002 1.00 12.48 100 TRP B C 1
ATOM 3242 O O . TRP B 1 100 ? 31.519 47.501 31.427 1.00 13.18 100 TRP B O 1
ATOM 3253 N N . LYS B 1 101 ? 33.593 46.634 31.764 1.00 13.20 101 LYS B N 1
ATOM 3254 C CA . LYS B 1 101 ? 33.605 46.884 33.198 1.00 15.48 101 LYS B CA 1
ATOM 3255 C C . LYS B 1 101 ? 34.989 47.297 33.587 1.00 17.20 101 LYS B C 1
ATOM 3256 O O . LYS B 1 101 ? 35.974 46.629 33.239 1.00 17.04 101 LYS B O 1
ATOM 3262 N N . ASN B 1 102 ? 35.056 48.415 34.304 1.00 18.72 102 ASN B N 1
ATOM 3263 C CA . ASN B 1 102 ? 36.314 48.927 34.806 1.00 20.05 102 ASN B CA 1
ATOM 3264 C C . ASN B 1 102 ? 37.380 49.112 33.740 1.00 18.81 102 ASN B C 1
ATOM 3265 O O . ASN B 1 102 ? 38.526 48.733 33.943 1.00 19.97 102 ASN B O 1
ATOM 3270 N N . GLY B 1 103 ? 36.991 49.674 32.594 1.00 18.05 103 GLY B N 1
ATOM 3271 C CA . GLY B 1 103 ? 37.936 49.998 31.520 1.00 18.03 103 GLY B CA 1
ATOM 3272 C C . GLY B 1 103 ? 38.416 48.876 30.611 1.00 17.65 103 GLY B C 1
ATOM 3273 O O . GLY B 1 103 ? 39.377 49.044 29.856 1.00 18.27 103 GLY B O 1
ATOM 3274 N N . HIS B 1 104 ? 37.761 47.716 30.666 1.00 16.80 104 HIS B N 1
ATOM 3275 C CA . HIS B 1 104 ? 38.140 46.613 29.773 1.00 15.84 104 HIS B CA 1
ATOM 3276 C C . HIS B 1 104 ? 36.966 45.663 29.575 1.00 12.92 104 HIS B C 1
ATOM 3277 O O . HIS B 1 104 ? 35.992 45.725 30.299 1.00 12.03 104 HIS B O 1
ATOM 3284 N N . TRP B 1 105 ? 37.094 44.773 28.594 1.00 10.10 105 TRP B N 1
ATOM 3285 C CA . TRP B 1 105 ? 36.074 43.765 28.376 1.00 9.52 105 TRP B CA 1
ATOM 3286 C C . TRP B 1 105 ? 36.369 42.539 29.200 1.00 8.65 105 TRP B C 1
ATOM 3287 O O . TRP B 1 105 ? 37.521 42.077 29.301 1.00 10.21 105 TRP B O 1
ATOM 3298 N N . THR B 1 106 ? 35.318 42.009 29.823 1.00 8.57 106 THR B N 1
ATOM 3299 C CA . THR B 1 106 ? 35.451 40.783 30.613 1.00 7.28 106 THR B CA 1
ATOM 3300 C C . THR B 1 106 ? 35.060 39.542 29.789 1.00 7.22 106 THR B C 1
ATOM 3301 O O . THR B 1 106 ? 34.711 39.630 28.615 1.00 7.97 106 THR B O 1
ATOM 3305 N N . GLY B 1 107 ? 35.113 38.370 30.429 1.00 7.78 107 GLY B N 1
ATOM 3306 C CA . GLY B 1 107 ? 34.566 37.169 29.826 1.00 7.45 107 GLY B CA 1
ATOM 3307 C C . GLY B 1 107 ? 35.145 36.737 28.504 1.00 6.23 107 GLY B C 1
ATOM 3308 O O . GLY B 1 107 ? 36.340 36.894 28.238 1.00 7.32 107 GLY B O 1
ATOM 3309 N N . LEU B 1 108 ? 34.305 36.123 27.680 1.00 6.16 108 LEU B N 1
ATOM 3310 C CA . LEU B 1 108 ? 34.733 35.622 26.373 1.00 7.92 108 LEU B CA 1
ATOM 3311 C C . LEU B 1 108 ? 35.265 36.757 25.547 1.00 7.25 108 LEU B C 1
ATOM 3312 O O . LEU B 1 108 ? 36.239 36.601 24.813 1.00 8.08 108 LEU B O 1
ATOM 3317 N N . VAL B 1 109 ? 34.573 37.900 25.573 1.00 6.95 109 VAL B N 1
ATOM 3318 C CA . VAL B 1 109 ? 35.030 39.037 24.770 1.00 7.12 109 VAL B CA 1
ATOM 3319 C C . VAL B 1 109 ? 36.459 39.441 25.134 1.00 7.91 109 VAL B C 1
ATOM 3320 O O . VAL B 1 109 ? 37.308 39.629 24.266 1.00 8.74 109 VAL B O 1
ATOM 3324 N N . GLY B 1 110 ? 36.743 39.507 26.427 1.00 7.32 110 GLY B N 1
ATOM 3325 C CA . GLY B 1 110 ? 38.082 39.904 26.906 1.00 7.53 110 GLY B CA 1
ATOM 3326 C C . GLY B 1 110 ? 39.122 38.901 26.463 1.00 8.57 110 GLY B C 1
ATOM 3327 O O . GLY B 1 110 ? 40.242 39.315 26.120 1.00 8.83 110 GLY B O 1
ATOM 3328 N N . ASP B 1 111 ? 38.810 37.604 26.514 1.00 8.02 111 ASP B N 1
ATOM 3329 C CA . ASP B 1 111 ? 39.806 36.610 26.092 1.00 6.15 111 ASP B CA 1
ATOM 3330 C C . ASP B 1 111 ? 40.084 36.665 24.593 1.00 7.73 111 ASP B C 1
ATOM 3331 O O . ASP B 1 111 ? 41.223 36.416 24.187 1.00 7.91 111 ASP B O 1
ATOM 3336 N N . LEU B 1 112 ? 39.085 36.989 23.785 1.00 7.34 112 LEU B N 1
ATOM 3337 C CA . LEU B 1 112 ? 39.350 37.193 22.362 1.00 7.72 112 LEU B CA 1
ATOM 3338 C C . LEU B 1 112 ? 40.228 38.427 22.146 1.00 8.15 112 LEU B C 1
ATOM 3339 O O . LEU B 1 112 ? 41.158 38.396 21.344 1.00 11.08 112 LEU B O 1
ATOM 3344 N N . LEU B 1 113 ? 39.952 39.522 22.859 1.00 6.86 113 LEU B N 1
ATOM 3345 C CA . LEU B 1 113 ? 40.726 40.744 22.613 1.00 7.07 113 LEU B CA 1
ATOM 3346 C C . LEU B 1 113 ? 42.154 40.668 23.118 1.00 8.68 113 LEU B C 1
ATOM 3347 O O . LEU B 1 113 ? 43.009 41.416 22.605 1.00 10.53 113 LEU B O 1
ATOM 3352 N N . SER B 1 114 ? 42.407 39.889 24.167 1.00 8.49 114 SER B N 1
ATOM 3353 C CA . SER B 1 114 ? 43.738 39.772 24.726 1.00 9.35 114 SER B CA 1
ATOM 3354 C C . SER B 1 114 ? 44.561 38.705 24.003 1.00 10.98 114 SER B C 1
ATOM 3355 O O . SER B 1 114 ? 45.741 38.533 24.282 1.00 14.57 114 SER B O 1
ATOM 3358 N N . GLY B 1 115 ? 43.941 37.948 23.115 1.00 12.14 115 GLY B N 1
ATOM 3359 C CA . GLY B 1 115 ? 44.664 36.820 22.485 1.00 14.16 115 GLY B CA 1
ATOM 3360 C C . GLY B 1 115 ? 44.708 35.539 23.296 1.00 15.03 115 GLY B C 1
ATOM 3361 O O . GLY B 1 115 ? 45.303 34.526 22.892 1.00 16.91 115 GLY B O 1
ATOM 3362 N N . THR B 1 116 ? 44.056 35.527 24.449 1.00 10.46 116 THR B N 1
ATOM 3363 C CA . THR B 1 116 ? 44.046 34.338 25.274 1.00 11.04 116 THR B CA 1
ATOM 3364 C C . THR B 1 116 ? 43.291 33.203 24.588 1.00 11.50 116 THR B C 1
ATOM 3365 O O . THR B 1 116 ? 43.607 32.026 24.802 1.00 10.22 116 THR B O 1
ATOM 3369 N N . ALA B 1 117 ? 42.246 33.534 23.834 1.00 9.35 117 ALA B N 1
ATOM 3370 C CA . ALA B 1 117 ? 41.522 32.555 22.999 1.00 8.88 117 ALA B CA 1
ATOM 3371 C C . ALA B 1 117 ? 41.566 33.025 21.545 1.00 8.02 117 ALA B C 1
ATOM 3372 O O . ALA B 1 117 ? 41.576 34.274 21.280 1.00 8.91 117 ALA B O 1
ATOM 3374 N N . ASN B 1 118 ? 41.558 32.054 20.602 1.00 7.16 118 ASN B N 1
ATOM 3375 C CA . ASN B 1 118 ? 41.464 32.360 19.187 1.00 7.67 118 ASN B CA 1
ATOM 3376 C C . ASN B 1 118 ? 40.010 32.416 18.700 1.00 7.68 118 ASN B C 1
ATOM 3377 O O . ASN B 1 118 ? 39.717 33.044 17.690 1.00 8.30 118 ASN B O 1
ATOM 3382 N N . MET B 1 119 ? 39.105 31.777 19.427 1.00 6.50 119 MET B N 1
ATOM 3383 C CA . MET B 1 119 ? 37.710 31.669 18.997 1.00 6.76 119 MET B CA 1
ATOM 3384 C C . MET B 1 119 ? 36.868 31.355 20.215 1.00 6.72 119 MET B C 1
ATOM 3385 O O . MET B 1 119 ? 37.362 30.703 21.145 1.00 6.92 119 MET B O 1
ATOM 3390 N N . ALA B 1 120 ? 35.634 31.871 20.247 1.00 7.47 120 ALA B N 1
ATOM 3391 C CA . ALA B 1 120 ? 34.716 31.605 21.383 1.00 8.17 120 ALA B CA 1
ATOM 3392 C C . ALA B 1 120 ? 33.501 30.865 20.828 1.00 8.25 120 ALA B C 1
ATOM 3393 O O . ALA B 1 120 ? 32.881 31.370 19.873 1.00 9.08 120 ALA B O 1
ATOM 3395 N N . VAL B 1 121 ? 33.153 29.713 21.389 1.00 8.71 121 VAL B N 1
ATOM 3396 C CA . VAL B 1 121 ? 32.026 28.883 20.937 1.00 9.94 121 VAL B CA 1
ATOM 3397 C C . VAL B 1 121 ? 31.146 28.530 22.131 1.00 10.49 121 VAL B C 1
ATOM 3398 O O . VAL B 1 121 ? 31.538 27.763 22.978 1.00 12.26 121 VAL B O 1
ATOM 3402 N N . THR B 1 122 ? 29.935 29.061 22.146 1.00 7.80 122 THR B N 1
ATOM 3403 C CA . THR B 1 122 ? 28.920 28.793 23.154 1.00 9.11 122 THR B CA 1
ATOM 3404 C C . THR B 1 122 ? 27.672 29.577 22.712 1.00 8.49 122 THR B C 1
ATOM 3405 O O . THR B 1 122 ? 27.596 30.044 21.573 1.00 9.99 122 THR B O 1
ATOM 3409 N N . SER B 1 123 ? 26.723 29.706 23.618 1.00 7.50 123 SER B N 1
ATOM 3410 C CA . SER B 1 123 ? 25.509 30.493 23.360 1.00 8.89 123 SER B CA 1
ATOM 3411 C C . SER B 1 123 ? 25.812 31.960 23.485 1.00 8.34 123 SER B C 1
ATOM 3412 O O . SER B 1 123 ? 25.318 32.626 24.399 1.00 8.49 123 SER B O 1
ATOM 3415 N N . PHE B 1 124 ? 26.558 32.493 22.518 1.00 7.65 124 PHE B N 1
ATOM 3416 C CA . PHE B 1 124 ? 27.183 33.840 22.613 1.00 7.42 124 PHE B CA 1
ATOM 3417 C C . PHE B 1 124 ? 26.428 34.837 21.738 1.00 7.25 124 PHE B C 1
ATOM 3418 O O . PHE B 1 124 ? 26.410 34.684 20.508 1.00 7.63 124 PHE B O 1
ATOM 3426 N N . SER B 1 125 ? 25.781 35.850 22.343 1.00 7.10 125 SER B N 1
ATOM 3427 C CA . SER B 1 125 ? 24.915 36.742 21.578 1.00 6.48 125 SER B CA 1
ATOM 3428 C C . SER B 1 125 ? 25.717 37.785 20.825 1.00 7.53 125 SER B C 1
ATOM 3429 O O . SER B 1 125 ? 26.642 38.462 21.358 1.00 7.44 125 SER B O 1
ATOM 3432 N N . ILE B 1 126 ? 25.296 37.963 19.574 1.00 6.86 126 ILE B N 1
ATOM 3433 C CA . ILE B 1 126 ? 25.795 39.023 18.725 1.00 7.12 126 ILE B CA 1
ATOM 3434 C C . ILE B 1 126 ? 25.023 40.279 19.128 1.00 8.50 126 ILE B C 1
ATOM 3435 O O . ILE B 1 126 ? 23.801 40.324 19.033 1.00 12.01 126 ILE B O 1
ATOM 3440 N N . ASN B 1 127 ? 25.705 41.306 19.629 1.00 7.85 127 ASN B N 1
ATOM 3441 C CA . ASN B 1 127 ? 25.013 42.547 19.919 1.00 7.25 127 ASN B CA 1
ATOM 3442 C C . ASN B 1 127 ? 25.864 43.705 19.372 1.00 6.68 127 ASN B C 1
ATOM 3443 O O . ASN B 1 127 ? 26.997 43.509 18.921 1.00 7.47 127 ASN B O 1
ATOM 3448 N N . THR B 1 128 ? 25.309 44.904 19.393 1.00 5.91 128 THR B N 1
ATOM 3449 C CA . THR B 1 128 ? 25.990 46.028 18.749 1.00 5.74 128 THR B CA 1
ATOM 3450 C C . THR B 1 128 ? 27.280 46.391 19.460 1.00 6.42 128 THR B C 1
ATOM 3451 O O . THR B 1 128 ? 28.317 46.597 18.822 1.00 7.30 128 THR B O 1
ATOM 3455 N N . ALA B 1 129 ? 27.253 46.431 20.789 1.00 6.33 129 ALA B N 1
ATOM 3456 C CA . ALA B 1 129 ? 28.470 46.808 21.485 1.00 6.67 129 ALA B CA 1
ATOM 3457 C C . ALA B 1 129 ? 29.628 45.846 21.198 1.00 6.71 129 ALA B C 1
ATOM 3458 O O . ALA B 1 129 ? 30.753 46.267 20.898 1.00 7.00 129 ALA B O 1
ATOM 3460 N N . ARG B 1 130 ? 29.373 44.536 21.266 1.00 5.77 130 ARG B N 1
ATOM 3461 C CA . ARG B 1 130 ? 30.445 43.575 21.032 1.00 5.04 130 ARG B CA 1
ATOM 3462 C C . ARG B 1 130 ? 30.890 43.618 19.573 1.00 5.87 130 ARG B C 1
ATOM 3463 O O . ARG B 1 130 ? 32.080 43.410 19.284 1.00 7.05 130 ARG B O 1
ATOM 3471 N N . SER B 1 131 ? 29.937 43.867 18.679 1.00 6.25 131 SER B N 1
ATOM 3472 C CA . SER B 1 131 ? 30.255 43.936 17.236 1.00 5.98 131 SER B CA 1
ATOM 3473 C C . SER B 1 131 ? 31.197 45.072 16.930 1.00 5.37 131 SER B C 1
ATOM 3474 O O . SER B 1 131 ? 31.786 45.060 15.834 1.00 7.74 131 SER B O 1
ATOM 3477 N N . GLN B 1 132 ? 31.394 46.055 17.835 1.00 6.00 132 GLN B N 1
ATOM 3478 C CA . GLN B 1 132 ? 32.328 47.112 17.509 1.00 6.41 132 GLN B CA 1
ATOM 3479 C C . GLN B 1 132 ? 33.756 46.680 17.796 1.00 6.06 132 GLN B C 1
ATOM 3480 O O . GLN B 1 132 ? 34.685 47.349 17.312 1.00 6.85 132 GLN B O 1
ATOM 3486 N N . VAL B 1 133 ? 33.936 45.572 18.532 1.00 7.05 133 VAL B N 1
ATOM 3487 C CA . VAL B 1 133 ? 35.279 45.170 18.974 1.00 7.62 133 VAL B CA 1
ATOM 3488 C C . VAL B 1 133 ? 35.736 43.767 18.605 1.00 8.36 133 VAL B C 1
ATOM 3489 O O . VAL B 1 133 ? 36.949 43.534 18.528 1.00 7.77 133 VAL B O 1
ATOM 3493 N N . ILE B 1 134 ? 34.803 42.848 18.373 1.00 6.57 134 ILE B N 1
ATOM 3494 C CA . ILE B 1 134 ? 35.191 41.515 17.904 1.00 5.99 134 ILE B CA 1
ATOM 3495 C C . ILE B 1 134 ? 34.365 41.149 16.691 1.00 8.41 134 ILE B C 1
ATOM 3496 O O . ILE B 1 134 ? 33.321 41.771 16.409 1.00 9.37 134 ILE B O 1
ATOM 3501 N N . ASP B 1 135 ? 34.826 40.133 15.950 1.00 5.53 135 ASP B N 1
ATOM 3502 C CA . ASP B 1 135 ? 34.079 39.623 14.824 1.00 5.07 135 ASP B CA 1
ATOM 3503 C C . ASP B 1 135 ? 33.081 38.569 15.343 1.00 6.23 135 ASP B C 1
ATOM 3504 O O . ASP B 1 135 ? 33.388 37.829 16.292 1.00 5.89 135 ASP B O 1
ATOM 3509 N N . PHE B 1 136 ? 31.924 38.509 14.693 1.00 6.14 136 PHE B N 1
ATOM 3510 C CA . PHE B 1 136 ? 31.010 37.373 14.865 1.00 4.90 136 PHE B CA 1
ATOM 3511 C C . PHE B 1 136 ? 30.765 36.766 13.512 1.00 5.53 136 PHE B C 1
ATOM 3512 O O . PHE B 1 136 ? 30.670 37.460 12.488 1.00 6.83 136 PHE B O 1
ATOM 3520 N N . THR B 1 137 ? 30.652 35.441 13.515 1.00 5.94 137 THR B N 1
ATOM 3521 C CA . THR B 1 137 ? 30.179 34.780 12.323 1.00 5.99 137 THR B CA 1
ATOM 3522 C C . THR B 1 137 ? 28.689 35.038 12.089 1.00 6.82 137 THR B C 1
ATOM 3523 O O . THR B 1 137 ? 28.010 35.620 12.938 1.00 6.75 137 THR B O 1
ATOM 3527 N N A SER B 1 138 ? 28.169 34.621 10.937 0.50 7.73 138 SER B N 1
ATOM 3528 N N B SER B 1 138 ? 28.195 34.537 10.959 0.50 6.48 138 SER B N 1
ATOM 3529 C CA A SER B 1 138 ? 26.719 34.631 10.791 0.50 9.44 138 SER B CA 1
ATOM 3530 C CA B SER B 1 138 ? 26.763 34.445 10.775 0.50 6.67 138 SER B CA 1
ATOM 3531 C C A SER B 1 138 ? 26.155 33.729 11.885 0.50 8.96 138 SER B C 1
ATOM 3532 C C B SER B 1 138 ? 26.170 33.699 11.965 0.50 7.38 138 SER B C 1
ATOM 3533 O O A SER B 1 138 ? 26.810 32.767 12.322 0.50 7.78 138 SER B O 1
ATOM 3534 O O B SER B 1 138 ? 26.833 32.859 12.579 0.50 5.67 138 SER B O 1
ATOM 3539 N N . PRO B 1 139 ? 24.934 34.027 12.319 1.00 8.24 139 PRO B N 1
ATOM 3540 C CA . PRO B 1 139 ? 24.371 33.336 13.463 1.00 7.26 139 PRO B CA 1
ATOM 3541 C C . PRO B 1 139 ? 24.011 31.878 13.200 1.00 7.00 139 PRO B C 1
ATOM 3542 O O . PRO B 1 139 ? 23.571 31.531 12.077 1.00 8.89 139 PRO B O 1
ATOM 3546 N N . PHE B 1 140 ? 24.150 31.039 14.220 1.00 6.89 140 PHE B N 1
ATOM 3547 C CA . PHE B 1 140 ? 23.687 29.651 14.092 1.00 6.76 140 PHE B CA 1
ATOM 3548 C C . PHE B 1 140 ? 22.394 29.415 14.835 1.00 7.44 140 PHE B C 1
ATOM 3549 O O . PHE B 1 140 ? 21.837 28.341 14.752 1.00 8.73 140 PHE B O 1
ATOM 3557 N N . PHE B 1 141 ? 21.892 30.405 15.565 1.00 6.04 141 PHE B N 1
ATOM 3558 C CA . PHE B 1 141 ? 20.683 30.266 16.384 1.00 6.19 141 PHE B CA 1
ATOM 3559 C C . PHE B 1 141 ? 20.167 31.698 16.606 1.00 5.19 141 PHE B C 1
ATOM 3560 O O . PHE B 1 141 ? 20.932 32.662 16.467 1.00 6.03 141 PHE B O 1
ATOM 3568 N N . SER B 1 142 ? 18.904 31.840 16.962 1.00 6.67 142 SER B N 1
ATOM 3569 C CA . SER B 1 142 ? 18.357 33.179 17.286 1.00 8.71 142 SER B CA 1
ATOM 3570 C C . SER B 1 142 ? 17.401 33.047 18.453 1.00 8.98 142 SER B C 1
ATOM 3571 O O . SER B 1 142 ? 16.717 32.022 18.587 1.00 9.62 142 SER B O 1
ATOM 3574 N N . THR B 1 143 ? 17.416 34.056 19.334 1.00 6.80 143 THR B N 1
ATOM 3575 C CA . THR B 1 143 ? 16.549 34.007 20.500 1.00 9.04 143 THR B CA 1
ATOM 3576 C C . THR B 1 143 ? 16.125 35.388 20.980 1.00 7.31 143 THR B C 1
ATOM 3577 O O . THR B 1 143 ? 16.905 36.325 20.925 1.00 7.36 143 THR B O 1
ATOM 3581 N N . SER B 1 144 ? 14.869 35.495 21.424 1.00 5.67 144 SER B N 1
ATOM 3582 C CA . SER B 1 144 ? 14.421 36.671 22.163 1.00 5.83 144 SER B CA 1
ATOM 3583 C C . SER B 1 144 ? 15.035 36.620 23.547 1.00 6.36 144 SER B C 1
ATOM 3584 O O . SER B 1 144 ? 15.487 35.546 24.012 1.00 6.50 144 SER B O 1
ATOM 3587 N N . LEU B 1 145 ? 15.037 37.732 24.245 1.00 5.30 145 LEU B N 1
ATOM 3588 C CA . LEU B 1 145 ? 15.158 37.630 25.714 1.00 6.68 145 LEU B CA 1
ATOM 3589 C C . LEU B 1 145 ? 13.826 37.100 26.268 1.00 6.45 145 LEU B C 1
ATOM 3590 O O . LEU B 1 145 ? 12.771 37.196 25.614 1.00 7.19 145 LEU B O 1
ATOM 3595 N N . GLY B 1 146 ? 13.868 36.547 27.478 1.00 6.67 146 GLY B N 1
ATOM 3596 C CA . GLY B 1 146 ? 12.665 35.975 28.055 1.00 7.20 146 GLY B CA 1
ATOM 3597 C C . GLY B 1 146 ? 12.568 36.309 29.522 1.00 5.57 146 GLY B C 1
ATOM 3598 O O . GLY B 1 146 ? 13.515 36.835 30.113 1.00 6.39 146 GLY B O 1
ATOM 3599 N N . ILE B 1 147 ? 11.417 35.974 30.090 1.00 5.42 147 ILE B N 1
ATOM 3600 C CA . ILE B 1 147 ? 11.122 36.255 31.490 1.00 6.27 147 ILE B CA 1
ATOM 3601 C C . ILE B 1 147 ? 10.547 35.009 32.090 1.00 6.10 147 ILE B C 1
ATOM 3602 O O . ILE B 1 147 ? 9.467 34.556 31.662 1.00 7.49 147 ILE B O 1
ATOM 3607 N N . LEU B 1 148 ? 11.243 34.421 33.062 1.00 5.95 148 LEU B N 1
ATOM 3608 C CA . LEU B 1 148 ? 10.819 33.181 33.713 1.00 5.14 148 LEU B CA 1
ATOM 3609 C C . LEU B 1 148 ? 10.130 33.565 35.006 1.00 5.91 148 LEU B C 1
ATOM 3610 O O . LEU B 1 148 ? 10.651 34.324 35.797 1.00 6.36 148 LEU B O 1
ATOM 3615 N N . VAL B 1 149 ? 8.940 32.982 35.209 1.00 5.28 149 VAL B N 1
ATOM 3616 C CA . VAL B 1 149 ? 8.167 33.183 36.446 1.00 6.67 149 VAL B CA 1
ATOM 3617 C C . VAL B 1 149 ? 7.602 31.837 36.882 1.00 6.40 149 VAL B C 1
ATOM 3618 O O . VAL B 1 149 ? 7.689 30.844 36.157 1.00 7.62 149 VAL B O 1
ATOM 3622 N N . ARG B 1 150 ? 7.026 31.794 38.074 1.00 6.70 150 ARG B N 1
ATOM 3623 C CA . ARG B 1 150 ? 6.362 30.556 38.484 1.00 7.04 150 ARG B CA 1
ATOM 3624 C C . ARG B 1 150 ? 4.957 30.506 37.941 1.00 7.92 150 ARG B C 1
ATOM 3625 O O . ARG B 1 150 ? 4.298 31.523 37.749 1.00 8.01 150 ARG B O 1
ATOM 3633 N N . THR B 1 151 ? 4.463 29.296 37.717 1.00 7.20 151 THR B N 1
ATOM 3634 C CA . THR B 1 151 ? 3.030 29.171 37.451 1.00 8.54 151 THR B CA 1
ATOM 3635 C C . THR B 1 151 ? 2.251 29.700 38.661 1.00 9.95 151 THR B C 1
ATOM 3636 O O . THR B 1 151 ? 2.660 29.511 39.829 1.00 9.84 151 THR B O 1
ATOM 3640 N N . ARG B 1 152 ? 1.141 30.388 38.388 1.00 9.72 152 ARG B N 1
ATOM 3641 C CA . ARG B 1 152 ? 0.305 30.985 39.460 1.00 9.47 152 ARG B CA 1
ATOM 3642 C C . ARG B 1 152 ? 1.115 31.963 40.278 1.00 10.15 152 ARG B C 1
ATOM 3643 O O . ARG B 1 152 ? 0.854 32.238 41.455 1.00 13.11 152 ARG B O 1
ATOM 3651 N N . GLY B 1 153 ? 2.096 32.526 39.605 1.00 9.28 153 GLY B N 1
ATOM 3652 C CA . GLY B 1 153 ? 2.993 33.518 40.233 1.00 10.01 153 GLY B CA 1
ATOM 3653 C C . GLY B 1 153 ? 2.805 34.942 39.687 1.00 10.14 153 GLY B C 1
ATOM 3654 O O . GLY B 1 153 ? 1.697 35.396 39.387 1.00 10.38 153 GLY B O 1
ATOM 3655 N N . THR B 1 154 ? 3.919 35.657 39.553 1.00 9.20 154 THR B N 1
ATOM 3656 C CA . THR B 1 154 ? 3.857 37.017 39.017 1.00 11.27 154 THR B CA 1
ATOM 3657 C C . THR B 1 154 ? 3.522 37.007 37.517 1.00 9.88 154 THR B C 1
ATOM 3658 O O . THR B 1 154 ? 4.061 36.215 36.741 1.00 10.55 154 THR B O 1
ATOM 3662 N N . GLU B 1 155 ? 2.579 37.854 37.112 1.00 9.59 155 GLU B N 1
ATOM 3663 C CA . GLU B 1 155 ? 2.211 37.949 35.708 1.00 11.41 155 GLU B CA 1
ATOM 3664 C C . GLU B 1 155 ? 2.868 39.19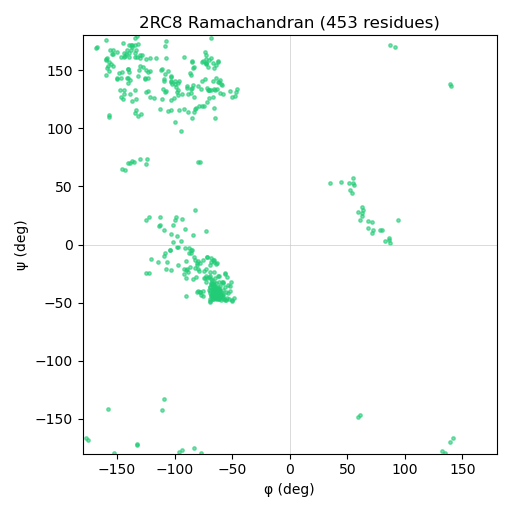1 35.137 1.00 10.30 155 GLU B C 1
ATOM 3665 O O . GLU B 1 155 ? 2.864 40.248 35.775 1.00 10.75 155 GLU B O 1
ATOM 3671 N N . LEU B 1 156 ? 3.402 39.075 33.922 1.00 9.86 156 LEU B N 1
ATOM 3672 C CA . LEU B 1 156 ? 4.096 40.209 33.297 1.00 9.21 156 LEU B CA 1
ATOM 3673 C C . LEU B 1 156 ? 3.771 40.271 31.819 1.00 8.73 156 LEU B C 1
ATOM 3674 O O . LEU B 1 156 ? 3.761 39.233 31.157 1.00 9.94 156 LEU B O 1
ATOM 3679 N N . SER B 1 157 ? 3.544 41.479 31.304 1.00 7.90 157 SER B N 1
ATOM 3680 C CA . SER B 1 157 ? 3.214 41.631 29.879 1.00 7.24 157 SER B CA 1
ATOM 3681 C C . SER B 1 157 ? 4.433 41.523 28.962 1.00 7.32 157 SER B C 1
ATOM 3682 O O . SER B 1 157 ? 4.278 41.287 27.726 1.00 7.33 157 SER B O 1
ATOM 3685 N N . GLY B 1 158 ? 5.630 41.631 29.542 1.00 6.79 158 GLY B N 1
ATOM 3686 C CA . GLY B 1 158 ? 6.841 41.814 28.741 1.00 6.84 158 GLY B CA 1
ATOM 3687 C C . GLY B 1 158 ? 7.715 42.837 29.446 1.00 7.08 158 GLY B C 1
ATOM 3688 O O . GLY B 1 158 ? 7.482 43.179 30.623 1.00 7.10 158 GLY B O 1
ATOM 3689 N N . ILE B 1 159 ? 8.759 43.291 28.757 1.00 6.57 159 ILE B N 1
ATOM 3690 C CA . ILE B 1 159 ? 9.764 44.121 29.434 1.00 8.43 159 ILE B CA 1
ATOM 3691 C C . ILE B 1 159 ? 9.259 45.533 29.768 1.00 7.15 159 ILE B C 1
ATOM 3692 O O . ILE B 1 159 ? 9.942 46.230 30.541 1.00 8.33 159 ILE B O 1
ATOM 3697 N N . HIS B 1 160 ? 8.101 45.895 29.227 1.00 8.26 160 HIS B N 1
ATOM 3698 C CA . HIS B 1 160 ? 7.468 47.187 29.532 1.00 7.54 160 HIS B CA 1
ATOM 3699 C C . HIS B 1 160 ? 6.443 47.125 30.650 1.00 9.97 160 HIS B C 1
ATOM 3700 O O . HIS B 1 160 ? 5.830 48.154 30.971 1.00 9.26 160 HIS B O 1
ATOM 3707 N N . ASP B 1 161 ? 6.275 45.959 31.273 1.00 8.16 161 ASP B N 1
ATOM 3708 C CA . ASP B 1 161 ? 5.284 45.864 32.327 1.00 7.81 161 ASP B CA 1
ATOM 3709 C C . ASP B 1 161 ? 5.586 46.885 33.433 1.00 9.00 161 ASP B C 1
ATOM 3710 O O . ASP B 1 161 ? 6.705 46.924 33.907 1.00 7.15 161 ASP B O 1
ATOM 3715 N N . PRO B 1 162 ? 4.609 47.697 33.848 1.00 10.26 162 PRO B N 1
ATOM 3716 C CA . PRO B 1 162 ? 4.914 48.685 34.904 1.00 10.69 162 PRO B CA 1
ATOM 3717 C C . PRO B 1 162 ? 5.473 48.113 36.189 1.00 9.89 162 PRO B C 1
ATOM 3718 O O . PRO B 1 162 ? 6.221 48.814 36.877 1.00 10.86 162 PRO B O 1
ATOM 3722 N N . LYS B 1 163 ? 5.196 46.842 36.484 1.00 11.17 163 LYS B N 1
ATOM 3723 C CA . LYS B 1 163 ? 5.768 46.190 37.687 1.00 12.75 163 LYS B CA 1
ATOM 3724 C C . LYS B 1 163 ? 7.275 46.227 37.665 1.00 11.90 163 LYS B C 1
ATOM 3725 O O . LYS B 1 163 ? 7.917 46.249 38.741 1.00 14.07 163 LYS B O 1
ATOM 3731 N N . LEU B 1 164 ? 7.852 46.166 36.473 1.00 9.71 164 LEU B N 1
ATOM 3732 C CA . LEU B 1 164 ? 9.310 46.154 36.363 1.00 11.90 164 LEU B CA 1
ATOM 3733 C C . LEU B 1 164 ? 9.911 47.552 36.365 1.00 13.19 164 LEU B C 1
ATOM 3734 O O . LEU B 1 164 ? 11.138 47.718 36.211 1.00 18.11 164 LEU B O 1
ATOM 3739 N N . HIS B 1 165 ? 9.070 48.569 36.369 1.00 9.02 165 HIS B N 1
ATOM 3740 C CA . HIS B 1 165 ? 9.589 49.935 36.237 1.00 10.40 165 HIS B CA 1
ATOM 3741 C C . HIS B 1 165 ? 9.263 50.833 37.415 1.00 10.25 165 HIS B C 1
ATOM 3742 O O . HIS B 1 165 ? 9.550 52.038 37.397 1.00 12.84 165 HIS B O 1
ATOM 3749 N N A HIS B 1 166 ? 8.662 50.248 38.442 0.50 9.37 166 HIS B N 1
ATOM 3750 N N B HIS B 1 166 ? 8.690 50.239 38.449 0.50 8.37 166 HIS B N 1
ATOM 3751 C CA A HIS B 1 166 ? 8.339 51.001 39.646 0.50 10.37 166 HIS B CA 1
ATOM 3752 C CA B HIS B 1 166 ? 8.329 50.986 39.641 0.50 8.78 166 HIS B CA 1
ATOM 3753 C C A HIS B 1 166 ? 8.968 50.355 40.870 0.50 9.74 166 HIS B C 1
ATOM 3754 C C B HIS B 1 166 ? 8.951 50.367 40.888 0.50 8.74 166 HIS B C 1
ATOM 3755 O O A HIS B 1 166 ? 8.420 49.396 41.402 0.50 8.99 166 HIS B O 1
ATOM 3756 O O B HIS B 1 166 ? 8.379 49.445 41.457 0.50 7.85 166 HIS B O 1
ATOM 3769 N N . PRO B 1 167 ? 10.121 50.863 41.323 1.00 9.56 167 PRO B N 1
ATOM 3770 C CA . PRO B 1 167 ? 10.787 50.337 42.504 1.00 9.70 167 PRO B CA 1
ATOM 3771 C C . PRO B 1 167 ? 9.895 50.234 43.741 1.00 9.44 167 PRO B C 1
ATOM 3772 O O . PRO B 1 167 ? 10.077 49.301 44.534 1.00 11.83 167 PRO B O 1
ATOM 3776 N N . SER B 1 168 ? 8.916 51.136 43.898 1.00 10.30 168 SER B N 1
ATOM 3777 C CA . SER B 1 168 ? 8.015 51.058 45.040 1.00 9.26 168 SER B CA 1
ATOM 3778 C C . SER B 1 168 ? 7.293 49.714 45.138 1.00 9.35 168 SER B C 1
ATOM 3779 O O . SER B 1 168 ? 6.825 49.355 46.208 1.00 11.06 168 SER B O 1
ATOM 3782 N N . GLN B 1 169 ? 7.126 49.008 44.006 1.00 7.67 169 GLN B N 1
ATOM 3783 C CA . GLN B 1 169 ? 6.419 47.727 44.035 1.00 8.53 169 GLN B CA 1
ATOM 3784 C C . GLN B 1 169 ? 7.290 46.561 44.535 1.00 7.43 169 GLN B C 1
ATOM 3785 O O . GLN B 1 169 ? 6.765 45.485 44.812 1.00 8.72 169 GLN B O 1
ATOM 3791 N N . GLY B 1 170 ? 8.609 46.775 44.588 1.00 6.69 170 GLY B N 1
ATOM 3792 C CA . GLY B 1 170 ? 9.500 45.852 45.245 1.00 7.27 170 GLY B CA 1
ATOM 3793 C C . GLY B 1 170 ? 9.627 44.509 44.558 1.00 5.63 170 GLY B C 1
ATOM 3794 O O . GLY B 1 170 ? 9.956 43.520 45.226 1.00 7.39 170 GLY B O 1
ATOM 3795 N N . PHE B 1 171 ? 9.286 44.395 43.259 1.00 5.87 171 PHE B N 1
ATOM 3796 C CA . PHE B 1 171 ? 9.465 43.046 42.674 1.00 6.09 171 PHE B CA 1
ATOM 3797 C C . PHE B 1 171 ? 10.907 42.635 42.664 1.00 6.68 171 PHE B C 1
ATOM 3798 O O . PHE B 1 171 ? 11.767 43.463 42.424 1.00 7.12 171 PHE B O 1
ATOM 3806 N N . ARG B 1 172 ? 11.189 41.347 42.904 1.00 5.80 172 ARG B N 1
ATOM 3807 C CA . ARG B 1 172 ? 12.584 40.843 42.958 1.00 6.59 172 ARG B CA 1
ATOM 3808 C C . ARG B 1 172 ? 12.838 40.210 41.611 1.00 6.01 172 ARG B C 1
ATOM 3809 O O . ARG B 1 172 ? 12.296 39.147 41.290 1.00 6.65 172 ARG B O 1
ATOM 3817 N N . PHE B 1 173 ? 13.616 40.890 40.767 1.00 6.53 173 PHE B N 1
ATOM 3818 C CA . PHE B 1 173 ? 13.889 40.341 39.429 1.00 6.50 173 PHE B CA 1
ATOM 3819 C C . PHE B 1 173 ? 15.295 40.751 39.060 1.00 6.21 173 PHE B C 1
ATOM 3820 O O . PHE B 1 173 ? 15.751 41.863 39.362 1.00 6.84 173 PHE B O 1
ATOM 3828 N N . GLY B 1 174 ? 15.974 39.842 38.377 1.00 6.08 174 GLY B N 1
ATOM 3829 C CA . GLY B 1 174 ? 17.362 40.111 37.957 1.00 7.79 174 GLY B CA 1
ATOM 3830 C C . GLY B 1 174 ? 17.665 39.313 36.697 1.00 6.45 174 GLY B C 1
ATOM 3831 O O . GLY B 1 174 ? 16.832 38.576 36.166 1.00 6.80 174 GLY B O 1
ATOM 3832 N N . THR B 1 175 ? 18.913 39.492 36.257 1.00 6.19 175 THR B N 1
ATOM 3833 C CA . THR B 1 175 ? 19.463 38.799 35.102 1.00 5.68 175 THR B CA 1
ATOM 3834 C C . THR B 1 175 ? 20.834 38.248 35.458 1.00 5.70 175 THR B C 1
ATOM 3835 O O . THR B 1 175 ? 21.273 38.309 36.614 1.00 6.13 175 THR B O 1
ATOM 3839 N N . VAL B 1 176 ? 21.520 37.724 34.441 1.00 6.12 176 VAL B N 1
ATOM 3840 C CA . VAL B 1 176 ? 22.864 37.227 34.620 1.00 5.53 176 VAL B CA 1
ATOM 3841 C C . VAL B 1 176 ? 23.851 38.379 34.461 1.00 6.17 176 VAL B C 1
ATOM 3842 O O . VAL B 1 176 ? 23.803 39.123 33.463 1.00 6.68 176 VAL B O 1
ATOM 3846 N N . ARG B 1 177 ? 24.770 38.511 35.436 1.00 4.99 177 ARG B N 1
ATOM 3847 C CA . ARG B 1 177 ? 25.784 39.564 35.368 1.00 5.33 177 ARG B CA 1
ATOM 3848 C C . ARG B 1 177 ? 26.645 39.422 34.122 1.00 5.64 177 ARG B C 1
ATOM 3849 O O . ARG B 1 177 ? 27.072 38.308 33.736 1.00 6.27 177 ARG B O 1
ATOM 3857 N N . GLU B 1 178 ? 26.929 40.550 33.479 1.00 6.39 178 GLU B N 1
ATOM 3858 C CA . GLU B 1 178 ? 27.865 40.616 32.341 1.00 5.84 178 GLU B CA 1
ATOM 3859 C C . GLU B 1 178 ? 27.407 39.802 31.167 1.00 7.06 178 GLU B C 1
ATOM 3860 O O . GLU B 1 178 ? 28.213 39.323 30.376 1.00 7.35 178 GLU B O 1
ATOM 3866 N N . SER B 1 179 ? 26.099 39.712 30.999 1.00 6.53 179 SER B N 1
ATOM 3867 C CA . SER B 1 179 ? 25.477 39.038 29.859 1.00 6.17 179 SER B CA 1
ATOM 3868 C C . SER B 1 179 ? 24.944 40.090 28.884 1.00 7.20 179 SER B C 1
ATOM 3869 O O . SER B 1 179 ? 24.840 41.282 29.211 1.00 6.40 179 SER B O 1
ATOM 3872 N N A SER B 1 180 ? 24.551 39.632 27.711 0.70 5.92 180 SER B N 1
ATOM 3873 N N B SER B 1 180 ? 24.607 39.685 27.676 0.30 7.31 180 SER B N 1
ATOM 3874 C CA A SER B 1 180 ? 23.956 40.522 26.711 0.70 6.05 180 SER B CA 1
ATOM 3875 C CA B SER B 1 180 ? 24.028 40.664 26.769 0.30 7.52 180 SER B CA 1
ATOM 3876 C C A SER B 1 180 ? 22.577 40.993 27.186 0.70 6.77 180 SER B C 1
ATOM 3877 C C B SER B 1 180 ? 22.666 41.107 27.336 0.30 7.75 180 SER B C 1
ATOM 3878 O O A SER B 1 180 ? 22.099 42.073 26.827 0.70 7.76 180 SER B O 1
ATOM 3879 O O B SER B 1 180 ? 22.301 42.293 27.178 0.30 6.27 180 SER B O 1
ATOM 3884 N N . ALA B 1 181 ? 21.937 40.203 28.016 1.00 7.93 181 ALA B N 1
ATOM 3885 C CA . ALA B 1 181 ? 20.652 40.608 28.629 1.00 7.51 181 ALA B CA 1
ATOM 3886 C C . ALA B 1 181 ? 20.862 41.802 29.547 1.00 7.98 181 ALA B C 1
ATOM 3887 O O . ALA B 1 181 ? 20.115 42.797 29.506 1.00 8.26 181 ALA B O 1
ATOM 3889 N N . GLU B 1 182 ? 21.919 41.764 30.372 1.00 6.76 182 GLU B N 1
ATOM 3890 C CA . GLU B 1 182 ? 22.211 42.903 31.233 1.00 6.33 182 GLU B CA 1
ATOM 3891 C C . GLU B 1 182 ? 22.537 44.144 30.369 1.00 6.86 182 GLU B C 1
ATOM 3892 O O . GLU B 1 182 ? 22.114 45.260 30.688 1.00 8.76 182 GLU B O 1
ATOM 3898 N N . ASP B 1 183 ? 23.307 43.983 29.301 1.00 7.33 183 ASP B N 1
ATOM 3899 C CA . ASP B 1 183 ? 23.655 45.108 28.422 1.00 8.73 183 ASP B CA 1
ATOM 3900 C C . ASP B 1 183 ? 22.381 45.733 27.826 1.00 7.66 183 ASP B C 1
ATOM 3901 O O . ASP B 1 183 ? 22.297 46.972 27.752 1.00 8.41 183 ASP B O 1
ATOM 3906 N N . TYR B 1 184 ? 21.419 44.912 27.435 1.00 6.90 184 TYR B N 1
ATOM 3907 C CA . TYR B 1 184 ? 20.199 45.473 26.856 1.00 6.54 184 TYR B CA 1
ATOM 3908 C C . TYR B 1 184 ? 19.501 46.349 27.882 1.00 5.72 184 TYR B C 1
ATOM 3909 O O . TYR B 1 184 ? 19.042 47.466 27.579 1.00 7.85 184 TYR B O 1
ATOM 3918 N N . VAL B 1 185 ? 19.364 45.837 29.108 1.00 6.09 185 VAL B N 1
ATOM 3919 C CA . VAL B 1 185 ? 18.678 46.641 30.128 1.00 6.77 185 VAL B CA 1
ATOM 3920 C C . VAL B 1 185 ? 19.473 47.915 30.458 1.00 5.91 185 VAL B C 1
ATOM 3921 O O . VAL B 1 185 ? 18.893 49.010 30.613 1.00 8.18 185 VAL B O 1
ATOM 3925 N N . ARG B 1 186 ? 20.804 47.811 30.569 1.00 6.91 186 ARG B N 1
ATOM 3926 C CA . ARG B 1 186 ? 21.642 48.989 30.842 1.00 9.84 186 ARG B CA 1
ATOM 3927 C C . ARG B 1 186 ? 21.417 50.096 29.819 1.00 9.13 186 ARG B C 1
ATOM 3928 O O . ARG B 1 186 ? 21.341 51.279 30.178 1.00 12.61 186 ARG B O 1
ATOM 3936 N N . GLN B 1 187 ? 21.296 49.703 28.557 1.00 9.99 187 GLN B N 1
ATOM 3937 C CA . GLN B 1 187 ? 21.155 50.685 27.487 1.00 10.22 187 GLN B CA 1
ATOM 3938 C C . GLN B 1 187 ? 19.740 51.236 27.336 1.00 9.29 187 GLN B C 1
ATOM 3939 O O . GLN B 1 187 ? 19.560 52.446 27.107 1.00 13.65 187 GLN B O 1
ATOM 3945 N N . SER B 1 188 ? 18.743 50.362 27.454 1.00 9.57 188 SER B N 1
ATOM 3946 C CA . SER B 1 188 ? 17.378 50.777 27.207 1.00 9.78 188 SER B CA 1
ATOM 3947 C C . SER B 1 188 ? 16.646 51.293 28.445 1.00 9.37 188 SER B C 1
ATOM 3948 O O . SER B 1 188 ? 15.772 52.148 28.326 1.00 10.32 188 SER B O 1
ATOM 3951 N N . PHE B 1 189 ? 17.020 50.812 29.635 1.00 8.71 189 PHE B N 1
ATOM 3952 C CA . PHE B 1 189 ? 16.315 51.156 30.857 1.00 8.46 189 PHE B CA 1
ATOM 3953 C C . PHE B 1 189 ? 17.300 51.367 31.998 1.00 8.48 189 PHE B C 1
ATOM 3954 O O . PHE B 1 189 ? 17.353 50.580 32.954 1.00 7.25 189 PHE B O 1
ATOM 3962 N N . PRO B 1 190 ? 18.069 52.437 31.936 1.00 9.28 190 PRO B N 1
ATOM 3963 C CA . PRO B 1 190 ? 19.085 52.652 32.960 1.00 10.27 190 PRO B CA 1
ATOM 3964 C C . PRO B 1 190 ? 18.583 52.568 34.397 1.00 10.02 190 PRO B C 1
ATOM 3965 O O . PRO B 1 190 ? 19.273 52.039 35.268 1.00 10.18 190 PRO B O 1
ATOM 3969 N N . GLU B 1 191 ? 17.407 53.095 34.701 1.00 8.73 191 GLU B N 1
ATOM 3970 C CA A GLU B 1 191 ? 16.981 53.043 36.091 0.50 10.17 191 GLU B CA 1
ATOM 3971 C CA B GLU B 1 191 ? 16.886 53.051 36.069 0.50 9.79 191 GLU B CA 1
ATOM 3972 C C . GLU B 1 191 ? 16.597 51.611 36.501 1.00 9.27 191 GLU B C 1
ATOM 3973 O O . GLU B 1 191 ? 16.856 51.201 37.636 1.00 10.90 191 GLU B O 1
ATOM 3984 N N A MET B 1 192 ? 16.061 50.825 35.588 0.50 8.22 192 MET B N 1
ATOM 3985 N N B MET B 1 192 ? 16.026 50.840 35.570 0.50 8.00 192 MET B N 1
ATOM 3986 C CA A MET B 1 192 ? 15.754 49.457 35.966 0.50 8.25 192 MET B CA 1
ATOM 3987 C CA B MET B 1 192 ? 15.726 49.417 35.805 0.50 7.89 192 MET B CA 1
ATOM 3988 C C A MET B 1 192 ? 17.025 48.596 36.061 0.50 8.19 192 MET B C 1
ATOM 3989 C C B MET B 1 192 ? 17.028 48.681 36.102 0.50 8.28 192 MET B C 1
ATOM 3990 O O A MET B 1 192 ? 17.085 47.627 36.833 0.50 7.83 192 MET B O 1
ATOM 3991 O O B MET B 1 192 ? 17.118 47.900 37.067 0.50 9.08 192 MET B O 1
ATOM 4000 N N . HIS B 1 193 ? 18.040 48.936 35.270 1.00 7.82 193 HIS B N 1
ATOM 4001 C CA . HIS B 1 193 ? 19.333 48.302 35.420 1.00 7.91 193 HIS B CA 1
ATOM 4002 C C . HIS B 1 193 ? 19.896 48.539 36.833 1.00 9.36 193 HIS B C 1
ATOM 4003 O O . HIS B 1 193 ? 20.393 47.606 37.473 1.00 9.09 193 HIS B O 1
ATOM 4010 N N A GLU B 1 194 ? 19.832 49.780 37.306 0.50 8.36 194 GLU B N 1
ATOM 4011 N N B GLU B 1 194 ? 19.834 49.773 37.336 0.50 8.32 194 GLU B N 1
ATOM 4012 C CA A GLU B 1 194 ? 20.290 50.109 38.660 0.50 9.22 194 GLU B CA 1
ATOM 4013 C CA B GLU B 1 194 ? 20.331 50.062 38.703 0.50 9.09 194 GLU B CA 1
ATOM 4014 C C A GLU B 1 194 ? 19.528 49.255 39.685 0.50 9.08 194 GLU B C 1
ATOM 4015 C C B GLU B 1 194 ? 19.512 49.304 39.766 0.50 9.04 194 GLU B C 1
ATOM 4016 O O A GLU B 1 194 ? 20.128 48.621 40.554 0.50 8.95 194 GLU B O 1
ATOM 4017 O O B GLU B 1 194 ? 20.046 48.810 40.765 0.50 9.13 194 GLU B O 1
ATOM 4028 N N . TYR B 1 195 ? 18.201 49.234 39.553 1.00 7.54 195 TYR B N 1
ATOM 4029 C CA . TYR B 1 195 ? 17.318 48.488 40.469 1.00 8.30 195 TYR B CA 1
ATOM 4030 C C . TYR B 1 195 ? 17.638 46.987 40.515 1.00 8.04 195 TYR B C 1
ATOM 4031 O O . TYR B 1 195 ? 17.561 46.342 41.602 1.00 8.22 195 TYR B O 1
ATOM 4040 N N . MET B 1 196 ? 17.986 46.422 39.356 1.00 7.57 196 MET B N 1
ATOM 4041 C CA . MET B 1 196 ? 18.258 44.985 39.268 1.00 8.43 196 MET B CA 1
ATOM 4042 C C . MET B 1 196 ? 19.588 44.560 39.855 1.00 9.46 196 MET B C 1
ATOM 4043 O O . MET B 1 196 ? 19.754 43.385 40.109 1.00 8.32 196 MET B O 1
ATOM 4048 N N . ARG B 1 197 ? 20.504 45.494 40.145 1.00 9.03 197 ARG B N 1
ATOM 4049 C CA . ARG B 1 197 ? 21.818 45.104 40.620 1.00 11.21 197 ARG B CA 1
ATOM 4050 C C . ARG B 1 197 ? 21.768 44.191 41.825 1.00 9.92 197 ARG B C 1
ATOM 4051 O O . ARG B 1 197 ? 22.477 43.177 41.834 1.00 11.28 197 ARG B O 1
ATOM 4059 N N . ARG B 1 198 ? 20.884 44.458 42.782 1.00 9.10 198 ARG B N 1
ATOM 4060 C CA . ARG B 1 198 ? 20.842 43.632 43.982 1.00 9.72 198 ARG B CA 1
ATOM 4061 C C . ARG B 1 198 ? 20.337 42.224 43.699 1.00 10.30 198 ARG B C 1
ATOM 4062 O O . ARG B 1 198 ? 20.471 41.326 44.561 1.00 10.11 198 ARG B O 1
ATOM 4070 N N . TYR B 1 199 ? 19.675 42.042 42.540 1.00 7.35 199 TYR B N 1
ATOM 4071 C CA . TYR B 1 199 ? 19.065 40.735 42.251 1.00 6.71 199 TYR B CA 1
ATOM 4072 C C . TYR B 1 199 ? 19.773 39.935 41.175 1.00 7.45 199 TYR B C 1
ATOM 4073 O O . TYR B 1 199 ? 19.387 38.783 40.918 1.00 8.68 199 TYR B O 1
ATOM 4082 N N . ASN B 1 200 ? 20.758 40.507 40.503 1.00 6.52 200 ASN B N 1
ATOM 4083 C CA . ASN B 1 200 ? 21.431 39.762 39.441 1.00 7.54 200 ASN B CA 1
ATOM 4084 C C . ASN B 1 200 ? 22.236 38.604 40.029 1.00 8.23 200 ASN B C 1
ATOM 4085 O O . ASN B 1 200 ? 22.592 38.579 41.214 1.00 9.95 200 ASN B O 1
ATOM 4090 N N . VAL B 1 201 ? 22.537 37.642 39.167 1.00 6.99 201 VAL B N 1
ATOM 4091 C CA . VAL B 1 201 ? 23.197 36.402 39.551 1.00 6.92 201 VAL B CA 1
ATOM 4092 C C . VAL B 1 201 ? 24.389 36.121 38.655 1.00 7.57 201 VAL B C 1
ATOM 4093 O O . VAL B 1 201 ? 24.490 36.689 37.573 1.00 7.92 201 VAL B O 1
ATOM 4097 N N . PRO B 1 202 ? 25.314 35.270 39.107 1.00 7.61 202 PRO B N 1
ATOM 4098 C CA . PRO B 1 202 ? 26.514 34.982 38.293 1.00 7.24 202 PRO B CA 1
ATOM 4099 C C . PRO B 1 202 ? 26.274 34.176 37.039 1.00 8.03 202 PRO B C 1
ATOM 4100 O O . PRO B 1 202 ? 27.031 34.313 36.063 1.00 9.18 202 PRO B O 1
ATOM 4104 N N . ALA B 1 203 ? 25.245 33.341 37.047 1.00 7.64 203 ALA B N 1
ATOM 4105 C CA . ALA B 1 203 ? 25.023 32.381 35.970 1.00 8.15 203 ALA B CA 1
ATOM 4106 C C . ALA B 1 203 ? 23.589 31.908 35.935 1.00 8.24 203 ALA B C 1
ATOM 4107 O O . ALA B 1 203 ? 22.873 32.006 36.944 1.00 8.35 203 ALA B O 1
ATOM 4109 N N . THR B 1 204 ? 23.151 31.398 34.789 1.00 7.50 204 THR B N 1
ATOM 4110 C CA . THR B 1 204 ? 21.740 31.048 34.597 1.00 8.15 204 THR B CA 1
ATOM 4111 C C . THR B 1 204 ? 21.199 30.106 35.649 1.00 8.15 204 THR B C 1
ATOM 4112 O O . THR B 1 204 ? 20.127 30.364 36.218 1.00 8.84 204 THR B O 1
ATOM 4116 N N . PRO B 1 205 ? 21.925 29.036 35.991 1.00 7.44 205 PRO B N 1
ATOM 4117 C CA . PRO B 1 205 ? 21.328 28.115 36.978 1.00 7.91 205 PRO B CA 1
ATOM 4118 C C . PRO B 1 205 ? 20.998 28.766 38.316 1.00 8.13 205 PRO B C 1
ATOM 4119 O O . PRO B 1 205 ? 20.041 28.344 38.982 1.00 9.03 205 PRO B O 1
ATOM 4123 N N . ASP B 1 206 ? 21.790 29.748 38.722 1.00 8.47 206 ASP B N 1
ATOM 4124 C CA . ASP B 1 206 ? 21.511 30.491 39.978 1.00 8.81 206 ASP B CA 1
ATOM 4125 C C . ASP B 1 206 ? 20.162 31.211 39.921 1.00 7.47 206 ASP B C 1
ATOM 4126 O O . ASP B 1 206 ? 19.362 31.178 40.893 1.00 8.89 206 ASP B O 1
ATOM 4131 N N . GLY B 1 207 ? 19.888 31.872 38.801 1.00 6.91 207 GLY B N 1
ATOM 4132 C CA . GLY B 1 207 ? 18.608 32.565 38.661 1.00 8.33 207 GLY B CA 1
ATOM 4133 C C . GLY B 1 207 ? 17.450 31.574 38.618 1.00 7.83 207 GLY B C 1
ATOM 4134 O O . GLY B 1 207 ? 16.411 31.818 39.230 1.00 7.77 207 GLY B O 1
ATOM 4135 N N . VAL B 1 208 ? 17.631 30.438 37.926 1.00 8.14 208 VAL B N 1
ATOM 4136 C CA . VAL B 1 208 ? 16.575 29.466 37.845 1.00 8.75 208 VAL B CA 1
ATOM 4137 C C . VAL B 1 208 ? 16.308 28.936 39.263 1.00 8.07 208 VAL B C 1
ATOM 4138 O O . VAL B 1 208 ? 15.133 28.806 39.643 1.00 8.51 208 VAL B O 1
ATOM 4142 N N A GLN B 1 209 ? 17.358 28.614 40.032 0.50 6.78 209 GLN B N 1
ATOM 4143 N N B GLN B 1 209 ? 17.351 28.627 40.042 0.50 7.05 209 GLN B N 1
ATOM 4144 C CA A GLN B 1 209 ? 17.186 28.112 41.400 0.50 7.98 209 GLN B CA 1
ATOM 4145 C CA B GLN B 1 209 ? 17.156 28.099 41.398 0.50 7.96 209 GLN B CA 1
ATOM 4146 C C A GLN B 1 209 ? 16.393 29.109 42.242 0.50 7.02 209 GLN B C 1
ATOM 4147 C C B GLN B 1 209 ? 16.468 29.087 42.338 0.50 7.28 209 GLN B C 1
ATOM 4148 O O A GLN B 1 209 ? 15.412 28.751 42.889 0.50 6.47 209 GLN B O 1
ATOM 4149 O O B GLN B 1 209 ? 15.658 28.685 43.183 0.50 6.52 209 GLN B O 1
ATOM 4160 N N . TYR B 1 210 ? 16.815 30.370 42.215 1.00 7.38 210 TYR B N 1
ATOM 4161 C CA . TYR B 1 210 ? 16.169 31.407 43.070 1.00 8.56 210 TYR B CA 1
ATOM 4162 C C . TYR B 1 210 ? 14.715 31.628 42.709 1.00 8.65 210 TYR B C 1
ATOM 4163 O O . TYR B 1 210 ? 13.917 32.066 43.547 1.00 8.35 210 TYR B O 1
ATOM 4172 N N A LEU B 1 211 ? 14.374 31.346 41.456 0.50 7.83 211 LEU B N 1
ATOM 4173 N N B LEU B 1 211 ? 14.337 31.294 41.496 0.50 9.32 211 LEU B N 1
ATOM 4174 C CA A LEU B 1 211 ? 13.006 31.491 40.947 0.50 6.88 211 LEU B CA 1
ATOM 4175 C CA B LEU B 1 211 ? 12.949 31.428 41.123 0.50 9.23 211 LEU B CA 1
ATOM 4176 C C A LEU B 1 211 ? 12.139 30.240 41.206 0.50 8.04 211 LEU B C 1
ATOM 4177 C C B LEU B 1 211 ? 12.188 30.157 41.468 0.50 9.48 211 LEU B C 1
ATOM 4178 O O A LEU B 1 211 ? 10.995 30.354 41.685 0.50 8.75 211 LEU B O 1
ATOM 4179 O O B LEU B 1 211 ? 11.179 30.162 42.202 0.50 9.00 211 LEU B O 1
ATOM 4188 N N . LYS B 1 212 ? 12.720 29.050 40.950 1.00 9.26 212 LYS B N 1
ATOM 4189 C CA . LYS B 1 212 ? 12.009 27.772 40.959 1.00 11.24 212 LYS B CA 1
ATOM 4190 C C . LYS B 1 212 ? 11.915 27.073 42.310 1.00 10.36 212 LYS B C 1
ATOM 4191 O O . LYS B 1 212 ? 10.889 26.485 42.650 1.00 13.76 212 LYS B O 1
ATOM 4197 N N . ASN B 1 213 ? 12.988 27.139 43.084 1.00 10.70 213 ASN B N 1
ATOM 4198 C CA . ASN B 1 213 ? 13.048 26.392 44.335 1.00 11.17 213 ASN B CA 1
ATOM 4199 C C . ASN B 1 213 ? 12.653 27.226 45.529 1.00 10.82 213 ASN B C 1
ATOM 4200 O O . ASN B 1 213 ? 12.733 28.452 45.505 1.00 10.88 213 ASN B O 1
ATOM 4205 N N A ASP B 1 214 ? 12.266 26.529 46.582 0.50 10.96 214 ASP B N 1
ATOM 4206 N N B ASP B 1 214 ? 12.166 26.557 46.573 0.50 11.33 214 ASP B N 1
ATOM 4207 C CA A ASP B 1 214 ? 11.903 27.176 47.807 0.50 9.80 214 ASP B CA 1
ATOM 4208 C CA B ASP B 1 214 ? 11.811 27.226 47.822 0.50 10.53 214 ASP B CA 1
ATOM 4209 C C A ASP B 1 214 ? 13.143 27.282 48.684 0.50 9.83 214 ASP B C 1
ATOM 4210 C C B ASP B 1 214 ? 13.027 27.252 48.751 0.50 10.68 214 ASP B C 1
ATOM 4211 O O A ASP B 1 214 ? 14.065 26.458 48.573 0.50 10.15 214 ASP B O 1
ATOM 4212 O O B ASP B 1 214 ? 13.714 26.242 48.899 0.50 11.95 214 ASP B O 1
ATOM 4221 N N . PRO B 1 215 ? 13.252 28.379 49.450 1.00 9.85 215 PRO B N 1
ATOM 4222 C CA . PRO B 1 215 ? 12.389 29.569 49.442 1.00 8.26 215 PRO B CA 1
ATOM 4223 C C . PRO B 1 215 ? 12.632 30.436 48.221 1.00 7.47 215 PRO B C 1
ATOM 4224 O O . PRO B 1 215 ? 13.774 30.603 47.798 1.00 9.87 215 PRO B O 1
ATOM 4228 N N . GLU B 1 216 ? 11.554 30.923 47.646 1.00 6.81 216 GLU B N 1
ATOM 4229 C CA . GLU B 1 216 ? 11.663 31.745 46.456 1.00 7.18 216 GLU B CA 1
ATOM 4230 C C . GLU B 1 216 ? 12.348 33.058 46.745 1.00 8.14 216 GLU B C 1
ATOM 4231 O O . GLU B 1 216 ? 11.909 33.812 47.628 1.00 9.10 216 GLU B O 1
ATOM 4237 N N . LYS B 1 217 ? 13.379 33.359 45.969 1.00 7.83 217 LYS B N 1
ATOM 4238 C CA . LYS B 1 217 ? 14.179 34.579 46.152 1.00 7.56 217 LYS B CA 1
ATOM 4239 C C . LYS B 1 217 ? 14.050 35.550 44.983 1.00 6.15 217 LYS B C 1
ATOM 4240 O O . LYS B 1 217 ? 14.477 36.699 45.092 1.00 8.49 217 LYS B O 1
ATOM 4246 N N . LEU B 1 218 ? 13.521 35.080 43.856 1.00 5.73 218 LEU B N 1
ATOM 4247 C C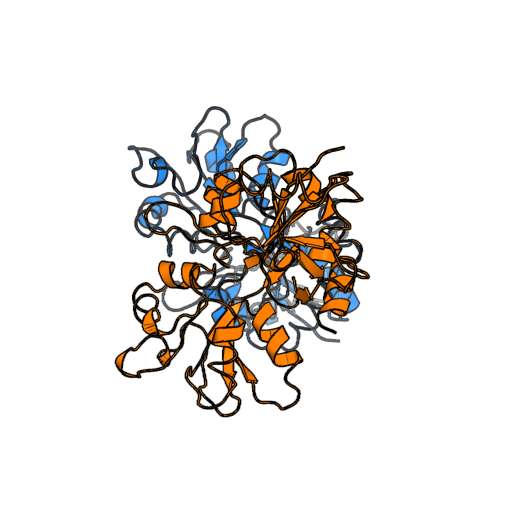A . LEU B 1 218 ? 13.186 35.977 42.753 1.00 7.12 218 LEU B CA 1
ATOM 4248 C C . LEU B 1 218 ? 11.734 35.744 42.388 1.00 6.92 218 LEU B C 1
ATOM 4249 O O . LEU B 1 218 ? 11.241 34.612 42.387 1.00 8.45 218 LEU B O 1
ATOM 4254 N N . ASP B 1 219 ? 11.070 36.828 42.055 1.00 5.33 219 ASP B N 1
ATOM 4255 C CA . ASP B 1 219 ? 9.741 36.823 41.448 1.00 6.46 219 ASP B CA 1
ATOM 4256 C C . ASP B 1 219 ? 9.768 36.584 39.922 1.00 5.38 219 ASP B C 1
ATOM 4257 O O . ASP B 1 219 ? 8.809 36.037 39.351 1.00 6.33 219 ASP B O 1
ATOM 4262 N N . ALA B 1 220 ? 10.874 36.985 39.281 1.00 5.00 220 ALA B N 1
ATOM 4263 C CA . ALA B 1 220 ? 11.042 36.786 37.853 1.00 5.81 220 ALA B CA 1
ATOM 4264 C C . ALA B 1 220 ? 12.511 36.828 37.575 1.00 5.29 220 ALA B C 1
ATOM 4265 O O . ALA B 1 220 ? 13.303 37.397 38.325 1.00 6.56 220 ALA B O 1
ATOM 4267 N N . PHE B 1 221 ? 12.886 36.133 36.492 1.00 6.17 221 PHE B N 1
ATOM 4268 C CA . PHE B 1 221 ? 14.302 36.045 36.056 1.00 5.30 221 PHE B CA 1
ATOM 4269 C C . PHE B 1 221 ? 14.369 36.285 34.571 1.00 4.27 221 PHE B C 1
ATOM 4270 O O . PHE B 1 221 ? 13.663 35.655 33.775 1.00 5.77 221 PHE B O 1
ATOM 4278 N N . ILE B 1 222 ? 15.183 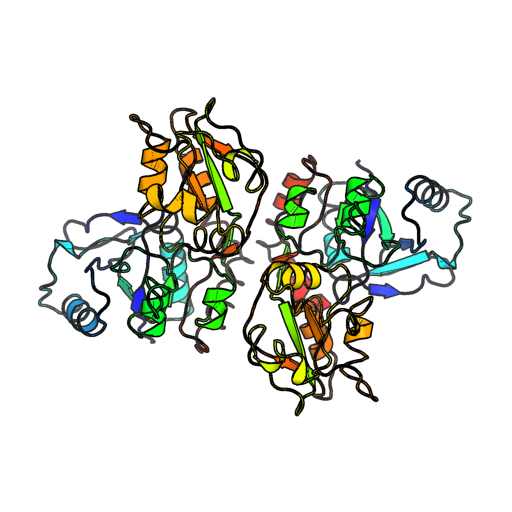37.236 34.196 1.00 5.86 222 ILE B N 1
ATOM 4279 C CA . ILE B 1 222 ? 15.298 37.680 32.791 1.00 6.49 222 ILE B CA 1
ATOM 4280 C C . ILE B 1 222 ? 16.576 37.114 32.177 1.00 7.18 222 ILE B C 1
ATOM 4281 O O . ILE B 1 222 ? 17.677 37.327 32.732 1.00 7.43 222 ILE B O 1
ATOM 4286 N N . MET B 1 223 ? 16.472 36.394 31.052 1.00 7.12 223 MET B N 1
ATOM 4287 C CA . MET B 1 223 ? 17.663 35.795 30.411 1.00 6.89 223 MET B CA 1
ATOM 4288 C C . MET B 1 223 ? 17.230 35.307 29.017 1.00 6.50 223 MET B C 1
ATOM 4289 O O . MET B 1 223 ? 16.036 35.282 28.725 1.00 6.84 223 MET B O 1
ATOM 4294 N N . ASP B 1 224 ? 18.172 34.936 28.183 1.00 5.68 224 ASP B N 1
ATOM 4295 C CA . ASP B 1 224 ? 17.835 34.457 26.833 1.00 4.54 224 ASP B CA 1
ATOM 4296 C C . ASP B 1 224 ? 16.703 33.471 26.918 1.00 5.35 224 ASP B C 1
ATOM 4297 O O . ASP B 1 224 ? 16.768 32.458 27.653 1.00 5.91 224 ASP B O 1
ATOM 4302 N N . LYS B 1 225 ? 15.715 33.641 26.045 1.00 5.24 225 LYS B N 1
ATOM 4303 C CA . LYS B 1 225 ? 14.551 32.750 26.084 1.00 6.01 225 LYS B CA 1
ATOM 4304 C C . LYS B 1 225 ? 14.913 31.338 25.678 1.00 6.85 225 LYS B C 1
ATOM 4305 O O . LYS B 1 225 ? 14.315 30.388 26.247 1.00 8.25 225 LYS B O 1
ATOM 4311 N N . ALA B 1 226 ? 15.901 31.138 24.800 1.00 7.13 226 ALA B N 1
ATOM 4312 C CA . ALA B 1 226 ? 16.277 29.761 24.427 1.00 7.82 226 ALA B CA 1
ATOM 4313 C C . ALA B 1 226 ? 16.736 29.003 25.636 1.00 7.34 226 ALA B C 1
ATOM 4314 O O . ALA B 1 226 ? 16.490 27.769 25.717 1.00 8.99 226 ALA B O 1
ATOM 4316 N N . LEU B 1 227 ? 17.419 29.678 26.561 1.00 6.66 227 LEU B N 1
ATOM 4317 C CA . LEU B 1 227 ? 17.961 28.994 27.744 1.00 7.12 227 LEU B CA 1
ATOM 4318 C C . LEU B 1 227 ? 16.830 28.748 28.757 1.00 7.36 227 LEU B C 1
ATOM 4319 O O . LEU B 1 227 ? 16.728 27.677 29.373 1.00 7.38 227 LEU B O 1
ATOM 4324 N N . LEU B 1 228 ? 15.953 29.733 28.928 1.00 6.76 228 LEU B N 1
ATOM 4325 C CA . LEU B 1 228 ? 14.819 29.550 29.839 1.00 6.49 228 LEU B CA 1
ATOM 4326 C C . LEU B 1 228 ? 13.882 28.485 29.313 1.00 7.86 228 LEU B C 1
ATOM 4327 O O . LEU B 1 228 ? 13.349 27.705 30.137 1.00 7.59 228 LEU B O 1
ATOM 4332 N N . ASP B 1 229 ? 13.673 28.423 28.007 1.00 6.85 229 ASP B N 1
ATOM 4333 C CA . ASP B 1 229 ? 12.784 27.374 27.420 1.00 8.78 229 ASP B CA 1
ATOM 4334 C C . ASP B 1 229 ? 13.348 25.983 27.705 1.00 8.60 229 ASP B C 1
ATOM 4335 O O . ASP B 1 229 ? 12.597 25.011 27.949 1.00 9.90 229 ASP B O 1
ATOM 4340 N N . TYR B 1 230 ? 14.677 25.856 27.680 1.00 7.53 230 TYR B N 1
ATOM 4341 C CA . TYR B 1 230 ? 15.266 24.575 28.010 1.00 7.85 230 TYR B CA 1
ATOM 4342 C C . TYR B 1 230 ? 14.922 24.176 29.443 1.00 6.95 230 TYR B C 1
ATOM 4343 O O . TYR B 1 230 ? 14.492 23.037 29.683 1.00 7.39 230 TYR B O 1
ATOM 4352 N N . GLU B 1 231 ? 15.057 25.119 30.379 1.00 6.05 231 GLU B N 1
ATOM 4353 C CA . GLU B 1 231 ? 14.737 24.810 31.784 1.00 7.64 231 GLU B CA 1
ATOM 4354 C C . GLU B 1 231 ? 13.266 24.477 31.951 1.00 7.48 231 GLU B C 1
ATOM 4355 O O . GLU B 1 231 ? 12.911 23.546 32.691 1.00 10.08 231 GLU B O 1
ATOM 4361 N N . VAL B 1 232 ? 12.400 25.200 31.256 1.00 6.60 232 VAL B N 1
ATOM 4362 C CA . VAL B 1 232 ? 10.964 24.831 31.347 1.00 9.81 232 VAL B CA 1
ATOM 4363 C C . VAL B 1 232 ? 10.710 23.404 30.816 1.00 11.12 232 VAL B C 1
ATOM 4364 O O . VAL B 1 232 ? 9.915 22.649 31.425 1.00 13.01 232 VAL B O 1
ATOM 4368 N N . SER B 1 233 ? 11.401 23.037 29.729 1.00 11.01 233 SER B N 1
ATOM 4369 C CA . SER B 1 233 ? 11.213 21.746 29.055 1.00 13.60 233 SER B CA 1
ATOM 4370 C C . SER B 1 233 ? 11.634 20.588 29.905 1.00 14.00 233 SER B C 1
ATOM 4371 O O . SER B 1 233 ? 11.152 19.477 29.684 1.00 16.09 233 SER B O 1
ATOM 4374 N N . ILE B 1 234 ? 12.521 20.808 30.865 1.00 12.48 234 ILE B N 1
ATOM 4375 C CA . ILE B 1 234 ? 12.982 19.706 31.714 1.00 16.68 234 ILE B CA 1
ATOM 4376 C C . ILE B 1 234 ? 12.273 19.746 33.060 1.00 18.85 234 ILE B C 1
ATOM 4377 O O . ILE B 1 234 ? 12.570 18.940 33.940 1.00 22.69 234 ILE B O 1
ATOM 4382 N N . ASP B 1 235 ? 11.358 20.697 33.229 1.00 21.24 235 ASP B N 1
ATOM 4383 C CA . ASP B 1 235 ? 10.563 20.759 34.457 1.00 25.43 235 ASP B CA 1
ATOM 4384 C C . ASP B 1 235 ? 9.261 20.010 34.175 1.00 26.67 235 ASP B C 1
ATOM 4385 O O . ASP B 1 235 ? 8.328 20.545 33.575 1.00 27.95 235 ASP B O 1
ATOM 4390 N N . ALA B 1 236 ? 9.198 18.754 34.574 1.00 28.32 236 ALA B N 1
ATOM 4391 C CA . ALA B 1 236 ? 7.997 17.973 34.293 1.00 29.73 236 ALA B CA 1
ATOM 4392 C C . ALA B 1 236 ? 6.765 18.456 35.080 1.00 30.80 236 ALA B C 1
ATOM 4393 O O . ALA B 1 236 ? 5.630 18.348 34.597 1.00 31.95 236 ALA B O 1
ATOM 4395 N N . ASP B 1 237 ? 7.003 19.008 36.268 1.00 31.23 237 ASP B N 1
ATOM 4396 C CA . ASP B 1 237 ? 5.932 19.419 37.186 1.00 32.00 237 ASP B CA 1
ATOM 4397 C C . ASP B 1 237 ? 5.223 20.778 37.014 1.00 30.79 237 ASP B C 1
ATOM 4398 O O . ASP B 1 237 ? 4.749 21.326 38.012 1.00 31.41 237 ASP B O 1
ATOM 4403 N N . CYS B 1 238 ? 5.108 21.299 35.792 1.00 28.06 238 CYS B N 1
ATOM 4404 C CA . CYS B 1 238 ? 4.458 22.613 35.551 1.00 25.65 238 CYS B CA 1
ATOM 4405 C C . CYS B 1 238 ? 4.702 23.645 36.663 1.00 22.11 238 CYS B C 1
ATOM 4406 O O . CYS B 1 238 ? 3.746 24.229 37.209 1.00 22.85 238 CYS B O 1
ATOM 4409 N N . LYS B 1 239 ? 5.962 23.880 37.019 1.00 18.13 239 LYS B N 1
ATOM 4410 C CA . LYS B 1 239 ? 6.257 24.862 38.050 1.00 15.43 239 LYS B CA 1
ATOM 4411 C C . LYS B 1 239 ? 6.642 26.218 37.437 1.00 12.52 239 LYS B C 1
ATOM 4412 O O . LYS B 1 239 ? 6.613 27.233 38.135 1.00 12.20 239 LYS B O 1
ATOM 4418 N N . LEU B 1 240 ? 7.003 26.214 36.147 1.00 10.42 240 LEU B N 1
ATOM 4419 C CA . LEU B 1 240 ? 7.627 27.395 35.505 1.00 8.33 240 LEU B CA 1
ATOM 4420 C C . LEU B 1 240 ? 6.971 27.744 34.197 1.00 7.29 240 LEU B C 1
ATOM 4421 O O . LEU B 1 240 ? 6.513 26.858 33.472 1.00 9.95 240 LEU B O 1
ATOM 4426 N N . LEU B 1 241 ? 7.002 29.048 33.886 1.00 6.16 241 LEU B N 1
ATOM 4427 C CA . LEU B 1 241 ? 6.487 29.595 32.616 1.00 7.69 241 LEU B CA 1
ATOM 4428 C C . LEU B 1 241 ? 7.409 30.656 32.109 1.00 7.12 241 LEU B C 1
ATOM 4429 O O . LEU B 1 241 ? 8.041 31.337 32.894 1.00 6.07 241 LEU B O 1
ATOM 4434 N N . THR B 1 242 ? 7.505 30.794 30.783 1.00 6.00 242 THR B N 1
ATOM 4435 C CA . THR B 1 242 ? 8.067 32.016 30.217 1.00 7.03 242 THR B CA 1
ATOM 4436 C C . THR B 1 242 ? 6.867 32.902 29.864 1.00 9.67 242 THR B C 1
ATOM 4437 O O . THR B 1 242 ? 5.792 32.394 29.467 1.00 13.55 242 THR B O 1
ATOM 4441 N N . VAL B 1 243 ? 6.968 34.196 30.098 1.00 5.34 243 VAL B N 1
ATOM 4442 C CA . VAL B 1 243 ? 5.847 35.100 29.872 1.00 4.82 243 VAL B CA 1
ATOM 4443 C C . VAL B 1 243 ? 6.237 36.351 29.110 1.00 5.12 243 VAL B C 1
ATOM 4444 O O . VAL B 1 243 ? 7.405 36.692 28.970 1.00 5.85 243 VAL B O 1
ATOM 4448 N N . GLY B 1 244 ? 5.208 36.975 28.557 1.00 5.71 244 GLY B N 1
ATOM 4449 C CA . GLY B 1 244 ? 5.399 38.281 27.926 1.00 6.49 244 GLY B CA 1
ATOM 4450 C C . GLY B 1 244 ? 5.729 38.275 26.442 1.00 5.82 244 GLY B C 1
ATOM 4451 O O . GLY B 1 244 ? 6.089 37.228 25.867 1.00 5.80 244 GLY B O 1
ATOM 4452 N N . LYS B 1 245 ? 5.677 39.491 25.859 1.00 4.58 245 LYS B N 1
ATOM 4453 C CA . LYS B 1 245 ? 5.988 39.665 24.459 1.00 6.13 245 LYS B CA 1
ATOM 4454 C C . LYS B 1 245 ? 7.512 39.516 24.227 1.00 4.54 245 LYS B C 1
ATOM 4455 O O . LYS B 1 245 ? 8.316 39.786 25.133 1.00 5.27 245 LYS B O 1
ATOM 4461 N N . PRO B 1 246 ? 7.937 39.158 23.004 1.00 4.30 246 PRO B N 1
ATOM 4462 C CA . PRO B 1 246 ? 9.363 39.092 22.729 1.00 4.51 246 PRO B CA 1
ATOM 4463 C C . PRO B 1 246 ? 10.030 40.450 22.836 1.00 4.36 246 PRO B C 1
ATOM 4464 O O . PRO B 1 246 ? 9.368 41.495 22.679 1.00 4.85 246 PRO B O 1
ATOM 4468 N N . PHE B 1 247 ? 11.328 40.440 23.120 1.00 3.88 247 PHE B N 1
ATOM 4469 C CA . PHE B 1 247 ? 12.085 41.689 23.099 1.00 4.17 247 PHE B CA 1
ATOM 4470 C C . PHE B 1 247 ? 13.548 41.357 22.934 1.00 4.66 247 PHE B C 1
ATOM 4471 O O . PHE B 1 247 ? 14.021 40.286 23.335 1.00 4.16 247 PHE B O 1
ATOM 4479 N N . ALA B 1 248 ? 14.284 42.274 22.330 1.00 5.58 248 ALA B N 1
ATOM 4480 C CA . ALA B 1 248 ? 15.752 42.173 22.235 1.00 5.34 248 ALA B CA 1
ATOM 4481 C C . ALA B 1 248 ? 16.226 40.898 21.593 1.00 4.64 248 ALA B C 1
ATOM 4482 O O . ALA B 1 248 ? 17.115 40.195 22.120 1.00 6.02 248 ALA B O 1
ATOM 4484 N N . ILE B 1 249 ? 15.671 40.609 20.429 1.00 3.90 249 ILE B N 1
ATOM 4485 C CA . ILE B 1 249 ? 16.060 39.368 19.709 1.00 4.86 249 ILE B CA 1
ATOM 4486 C C . ILE B 1 249 ? 17.472 39.504 19.183 1.00 4.74 249 ILE B C 1
ATOM 4487 O O . ILE B 1 249 ? 17.827 40.531 18.575 1.00 6.79 249 ILE B O 1
ATOM 4492 N N . GLU B 1 250 ? 18.275 38.466 19.414 1.00 4.24 250 GLU B N 1
ATOM 4493 C CA . GLU B 1 250 ? 19.681 38.427 18.968 1.00 4.64 250 GLU B CA 1
ATOM 4494 C C . GLU B 1 250 ? 20.034 37.063 18.475 1.00 5.33 250 GLU B C 1
ATOM 4495 O O . GLU B 1 250 ? 19.471 36.096 18.908 1.00 6.29 250 GLU B O 1
ATOM 4501 N N . GLY B 1 251 ? 20.979 37.004 17.547 1.00 3.58 251 GLY B N 1
ATOM 4502 C CA . GLY B 1 251 ? 21.553 35.722 17.154 1.00 3.99 251 GLY B CA 1
ATOM 4503 C C . GLY B 1 251 ? 22.696 35.305 18.074 1.00 2.67 251 GLY B C 1
ATOM 4504 O O . GLY B 1 251 ? 23.323 36.115 18.798 1.00 4.13 251 GLY B O 1
ATOM 4505 N N . TYR B 1 252 ? 22.923 33.994 18.043 1.00 3.12 252 TYR B N 1
ATOM 4506 C CA . TYR B 1 252 ? 24.142 33.449 18.599 1.00 4.43 252 TYR B CA 1
ATOM 4507 C C . TYR B 1 252 ? 25.147 33.230 17.499 1.00 4.63 252 TYR B C 1
ATOM 4508 O O . TYR B 1 252 ? 24.793 32.681 16.450 1.00 5.51 252 TYR B O 1
ATOM 4517 N N . GLY B 1 253 ? 26.382 33.654 17.717 1.00 3.65 253 GLY B N 1
ATOM 4518 C CA . GLY B 1 253 ? 27.433 33.450 16.684 1.00 3.75 253 GLY B CA 1
ATOM 4519 C C . GLY B 1 253 ? 28.726 33.007 17.339 1.00 5.54 253 GLY B C 1
ATOM 4520 O O . GLY B 1 253 ? 28.847 33.031 18.578 1.00 6.78 253 GLY B O 1
ATOM 4521 N N . ILE B 1 254 ? 29.643 32.555 16.505 1.00 4.16 254 ILE B N 1
ATOM 4522 C CA . ILE B 1 254 ? 30.984 32.242 16.991 1.00 3.74 254 ILE B CA 1
ATOM 4523 C C . ILE B 1 254 ? 31.774 33.550 16.986 1.00 3.11 254 ILE B C 1
ATOM 4524 O O . ILE B 1 254 ? 31.671 34.357 16.057 1.00 5.34 254 ILE B O 1
ATOM 4529 N N . GLY B 1 255 ? 32.507 33.806 18.064 1.00 3.55 255 GLY B N 1
ATOM 4530 C CA . GLY B 1 255 ? 33.293 35.024 18.233 1.00 4.14 255 GLY B CA 1
ATOM 4531 C C . GLY B 1 255 ? 34.735 34.800 17.860 1.00 3.11 255 GLY B C 1
ATOM 4532 O O . GLY B 1 255 ? 35.335 33.765 18.161 1.00 3.85 255 GLY B O 1
ATOM 4533 N N . LEU B 1 256 ? 35.307 35.784 17.179 1.00 3.34 256 LEU B N 1
ATOM 4534 C CA . LEU B 1 256 ? 36.698 35.732 16.717 1.00 3.48 256 LEU B CA 1
ATOM 4535 C C . LEU B 1 256 ? 37.291 37.142 16.879 1.00 4.41 256 LEU B C 1
ATOM 4536 O O . LEU B 1 256 ? 36.568 38.133 17.062 1.00 4.14 256 LEU B O 1
ATOM 4541 N N . PRO B 1 257 ? 38.609 37.285 16.841 1.00 4.69 257 PRO B N 1
ATOM 4542 C CA . PRO B 1 257 ? 39.178 38.617 16.947 1.00 4.57 257 PRO B CA 1
ATOM 4543 C C . PRO B 1 257 ? 38.707 39.477 15.765 1.00 3.92 257 PRO B C 1
ATOM 4544 O O . PRO B 1 257 ? 38.352 38.954 14.699 1.00 5.41 257 PRO B O 1
ATOM 4548 N N . PRO B 1 258 ? 38.728 40.813 15.909 1.00 5.88 258 PRO B N 1
ATOM 4549 C CA . PRO B 1 258 ? 38.291 41.637 14.777 1.00 6.74 258 PRO B CA 1
ATOM 4550 C C . PRO B 1 258 ? 39.102 41.384 13.503 1.00 6.70 258 PRO B C 1
ATOM 4551 O O . PRO B 1 258 ? 40.310 41.195 13.548 1.00 8.59 258 PRO B O 1
ATOM 4555 N N A ASN B 1 259 ? 38.383 41.380 12.387 0.50 5.05 259 ASN B N 1
ATOM 4556 N N B ASN B 1 259 ? 38.461 41.497 12.345 0.50 8.31 259 ASN B N 1
ATOM 4557 C CA A ASN B 1 259 ? 38.971 41.240 11.059 0.50 5.24 259 ASN B CA 1
ATOM 4558 C CA B ASN B 1 259 ? 39.120 41.229 11.045 0.50 8.60 259 ASN B CA 1
ATOM 4559 C C A ASN B 1 259 ? 39.680 39.878 10.817 0.50 5.40 259 ASN B C 1
ATOM 4560 C C B ASN B 1 259 ? 39.839 39.905 10.966 0.50 7.56 259 ASN B C 1
ATOM 4561 O O A ASN B 1 259 ? 40.493 39.697 9.898 0.50 4.88 259 ASN B O 1
ATOM 4562 O O B ASN B 1 259 ? 40.890 39.806 10.333 0.50 8.13 259 ASN B O 1
ATOM 4571 N N . SER B 1 260 ? 39.285 38.882 11.597 1.00 6.69 260 SER B N 1
ATOM 4572 C CA . SER B 1 260 ? 39.891 37.558 11.478 1.00 4.75 260 SER B CA 1
ATOM 4573 C C . SER B 1 260 ? 39.668 36.990 10.092 1.00 6.56 260 SER B C 1
ATOM 4574 O O . SER B 1 260 ? 38.541 37.038 9.570 1.00 7.46 260 SER B O 1
ATOM 4577 N N . PRO B 1 261 ? 40.685 36.393 9.478 1.00 6.53 261 PRO B N 1
ATOM 4578 C CA . PRO B 1 261 ? 40.443 35.720 8.183 1.00 7.17 261 PRO B CA 1
ATOM 4579 C C . PRO B 1 261 ? 39.563 34.463 8.272 1.00 8.76 261 PRO B C 1
ATOM 4580 O O . PRO B 1 261 ? 39.041 33.952 7.251 1.00 10.63 261 PRO B O 1
ATOM 4584 N N . LEU B 1 262 ? 39.368 33.939 9.473 1.00 5.91 262 LEU B N 1
ATOM 4585 C CA . LEU B 1 262 ? 38.545 32.741 9.644 1.00 6.95 262 LEU B CA 1
ATOM 4586 C C . LEU B 1 262 ? 37.081 33.028 9.606 1.00 5.76 262 LEU B C 1
ATOM 4587 O O . LEU B 1 262 ? 36.277 32.107 9.338 1.00 6.83 262 LEU B O 1
ATOM 4592 N N . THR B 1 263 ? 36.681 34.269 9.886 1.00 4.18 263 THR B N 1
ATOM 4593 C CA . THR B 1 263 ? 35.255 34.519 10.018 1.00 5.04 263 THR B CA 1
ATOM 4594 C C . THR B 1 263 ? 34.419 34.165 8.810 1.00 6.04 263 THR B C 1
ATOM 4595 O O . THR B 1 263 ? 33.368 33.511 8.945 1.00 6.48 263 THR B O 1
ATOM 4599 N N . SER B 1 264 ? 34.876 34.559 7.643 1.00 5.67 264 SER B N 1
ATOM 4600 C CA . SER B 1 264 ? 34.048 34.312 6.453 1.00 6.50 264 SER B CA 1
ATOM 4601 C C . SER B 1 264 ? 33.953 32.842 6.157 1.00 6.88 264 SER B C 1
ATOM 4602 O O . SER B 1 264 ? 32.881 32.375 5.746 1.00 5.16 264 SER B O 1
ATOM 4605 N N . ASN B 1 265 ? 35.004 32.090 6.401 1.00 6.00 265 ASN B N 1
ATOM 4606 C CA . ASN B 1 265 ? 34.949 30.639 6.113 1.00 6.01 265 ASN B CA 1
ATOM 4607 C C . ASN B 1 265 ? 34.040 29.920 7.084 1.00 6.52 265 ASN B C 1
ATOM 4608 O O . ASN B 1 265 ? 33.271 29.026 6.682 1.00 7.26 265 ASN B O 1
ATOM 4613 N N . ILE B 1 266 ? 34.080 30.312 8.355 1.00 6.28 266 ILE B N 1
ATOM 4614 C CA . ILE B 1 266 ? 33.171 29.685 9.316 1.00 5.71 266 ILE B CA 1
ATOM 4615 C C . ILE B 1 266 ? 31.741 30.095 9.042 1.00 6.49 266 ILE B C 1
ATOM 4616 O O . ILE B 1 266 ? 30.837 29.276 9.099 1.00 6.52 266 ILE B O 1
ATOM 4621 N N . SER B 1 267 ? 31.530 31.331 8.628 1.00 5.79 267 SER B N 1
ATOM 4622 C CA . SER B 1 267 ? 30.178 31.763 8.297 1.00 5.34 267 SER B CA 1
ATOM 4623 C C . SER B 1 267 ? 29.621 31.011 7.112 1.00 5.86 267 SER B C 1
ATOM 4624 O O . SER B 1 267 ? 28.442 30.664 7.103 1.00 7.74 267 SER B O 1
ATOM 4627 N N . GLU B 1 268 ? 30.457 30.767 6.109 1.00 5.60 268 GLU B N 1
ATOM 4628 C CA . GLU B 1 268 ? 29.967 30.038 4.929 1.00 6.57 268 GLU B CA 1
ATOM 4629 C C . GLU B 1 268 ? 29.592 28.623 5.345 1.00 6.13 268 GLU B C 1
ATOM 4630 O O . GLU B 1 268 ? 28.577 28.092 4.882 1.00 6.26 268 GLU B O 1
ATOM 4636 N N . LEU B 1 269 ? 30.369 28.015 6.237 1.00 6.23 269 LEU B N 1
ATOM 4637 C CA . LEU B 1 269 ? 30.018 26.651 6.691 1.00 5.24 269 LEU B CA 1
ATOM 4638 C C . LEU B 1 269 ? 28.727 26.684 7.527 1.00 6.38 269 LEU B C 1
ATOM 4639 O O . LEU B 1 269 ? 27.840 25.819 7.340 1.00 5.74 269 LEU B O 1
ATOM 4644 N N . ILE B 1 270 ? 28.585 27.645 8.445 1.00 6.56 270 ILE B N 1
ATOM 4645 C CA . ILE B 1 270 ? 27.329 27.739 9.209 1.00 6.18 270 ILE B CA 1
ATOM 4646 C C . ILE B 1 270 ? 26.144 27.873 8.266 1.00 7.49 270 ILE B C 1
ATOM 4647 O O . ILE B 1 270 ? 25.097 27.226 8.451 1.00 7.29 270 ILE B O 1
ATOM 4652 N N A SER B 1 271 ? 26.268 28.682 7.221 0.50 7.23 271 SER B N 1
ATOM 4653 N N B SER B 1 271 ? 26.299 28.703 7.239 0.50 7.91 271 SER B N 1
ATOM 4654 C CA A SER B 1 271 ? 25.167 28.841 6.267 0.50 8.95 271 SER B CA 1
ATOM 4655 C CA B SER B 1 271 ? 25.266 28.870 6.230 0.50 9.98 271 SER B CA 1
ATOM 4656 C C A SER B 1 271 ? 24.857 27.547 5.485 0.50 8.24 271 SER B C 1
ATOM 4657 C C B SER B 1 271 ? 24.883 27.541 5.583 0.50 8.66 271 SER B C 1
ATOM 4658 O O A SER B 1 271 ? 23.691 27.233 5.175 0.50 8.34 271 SER B O 1
ATOM 4659 O O B SER B 1 271 ? 23.689 27.206 5.473 0.50 9.03 271 SER B O 1
ATOM 4664 N N . GLN B 1 272 ? 25.884 26.777 5.151 1.00 7.22 272 GLN B N 1
ATOM 4665 C CA . GLN B 1 272 ? 25.645 25.487 4.504 1.00 8.51 272 GLN B CA 1
ATOM 4666 C C . GLN B 1 272 ? 24.984 24.491 5.474 1.00 7.27 272 GLN B C 1
ATOM 4667 O O . GLN B 1 272 ? 24.100 23.719 5.134 1.00 6.79 272 GLN B O 1
ATOM 4673 N N . TYR B 1 273 ? 25.465 24.471 6.703 1.00 6.33 273 TYR B N 1
ATOM 4674 C CA . TYR B 1 273 ? 24.900 23.581 7.706 1.00 5.68 273 TYR B CA 1
ATOM 4675 C C . TYR B 1 273 ? 23.440 23.920 7.914 1.00 6.97 273 TYR B C 1
ATOM 4676 O O . TYR B 1 273 ? 22.592 23.000 7.983 1.00 7.42 273 TYR B O 1
ATOM 4685 N N . LYS B 1 274 ? 23.129 25.209 7.986 1.00 5.94 274 LYS B N 1
ATOM 4686 C CA . LYS B 1 274 ? 21.736 25.615 8.188 1.00 8.34 274 LYS B CA 1
ATOM 4687 C C . LYS B 1 274 ? 20.886 25.145 7.025 1.00 8.02 274 LYS B C 1
ATOM 4688 O O . LYS B 1 274 ? 19.809 24.550 7.235 1.00 10.20 274 LYS B O 1
ATOM 4694 N N A SER B 1 275 ? 21.358 25.382 5.808 0.50 6.92 275 SER B N 1
ATOM 4695 N N B SER B 1 275 ? 21.353 25.373 5.800 0.50 7.77 275 SER B N 1
ATOM 4696 C CA A SER B 1 275 ? 20.575 25.082 4.625 0.50 7.06 275 SER B CA 1
ATOM 4697 C CA B SER B 1 275 ? 20.580 25.048 4.603 0.50 8.54 275 SER B CA 1
ATOM 4698 C C A SER B 1 275 ? 20.479 23.603 4.228 0.50 6.40 275 SER B C 1
ATOM 4699 C C B SER B 1 275 ? 20.401 23.573 4.289 0.50 7.31 275 SER B C 1
ATOM 4700 O O A SER B 1 275 ? 19.840 23.247 3.218 0.50 8.31 275 SER B O 1
ATOM 4701 O O B SER B 1 275 ? 19.633 23.182 3.395 0.50 8.68 275 SER B O 1
ATOM 4706 N N . HIS B 1 276 ? 21.147 22.744 5.006 1.00 6.75 276 HIS B N 1
ATOM 4707 C CA . HIS B 1 276 ? 21.083 21.296 4.830 1.00 8.24 276 HIS B CA 1
ATOM 4708 C C . HIS B 1 276 ? 20.563 20.570 6.062 1.00 8.27 276 HIS B C 1
ATOM 4709 O O . HIS B 1 276 ? 20.710 19.327 6.157 1.00 13.00 276 HIS B O 1
ATOM 4716 N N . GLY B 1 277 ? 19.965 21.321 6.975 1.00 7.44 277 GLY B N 1
ATOM 4717 C CA . GLY B 1 277 ? 19.249 20.735 8.092 1.00 7.06 277 GLY B CA 1
ATOM 4718 C C . GLY B 1 277 ? 20.043 20.389 9.328 1.00 6.16 277 GLY B C 1
ATOM 4719 O O . GLY B 1 277 ? 19.461 19.885 10.286 1.00 7.98 277 GLY B O 1
ATOM 4720 N N . PHE B 1 278 ? 21.323 20.709 9.365 1.00 6.63 278 PHE B N 1
ATOM 4721 C CA . PHE B 1 278 ? 22.107 20.345 10.527 1.00 6.11 278 PHE B CA 1
ATOM 4722 C C . PHE B 1 278 ? 21.677 21.064 11.800 1.00 7.33 278 PHE B C 1
ATOM 4723 O O . PHE B 1 278 ? 21.738 20.507 12.877 1.00 6.89 278 PHE B O 1
ATOM 4731 N N . MET B 1 279 ? 21.294 22.333 11.687 1.00 8.50 279 MET B N 1
ATOM 4732 C CA . MET B 1 279 ? 20.808 23.020 12.885 1.00 8.93 279 MET B CA 1
ATOM 4733 C C . MET B 1 279 ? 19.511 22.429 13.385 1.00 10.14 279 MET B C 1
ATOM 4734 O O . MET B 1 279 ? 19.275 22.431 14.592 1.00 11.07 279 MET B O 1
ATOM 4739 N N . ASP B 1 280 ? 18.661 21.924 12.489 1.00 10.14 280 ASP B N 1
ATOM 4740 C CA . ASP B 1 280 ? 17.413 21.268 12.918 1.00 10.62 280 ASP B CA 1
ATOM 4741 C C . ASP B 1 280 ? 17.791 20.022 13.704 1.00 9.72 280 ASP B C 1
ATOM 4742 O O . ASP B 1 280 ? 17.213 19.729 14.764 1.00 9.24 280 ASP B O 1
ATOM 4747 N N . VAL B 1 281 ? 18.777 19.290 13.173 1.00 7.53 281 VAL B N 1
ATOM 4748 C CA . VAL B 1 281 ? 19.242 18.076 13.821 1.00 8.07 281 VAL B CA 1
ATOM 4749 C C . VAL B 1 281 ? 19.796 18.352 15.205 1.00 6.31 281 VAL B C 1
ATOM 4750 O O . VAL B 1 281 ? 19.408 17.675 16.177 1.00 7.35 281 VAL B O 1
ATOM 4754 N N . LEU B 1 282 ? 20.635 19.379 15.309 1.00 5.89 282 LEU B N 1
ATOM 4755 C CA . LEU B 1 282 ? 21.194 19.725 16.612 1.00 5.06 282 LEU B CA 1
ATOM 4756 C C . LEU B 1 282 ? 20.116 20.224 17.570 1.00 7.78 282 LEU B C 1
ATOM 4757 O O . LEU B 1 282 ? 20.168 19.877 18.752 1.00 6.93 282 LEU B O 1
ATOM 4762 N N . HIS B 1 283 ? 19.180 21.039 17.079 1.00 6.92 283 HIS B N 1
ATOM 4763 C CA . HIS B 1 283 ? 18.131 21.503 17.979 1.00 9.08 283 HIS B CA 1
ATOM 4764 C C . HIS B 1 283 ? 17.358 20.323 18.537 1.00 8.87 283 HIS B C 1
ATOM 4765 O O . HIS B 1 283 ? 17.111 20.241 19.775 1.00 9.61 283 HIS B O 1
ATOM 4772 N N . ASP B 1 284 ? 16.948 19.401 17.667 1.00 7.90 284 ASP B N 1
ATOM 4773 C CA . ASP B 1 284 ? 16.147 18.277 18.119 1.00 9.65 284 ASP B CA 1
ATOM 4774 C C . ASP B 1 284 ? 16.912 17.356 19.045 1.00 10.82 284 ASP B C 1
ATOM 4775 O O . ASP B 1 284 ? 16.337 16.804 19.994 1.00 12.20 284 ASP B O 1
ATOM 4780 N N . LYS B 1 285 ? 18.200 17.177 18.810 1.00 7.80 285 LYS B N 1
ATOM 4781 C CA . LYS B 1 285 ? 18.999 16.337 19.656 1.00 8.19 285 LYS B CA 1
ATOM 4782 C C . LYS B 1 285 ? 19.165 16.889 21.050 1.00 7.97 285 LYS B C 1
ATOM 4783 O O . LYS B 1 285 ? 19.019 16.167 22.035 1.00 8.80 285 LYS B O 1
ATOM 4789 N N . TRP B 1 286 ? 19.488 18.171 21.114 1.00 6.68 286 TRP B N 1
ATOM 4790 C CA . TRP B 1 286 ? 19.814 18.786 22.394 1.00 5.79 286 TRP B CA 1
ATOM 4791 C C . TRP B 1 286 ? 18.696 19.387 23.221 1.00 7.40 286 TRP B C 1
ATOM 4792 O O . TRP B 1 286 ? 18.815 19.474 24.447 1.00 8.47 286 TRP B O 1
ATOM 4803 N N . TYR B 1 287 ? 17.588 19.698 22.565 1.00 7.04 287 TYR B N 1
ATOM 4804 C CA . TYR B 1 287 ? 16.353 20.040 23.296 1.00 8.33 287 TYR B CA 1
ATOM 4805 C C . TYR B 1 287 ? 15.469 18.830 23.567 1.00 11.46 287 TYR B C 1
ATOM 4806 O O . TYR B 1 287 ? 14.457 18.967 24.232 1.00 12.46 287 TYR B O 1
ATOM 4815 N N . LYS B 1 288 ? 15.866 17.660 23.085 1.00 12.06 288 LYS B N 1
ATOM 4816 C CA . LYS B 1 288 ? 15.083 16.424 23.264 1.00 17.41 288 LYS B CA 1
ATOM 4817 C C . LYS B 1 288 ? 13.701 16.545 22.594 1.00 20.71 288 LYS B C 1
ATOM 4818 O O . LYS B 1 288 ? 13.593 16.903 21.396 1.00 23.64 288 LYS B O 1
#

B-factor: mean 13.95, std 9.16, range [2.67, 80.84]

Radius of gyration: 25.32 Å; Cα contacts (8 Å, |Δi|>4): 1251; chains: 2; bounding box: 71×65×72 Å

Organism: Rattus norvegicus (NCBI:txid10116)

GO terms:
  GO:0070905 serine binding (F, IDA)
  GO:0045211 postsynaptic membrane (C, IDA)
  GO:0016594 glycine binding (F, IDA)
  GO:0048167 regulation of synaptic plasticity (P, IDA)
  GO:0098655 monoatomic cation transmembrane transport (P, IDA)
  GO:0061000 negative regulation of dendritic spine development (P, IDA)
  GO:0022824 transmitter-gated monoatomic ion channel activity (F, IDA)
  GO:0005886 plasma membrane (C, EXP)
  GO:0014069 postsynaptic density (C, EXP)
  GO:0005515 protein binding (F, IPI)
  GO:0051721 protein phosphatase 2A binding (F, IDA)
  GO:0004970 glutamate-gated receptor activity (F, IDA)
  GO:0004972 NMDA glutamate receptor activity (F, IDA)
  GO:0035235 ionotropic glutamate receptor signaling pathway (P, IDA)
  GO:0005737 cytoplasm (C, IDA)
  GO:0017146 NMDA selective glutamate receptor complex (C, IDA)
  GO:0048511 rhythmic process (P, IDA)
  GO:0048666 neuron development (P, IEP)
  GO:0004970 glutamate-gated receptor activity (F, TAS)
  GO:0004972 NMDA glutamate receptor activity (F, TAS)

InterPro domains:
  IPR001320 Ionotropic glutamate receptor, C-terminal [PF00060] (674-942)
  IPR001320 Ionotropic glutamate receptor, C-terminal [SM00079] (556-910)
  IPR001508 Ionotropic glutamate receptor, metazoa [PR00177] (593-621)
  IPR001508 Ionotropic glutamate receptor, metazoa [PR00177] (677-702)
  IPR001508 Ionotropic glutamate receptor, metazoa [PR00177] (744-771)
  IPR001508 Ionotropic glutamate receptor, metazoa [PR00177] (931-955)
  IPR001828 Receptor, ligand binding region [PF01094] (126-451)
  IPR015683 Ionotropic glutamate receptor [PTHR18966] (204-990)
  IPR019594 Ionotropic glutamate receptor, L-glutamate and glycine-binding domain [PF10613] (573-659)
  IPR019594 Ionotropic glutamate receptor, L-glutamate and glycine-binding domain [SM00918] (557-622)
  IPR028082 Periplasmic binding protein-like I [SSF53822] (125-497)